Protein 4XC5 (pdb70)

Solvent-accessible surface area: 20275 Å² total; per-residue (Å²): 146,126,28,86,39,88,132,16,3,64,69,30,113,98,90,51,68,2,18,21,9,75,47,26,4,25,72,71,10,50,2,82,22,82,4,22,1,68,41,129,145,45,76,30,158,20,125,19,79,1,39,0,0,27,0,7,17,6,0,5,0,2,3,60,146,29,86,7,82,20,1,58,54,73,14,72,3,11,0,49,0,95,84,34,33,35,116,65,20,135,40,48,36,0,92,21,31,16,142,22,55,1,5,15,13,28,8,0,5,5,46,0,31,50,102,76,101,145,63,46,3,2,0,0,1,0,0,6,90,51,76,121,0,68,0,27,1,64,2,49,12,9,38,80,45,47,24,88,72,0,20,4,21,20,4,10,4,28,0,0,2,97,150,91,34,86,38,87,128,16,3,64,70,30,113,98,89,50,69,3,16,22,10,73,44,27,3,25,71,70,11,49,3,81,21,82,4,22,1,69,42,129,144,43,75,31,156,21,124,18,81,1,44,0,0,36,0,8,32,5,0,5,0,3,3,62,147,27,88,6,81,21,1,58,54,73,15,72,3,11,1,50,0,95,83,34,33,35,115,67,20,136,38,49,37,0,94,19,51,18,141,23,54,2,4,14,13,28,8,0,5,6,47,0,26,57,92,84,105,164,50,44,3,2,0,0,3,0,0,4,90,53,76,121,0,69,0,28,2,64,2,51,12,7,37,81,46,49,23,83,86,1,28,4,19,20,4,11,4,29,0,0,27,132,86,23,87,39,88,129,16,4,66,70,31,112,98,89,53,71,2,17,22,9,88,48,28,12,28,79,70,11,51,2,81,21,83,4,24,1,69,44,129,146,45,72,30,155,20,126,19,79,2,41,0,1,23,0,11,17,6,1,5,0,2,3,59,147,29,88,7,82,21,1,57,56,73,16,72,3,10,0,52,1,97,82,34,34,34,116,67,22,136,39,49,48,0,92,19,30,18,142,24,56,2,4,14,13,28,9,0,5,5,47,0,27,56,94,86,105,163,51,44,3,2,0,0,2,0,0,5,90,50,76,122,0,68,0,27,1,64,2,51,12,7,37,80,46,48,23,83,87,0,27,4,22,18,4,11,4,27,0,0,14,105

InterPro domains:
  IPR002592 Outer capsid protein sigma-1, C-terminal domain [PF01664] (251-469)
  IPR008982 Adenovirus pIV-like, attachment domain [SSF49835] (330-470)

Secondary structure (DSSP, 8-state):
---EE-TTEEEETTTTEEEE-HHHH-EEEEEEEEEEEEETTEEEEEEEEEEEEEETTEEEEEE--EEEE---SSEEEEEETTS-BPTT--GGGG--S---S-SEEEEEEEEEEETTEEEEEEEEEEEEEEETTEEEEEEEEES----SEEEE--EEEEEE--/---EE-TTEEEETTTTEEEE-HHHH-EEEEEEEEEEEEETTEEEEEEEEEEEEEETTEEEEEE--EEEE---SSEEEEEETTS-BPTT--GGGG--S---S-SEEEEEEEEEEETTEEEEEEEEEEEEEEETTEEEEEEEEES----SEEEE--EEEEEE-/---EE-TTEEEETTTTEEEE-HHHH-EEEEEEEEEEEEETTEEEEEEEEEEEEEETTEEEEEE--EEEE---SSEEEEEETTS-BPTT--GGGG--S---S-SEEEEEEEEEEETTEEEEEEEEEEEEEEETTEEEEEEEEES----SEEEE--EEEEEE--

GO terms:
  GO:0019028 viral capsid (C, IDA)

Sequence (485 aa):
SLPTYRYPLELDTANNRVQVADRFGMRTGTWTGQLQYQHPQLSWRANVTLNLMKVDDWLVLSFSQMTTNSIMADGKFVINFVSGLSSGWQTGDTEPSSTIDPLSTTFAAVQFLNNGQRIDAFRIMGVSEWTDGELEIKNYGGTYTGHTQVYWAPWTIMYPCNSLPTYRYPLELDTANNRVQVADRFGMRTGTWTGQLQYQHPQLSWRANVTLNLMKVDDWLVLSFSQMTTNSIMADGKFVINFVSGLSSGWQTGDTEPSSTIDPLSTTFAAVQFLNNGQRIDAFRIMGVSEWTDGELEIKNYGGTYTGHTQVYWAPWTIMYPCSLPTYRYPLELDTANNRVQVADRFGMRTGTWTGQLQYQHPQLSWRANVTLNLMKVDDWLVLSFSQMTTNSIMADGKFVINFVSGLSSGWQTGDTEPSSTIDPLSTTFAAVQFLNNGQRIDAFRIMGVSEWTDGELEIKNYGGTYTGHTQVYWAPWTIMYPCN

Nearest PDB structures (foldseek):
  4gu4-assembly1_A  TM=1.001E+00  e=1.051E-30  Mammalian orthoreovirus 1 Lang
  4odb-assembly1_B  TM=9.982E-01  e=1.500E-29  Mammalian orthoreovirus 1 Lang
  3s6y-assembly1_C  TM=9.062E-01  e=6.027E-16  Mammalian orthoreovirus 3 Dearing
  2oj6-assembly2_E  TM=9.214E-01  e=3.736E-15  Reovirus sp.
  5mhr-assembly1_C  TM=9.196E-01  e=3.366E-15  Reovirus sp.

CATH classification: 2.60.90.20

B-factor: mean 38.49, std 12.22, range [21.52, 105.27]

Organism: Reovirus type 1 (strain Lang) (NCBI:txid10884)

Structure (mmCIF, N/CA/C/O backbone):
data_4XC5
#
_entry.id   4XC5
#
_cell.length_a   112.930
_cell.length_b   112.960
_cell.length_c   113.220
_cell.angle_alpha   90.00
_cell.angle_beta   90.00
_cell.angle_gamma   90.00
#
_symmetry.space_group_name_H-M   'I 21 21 21'
#
loop_
_entity.id
_entity.type
_entity.pdbx_description
1 polymer 'Outer capsid protein sigma-1'
2 non-polymer 'CHLORIDE ION'
3 non-polymer 'MAGNESIUM ION'
4 non-polymer 'ACETATE ION'
5 non-polymer GLYCEROL
6 water water
#
loop_
_atom_site.group_PDB
_atom_site.id
_atom_site.type_symbol
_atom_site.label_atom_id
_atom_site.label_alt_id
_atom_site.label_comp_id
_atom_site.label_asym_id
_atom_site.label_entity_id
_atom_site.label_seq_id
_atom_site.pdbx_PDB_ins_code
_atom_site.Cartn_x
_atom_site.Cartn_y
_atom_site.Cartn_z
_atom_site.occupancy
_atom_site.B_iso_or_equiv
_atom_site.auth_seq_id
_atom_site.auth_comp_id
_atom_site.auth_asym_id
_atom_site.auth_atom_id
_atom_site.pdbx_PDB_model_num
ATOM 1 N N . SER A 1 55 ? 2.805 -3.912 4.253 1.00 62.95 307 SER A N 1
ATOM 2 C CA . SER A 1 55 ? 1.986 -3.480 5.385 1.00 62.50 307 SER A CA 1
ATOM 3 C C . SER A 1 55 ? 2.549 -2.189 5.988 1.00 65.18 307 SER A C 1
ATOM 4 O O . SER A 1 55 ? 3.766 -2.090 6.173 1.00 65.60 307 SER A O 1
ATOM 7 N N . LEU A 1 56 ? 1.661 -1.200 6.285 1.00 59.50 308 LEU A N 1
ATOM 8 C CA . LEU A 1 56 ? 2.017 0.121 6.828 1.00 57.90 308 LEU A CA 1
ATOM 9 C C . LEU A 1 56 ? 2.733 0.068 8.185 1.00 55.25 308 LEU A C 1
ATOM 10 O O . LEU A 1 56 ? 2.237 -0.587 9.112 1.00 55.27 308 LEU A O 1
ATOM 15 N N . PRO A 1 57 ? 3.901 0.749 8.324 1.00 46.36 309 PRO A N 1
ATOM 16 C CA . PRO A 1 57 ? 4.626 0.706 9.609 1.00 43.85 309 PRO A CA 1
ATOM 17 C C . PRO A 1 57 ? 3.992 1.554 10.697 1.00 41.49 309 PRO A C 1
ATOM 18 O O . PRO A 1 57 ? 3.149 2.396 10.396 1.00 40.14 309 PRO A O 1
ATOM 22 N N . THR A 1 58 ? 4.384 1.313 11.956 1.00 33.43 310 THR A N 1
ATOM 23 C CA . THR A 1 58 ? 3.996 2.160 13.076 1.00 32.96 310 THR A CA 1
ATOM 24 C C . THR A 1 58 ? 5.167 3.131 13.300 1.00 35.43 310 THR A C 1
ATOM 25 O O . THR A 1 58 ? 6.151 3.061 12.579 1.00 34.02 310 THR A O 1
ATOM 29 N N . TYR A 1 59 ? 5.050 4.054 14.253 1.00 33.45 311 TYR A N 1
ATOM 30 C CA . TYR A 1 59 ? 6.072 5.078 14.471 1.00 34.26 311 TYR A CA 1
ATOM 31 C C . TYR A 1 59 ? 6.420 5.148 15.933 1.00 39.83 311 TYR A C 1
ATOM 32 O O . TYR A 1 59 ? 5.537 5.055 16.776 1.00 41.93 311 TYR A O 1
ATOM 41 N N . ARG A 1 60 ? 7.707 5.236 16.240 1.00 34.79 312 ARG A N 1
ATOM 42 C CA . ARG A 1 60 ? 8.166 5.312 17.614 1.00 34.23 312 ARG A CA 1
ATOM 43 C C . ARG A 1 60 ? 8.509 6.755 17.951 1.00 35.74 312 ARG A C 1
ATOM 44 O O . ARG A 1 60 ? 9.184 7.429 17.168 1.00 34.77 312 ARG A O 1
ATOM 52 N N . TYR A 1 61 ? 8.069 7.214 19.138 1.00 32.97 313 TYR A N 1
ATOM 53 C CA . TYR A 1 61 ? 8.339 8.539 19.694 1.00 32.35 313 TYR A CA 1
ATOM 54 C C . TYR A 1 61 ? 9.835 8.875 19.534 1.00 36.26 313 TYR A C 1
ATOM 55 O O . TYR A 1 61 ? 10.672 8.001 19.775 1.00 36.22 313 TYR A O 1
ATOM 64 N N . PRO A 1 62 ? 10.241 10.062 19.045 1.00 32.67 314 PRO A N 1
ATOM 65 C CA . PRO A 1 62 ? 9.453 11.291 18.780 1.00 31.90 314 PRO A CA 1
ATOM 66 C C . PRO A 1 62 ? 8.621 11.347 17.506 1.00 34.52 314 PRO A C 1
ATOM 67 O O . PRO A 1 62 ? 7.889 12.303 17.321 1.00 34.72 314 PRO A O 1
ATOM 71 N N . LEU A 1 63 ? 8.751 10.358 16.618 1.00 30.43 315 LEU A N 1
ATOM 72 C CA . LEU A 1 63 ? 7.929 10.315 15.407 1.00 28.74 315 LEU A CA 1
ATOM 73 C C . LEU A 1 63 ? 6.534 9.902 15.800 1.00 31.16 315 LEU A C 1
ATOM 74 O O . LEU A 1 63 ? 6.372 9.070 16.683 1.00 28.09 315 LEU A O 1
ATOM 79 N N . GLU A 1 64 ? 5.538 10.437 15.128 1.00 32.13 316 GLU A N 1
ATOM 80 C CA . GLU A 1 64 ? 4.140 10.081 15.402 1.00 33.60 316 GLU A CA 1
ATOM 81 C C . GLU A 1 64 ? 3.291 10.272 14.178 1.00 37.26 316 GLU A C 1
ATOM 82 O O . GLU A 1 64 ? 3.618 11.107 13.330 1.00 35.71 316 GLU A O 1
ATOM 88 N N . LEU A 1 65 ? 2.193 9.522 14.087 1.00 34.78 317 LEU A N 1
ATOM 89 C CA . LEU A 1 65 ? 1.252 9.685 12.984 1.00 34.68 317 LEU A CA 1
ATOM 90 C C . LEU A 1 65 ? 0.046 10.511 13.481 1.00 37.25 317 LEU A C 1
ATOM 91 O O . LEU A 1 65 ? -0.590 10.139 14.458 1.00 37.40 317 LEU A O 1
ATOM 96 N N . ASP A 1 66 ? -0.228 11.650 12.848 1.00 32.70 318 ASP A N 1
ATOM 97 C CA . ASP A 1 66 ? -1.413 12.459 13.146 1.00 32.22 318 ASP A CA 1
ATOM 98 C C . ASP A 1 66 ? -2.525 11.807 12.268 1.00 35.95 318 ASP A C 1
ATOM 99 O O . ASP A 1 66 ? -2.557 12.016 11.059 1.00 35.19 318 ASP A O 1
ATOM 104 N N . THR A 1 67 ? -3.374 10.961 12.869 1.00 33.36 319 THR A N 1
ATOM 105 C CA . THR A 1 67 ? -4.411 10.218 12.139 1.00 34.67 319 THR A CA 1
ATOM 106 C C . THR A 1 67 ? -5.498 11.107 11.492 1.00 40.93 319 THR A C 1
ATOM 107 O O . THR A 1 67 ? -6.033 10.725 10.457 1.00 42.14 319 THR A O 1
ATOM 111 N N . ALA A 1 68 ? -5.804 12.282 12.075 1.00 38.23 320 ALA A N 1
ATOM 112 C CA . ALA A 1 68 ? -6.814 13.231 11.548 1.00 38.33 320 ALA A CA 1
ATOM 113 C C . ALA A 1 68 ? -6.452 13.722 10.169 1.00 43.59 320 ALA A C 1
ATOM 114 O O . ALA A 1 68 ? -7.320 13.818 9.315 1.00 45.08 320 ALA A O 1
ATOM 116 N N . ASN A 1 69 ? -5.167 14.021 9.940 1.00 40.76 321 ASN A N 1
ATOM 117 C CA . ASN A 1 69 ? -4.679 14.517 8.652 1.00 39.18 321 ASN A CA 1
ATOM 118 C C . ASN A 1 69 ? -3.834 13.489 7.896 1.00 41.85 321 ASN A C 1
ATOM 119 O O . ASN A 1 69 ? -3.321 13.831 6.834 1.00 42.42 321 ASN A O 1
ATOM 124 N N . ASN A 1 70 ? -3.695 12.238 8.425 1.00 37.48 322 ASN A N 1
ATOM 125 C CA . ASN A 1 70 ? -2.847 11.143 7.888 1.00 36.82 322 ASN A CA 1
ATOM 126 C C . ASN A 1 70 ? -1.434 11.717 7.572 1.00 39.12 322 ASN A C 1
ATOM 127 O O . ASN A 1 70 ? -0.991 11.760 6.420 1.00 36.76 322 ASN A O 1
ATOM 132 N N . ARG A 1 71 ? -0.792 12.268 8.593 1.00 35.60 323 ARG A N 1
ATOM 133 C CA . ARG A 1 71 ? 0.497 12.935 8.412 1.00 34.87 323 ARG A CA 1
ATOM 134 C C . ARG A 1 71 ? 1.461 12.514 9.496 1.00 34.97 323 ARG A C 1
ATOM 135 O O . ARG A 1 71 ? 1.121 12.536 10.670 1.00 35.30 323 ARG A O 1
ATOM 143 N N . VAL A 1 72 ? 2.654 12.117 9.086 1.00 29.49 324 VAL A N 1
ATOM 144 C CA . VAL A 1 72 ? 3.745 11.715 9.965 1.00 27.62 324 VAL A CA 1
ATOM 145 C C . VAL A 1 72 ? 4.478 12.995 10.371 1.00 30.64 324 VAL A C 1
ATOM 146 O O . VAL A 1 72 ? 4.772 13.853 9.530 1.00 30.44 324 VAL A O 1
ATOM 150 N N . GLN A 1 73 ? 4.768 13.129 11.640 1.00 27.52 325 GLN A N 1
ATOM 151 C CA . GLN A 1 73 ? 5.452 14.335 12.116 1.00 29.29 325 GLN A CA 1
ATOM 152 C C . GLN A 1 73 ? 6.367 14.026 13.310 1.00 32.13 325 GLN A C 1
ATOM 153 O O . GLN A 1 73 ? 6.295 12.938 13.855 1.00 31.32 325 GLN A O 1
ATOM 159 N N . VAL A 1 74 ? 7.177 14.995 13.739 1.00 30.07 326 VAL A N 1
ATOM 160 C CA . VAL A 1 74 ? 7.980 14.861 14.958 1.00 30.30 326 VAL A CA 1
ATOM 161 C C . VAL A 1 74 ? 7.047 15.435 16.033 1.00 36.73 326 VAL A C 1
ATOM 162 O O . VAL A 1 74 ? 6.441 16.479 15.812 1.00 37.19 326 VAL A O 1
ATOM 166 N N . ALA A 1 75 ? 6.884 14.758 17.165 1.00 36.29 327 ALA A N 1
ATOM 167 C CA . ALA A 1 75 ? 6.004 15.268 18.230 1.00 36.28 327 ALA A CA 1
ATOM 168 C C . ALA A 1 75 ? 6.430 16.692 18.683 1.00 40.78 327 ALA A C 1
ATOM 169 O O . ALA A 1 75 ? 7.617 16.995 18.728 1.00 40.19 327 ALA A O 1
ATOM 171 N N . ASP A 1 76 ? 5.459 17.568 18.959 1.00 40.41 328 ASP A N 1
ATOM 172 C CA . ASP A 1 76 ? 5.724 18.940 19.432 1.00 40.75 328 ASP A CA 1
ATOM 173 C C . ASP A 1 76 ? 6.447 18.935 20.788 1.00 40.10 328 ASP A C 1
ATOM 174 O O . ASP A 1 76 ? 7.292 19.781 21.013 1.00 38.82 328 ASP A O 1
ATOM 176 N N . ARG A 1 77 ? 6.162 17.935 21.655 1.00 36.40 329 ARG A N 1
ATOM 177 C CA . ARG A 1 77 ? 6.810 17.787 22.963 1.00 35.38 329 ARG A CA 1
ATOM 178 C C . ARG A 1 77 ? 8.314 17.557 22.842 1.00 37.97 329 ARG A C 1
ATOM 179 O O . ARG A 1 77 ? 9.033 17.889 23.786 1.00 40.24 329 ARG A O 1
ATOM 181 N N . PHE A 1 78 ? 8.798 16.983 21.700 1.00 30.04 330 PHE A N 1
ATOM 182 C CA . PHE A 1 78 ? 10.220 16.701 21.491 1.00 28.32 330 PHE A CA 1
ATOM 183 C C . PHE A 1 78 ? 11.083 17.954 21.563 1.00 30.88 330 PHE A C 1
ATOM 184 O O . PHE A 1 78 ? 12.151 17.910 22.147 1.00 30.81 330 PHE A O 1
ATOM 192 N N . GLY A 1 79 ? 10.609 19.052 20.985 1.00 27.53 331 GLY A N 1
ATOM 193 C CA . GLY A 1 79 ? 11.323 20.322 20.973 1.00 27.32 331 GLY A CA 1
ATOM 194 C C . GLY A 1 79 ? 11.244 21.054 22.300 1.00 32.85 331 GLY A C 1
ATOM 195 O O . GLY A 1 79 ? 12.064 21.939 22.567 1.00 33.29 331 GLY A O 1
ATOM 196 N N . MET A 1 80 ? 10.254 20.693 23.150 1.00 28.63 332 MET A N 1
ATOM 197 C CA . MET A 1 80 ? 10.062 21.320 24.464 1.00 27.72 332 MET A CA 1
ATOM 198 C C . MET A 1 80 ? 9.134 20.522 25.424 1.00 31.74 332 MET A C 1
ATOM 199 O O . MET A 1 80 ? 7.944 20.370 25.166 1.00 28.97 332 MET A O 1
ATOM 204 N N . ARG A 1 81 ? 9.678 20.069 26.550 1.00 29.59 333 ARG A N 1
ATOM 205 C CA . ARG A 1 81 ? 8.906 19.420 27.590 1.00 29.26 333 ARG A CA 1
ATOM 206 C C . ARG A 1 81 ? 9.357 20.047 28.907 1.00 32.77 333 ARG A C 1
ATOM 207 O O . ARG A 1 81 ? 10.535 19.966 29.274 1.00 33.64 333 ARG A O 1
ATOM 215 N N . THR A 1 82 ? 8.428 20.716 29.602 1.00 26.41 334 THR A N 1
ATOM 216 C CA . THR A 1 82 ? 8.763 21.403 30.848 1.00 26.82 334 THR A CA 1
ATOM 217 C C . THR A 1 82 ? 8.371 20.602 32.088 1.00 31.07 334 THR A C 1
ATOM 218 O O . THR A 1 82 ? 7.520 19.714 32.021 1.00 28.08 334 THR A O 1
ATOM 222 N N . GLY A 1 83 ? 8.988 20.958 33.207 1.00 29.97 335 GLY A N 1
ATOM 223 C CA . GLY A 1 83 ? 8.714 20.389 34.519 1.00 29.15 335 GLY A CA 1
ATOM 224 C C . GLY A 1 83 ? 9.392 21.193 35.605 1.00 30.75 335 GLY A C 1
ATOM 225 O O . GLY A 1 83 ? 10.074 22.183 35.325 1.00 28.55 335 GLY A O 1
ATOM 226 N N . THR A 1 84 ? 9.232 20.757 36.852 1.00 26.62 336 THR A N 1
ATOM 227 C CA . THR A 1 84 ? 9.899 21.393 37.975 1.00 28.20 336 THR A CA 1
ATOM 228 C C . THR A 1 84 ? 10.394 20.311 38.892 1.00 31.77 336 THR A C 1
ATOM 229 O O . THR A 1 84 ? 9.842 19.192 38.889 1.00 30.90 336 THR A O 1
ATOM 233 N N . TRP A 1 85 ? 11.443 20.631 39.668 1.00 27.39 337 TRP A N 1
ATOM 234 C CA . TRP A 1 85 ? 11.964 19.750 40.715 1.00 27.63 337 TRP A CA 1
ATOM 235 C C . TRP A 1 85 ? 12.048 20.584 41.986 1.00 33.74 337 TRP A C 1
ATOM 236 O O . TRP A 1 85 ? 12.592 21.681 41.963 1.00 33.27 337 TRP A O 1
ATOM 247 N N . THR A 1 86 ? 11.479 20.086 43.071 1.00 31.88 338 THR A N 1
ATOM 248 C CA . THR A 1 86 ? 11.509 20.772 44.355 1.00 32.61 338 THR A CA 1
ATOM 249 C C . THR A 1 86 ? 12.208 19.836 45.321 1.00 36.17 338 THR A C 1
ATOM 250 O O . THR A 1 86 ? 11.817 18.670 45.449 1.00 35.00 338 THR A O 1
ATOM 254 N N . GLY A 1 87 ? 13.257 20.327 45.952 1.00 33.06 339 GLY A N 1
ATOM 255 C CA . GLY A 1 87 ? 14.008 19.525 46.902 1.00 33.71 339 GLY A CA 1
ATOM 256 C C . GLY A 1 87 ? 15.113 20.297 47.564 1.00 40.49 339 GLY A C 1
ATOM 257 O O . GLY A 1 87 ? 15.083 21.526 47.602 1.00 41.81 339 GLY A O 1
ATOM 258 N N . GLN A 1 88 ? 16.093 19.580 48.087 1.00 38.60 340 GLN A N 1
ATOM 259 C CA . GLN A 1 88 ? 17.217 20.216 48.754 1.00 39.15 340 GLN A CA 1
ATOM 260 C C . GLN A 1 88 ? 18.474 20.048 47.929 1.00 41.47 340 GLN A C 1
ATOM 261 O O . GLN A 1 88 ? 18.803 18.937 47.524 1.00 42.62 340 GLN A O 1
ATOM 267 N N . LEU A 1 89 ? 19.138 21.156 47.619 1.00 34.43 341 LEU A N 1
ATOM 268 C CA . LEU A 1 89 ? 20.393 21.134 46.893 1.00 31.97 341 LEU A CA 1
ATOM 269 C C . LEU A 1 89 ? 21.430 20.778 47.978 1.00 36.55 341 LEU A C 1
ATOM 270 O O . LEU A 1 89 ? 21.468 21.452 49.009 1.00 38.07 341 LEU A O 1
ATOM 275 N N . GLN A 1 90 ? 22.227 19.732 47.773 1.00 29.92 342 GLN A N 1
ATOM 276 C CA . GLN A 1 90 ? 23.230 19.315 48.759 1.00 30.53 342 GLN A CA 1
ATOM 277 C C . GLN A 1 90 ? 24.615 19.775 48.331 1.00 35.93 342 GLN A C 1
ATOM 278 O O . GLN A 1 90 ? 24.999 19.532 47.193 1.00 37.06 342 GLN A O 1
ATOM 284 N N . TYR A 1 91 ? 25.364 20.415 49.234 1.00 30.41 343 TYR A N 1
ATOM 285 C CA . TYR A 1 91 ? 26.746 20.795 48.984 1.00 29.45 343 TYR A CA 1
ATOM 286 C C . TYR A 1 91 ? 27.571 19.864 49.829 1.00 34.36 343 TYR A C 1
ATOM 287 O O . TYR A 1 91 ? 27.230 19.632 50.992 1.00 33.03 343 TYR A O 1
ATOM 296 N N . GLN A 1 92 ? 28.629 19.291 49.233 1.00 30.70 344 GLN A N 1
ATOM 297 C CA . GLN A 1 92 ? 29.494 18.333 49.887 1.00 31.29 344 GLN A CA 1
ATOM 298 C C . GLN A 1 92 ? 30.962 18.639 49.708 1.00 37.35 344 GLN A C 1
ATOM 299 O O . GLN A 1 92 ? 31.464 18.834 48.584 1.00 36.74 344 GLN A O 1
ATOM 305 N N . HIS A 1 93 ? 31.657 18.630 50.833 1.00 35.96 345 HIS A N 1
ATOM 306 C CA . HIS A 1 93 ? 33.108 18.815 50.943 1.00 37.41 345 HIS A CA 1
ATOM 307 C C . HIS A 1 93 ? 33.522 18.181 52.294 1.00 41.36 345 HIS A C 1
ATOM 308 O O . HIS A 1 93 ? 32.746 18.282 53.244 1.00 40.13 345 HIS A O 1
ATOM 315 N N . PRO A 1 94 ? 34.709 17.551 52.432 1.00 38.82 346 PRO A N 1
ATOM 316 C CA . PRO A 1 94 ? 35.084 16.979 53.751 1.00 38.26 346 PRO A CA 1
ATOM 317 C C . PRO A 1 94 ? 35.015 17.956 54.946 1.00 39.77 346 PRO A C 1
ATOM 318 O O . PRO A 1 94 ? 34.725 17.514 56.053 1.00 39.48 346 PRO A O 1
ATOM 322 N N . GLN A 1 95 ? 35.249 19.269 54.732 1.00 32.78 347 GLN A N 1
ATOM 323 C CA . GLN A 1 95 ? 35.246 20.246 55.832 1.00 31.75 347 GLN A CA 1
ATOM 324 C C . GLN A 1 95 ? 33.921 21.009 56.022 1.00 34.51 347 GLN A C 1
ATOM 325 O O . GLN A 1 95 ? 33.816 21.803 56.953 1.00 33.15 347 GLN A O 1
ATOM 331 N N . LEU A 1 96 ? 32.973 20.866 55.085 1.00 31.64 348 LEU A N 1
ATOM 332 C CA . LEU A 1 96 ? 31.728 21.636 55.063 1.00 31.04 348 LEU A CA 1
ATOM 333 C C . LEU A 1 96 ? 30.705 20.963 54.135 1.00 36.24 348 LEU A C 1
ATOM 334 O O . LEU A 1 96 ? 31.009 20.650 52.978 1.00 36.11 348 LEU A O 1
ATOM 339 N N . SER A 1 97 ? 29.509 20.727 54.677 1.00 30.53 349 SER A N 1
ATOM 340 C CA . SER A 1 97 ? 28.352 20.162 53.991 1.00 31.16 349 SER A CA 1
ATOM 341 C C . SER A 1 97 ? 27.095 20.867 54.465 1.00 34.30 349 SER A C 1
ATOM 342 O O . SER A 1 97 ? 27.009 21.268 55.625 1.00 35.09 349 SER A O 1
ATOM 345 N N . TRP A 1 98 ? 26.163 21.084 53.558 1.00 30.75 350 TRP A N 1
ATOM 346 C CA . TRP A 1 98 ? 24.865 21.706 53.843 1.00 31.71 350 TRP A CA 1
ATOM 347 C C . TRP A 1 98 ? 23.793 21.306 52.829 1.00 36.93 350 TRP A C 1
ATOM 348 O O . TRP A 1 98 ? 24.119 20.712 51.793 1.00 34.69 350 TRP A O 1
ATOM 359 N N . ARG A 1 99 ? 22.517 21.624 53.146 1.00 33.92 351 ARG A N 1
ATOM 360 C CA . ARG A 1 99 ? 21.337 21.364 52.318 1.00 34.60 351 ARG A CA 1
ATOM 361 C C . ARG A 1 99 ? 20.541 22.665 52.230 1.00 40.71 351 ARG A C 1
ATOM 362 O O . ARG A 1 99 ? 20.330 23.323 53.246 1.00 41.87 351 ARG A O 1
ATOM 370 N N . ALA A 1 100 ? 20.165 23.069 51.022 1.00 37.36 352 ALA A N 1
ATOM 371 C CA . ALA A 1 100 ? 19.405 24.290 50.791 1.00 37.39 352 ALA A CA 1
ATOM 372 C C . ALA A 1 100 ? 18.163 23.956 49.992 1.00 43.43 352 ALA A C 1
ATOM 373 O O . ALA A 1 100 ? 18.248 23.221 49.010 1.00 44.59 352 ALA A O 1
ATOM 375 N N . ASN A 1 101 ? 17.005 24.466 50.427 1.00 41.12 353 ASN A N 1
ATOM 376 C CA . ASN A 1 101 ? 15.714 24.246 49.764 1.00 41.11 353 ASN A CA 1
ATOM 377 C C . ASN A 1 101 ? 15.679 25.023 48.463 1.00 43.99 353 ASN A C 1
ATOM 378 O O . ASN A 1 101 ? 15.885 26.235 48.474 1.00 43.50 353 ASN A O 1
ATOM 383 N N . VAL A 1 102 ? 15.492 24.316 47.334 1.00 38.67 354 VAL A N 1
ATOM 384 C CA . VAL A 1 102 ? 15.453 24.938 46.017 1.00 36.75 354 VAL A CA 1
ATOM 385 C C . VAL A 1 102 ? 14.309 24.370 45.152 1.00 39.06 354 VAL A C 1
ATOM 386 O O . VAL A 1 102 ? 13.807 23.285 45.419 1.00 38.30 354 VAL A O 1
ATOM 390 N N . THR A 1 103 ? 13.939 25.109 44.095 1.00 34.66 355 THR A N 1
ATOM 391 C CA . THR A 1 103 ? 13.012 24.726 43.042 1.00 34.69 355 THR A CA 1
ATOM 392 C C . THR A 1 103 ? 13.719 25.058 41.710 1.00 38.78 355 THR A C 1
ATOM 393 O O . THR A 1 103 ? 14.111 26.208 41.499 1.00 37.42 355 THR A O 1
ATOM 397 N N . LEU A 1 104 ? 13.893 24.049 40.842 1.00 34.31 356 LEU A N 1
ATOM 398 C CA . LEU A 1 104 ? 14.496 24.185 39.516 1.00 34.82 356 LEU A CA 1
ATOM 399 C C . LEU A 1 104 ? 13.439 24.054 38.461 1.00 36.87 356 LEU A C 1
ATOM 400 O O . LEU A 1 104 ? 12.515 23.250 38.608 1.00 36.67 356 LEU A O 1
ATOM 405 N N . ASN A 1 105 ? 13.622 24.765 37.347 1.00 30.27 357 ASN A N 1
ATOM 406 C CA . ASN A 1 105 ? 12.771 24.547 36.205 1.00 29.07 357 ASN A CA 1
ATOM 407 C C . ASN A 1 105 ? 13.573 23.599 35.326 1.00 34.56 357 ASN A C 1
ATOM 408 O O . ASN A 1 105 ? 14.810 23.660 35.305 1.00 33.43 357 ASN A O 1
ATOM 413 N N . LEU A 1 106 ? 12.874 22.674 34.677 1.00 31.53 358 LEU A N 1
ATOM 414 C CA . LEU A 1 106 ? 13.495 21.703 33.813 1.00 31.60 358 LEU A CA 1
ATOM 415 C C . LEU A 1 106 ? 12.899 21.829 32.459 1.00 34.56 358 LEU A C 1
ATOM 416 O O . LEU A 1 106 ? 11.702 22.125 32.316 1.00 34.87 358 LEU A O 1
ATOM 421 N N . MET A 1 107 ? 13.718 21.556 31.455 1.00 30.27 359 MET A N 1
ATOM 422 C CA . MET A 1 107 ? 13.271 21.472 30.083 1.00 30.73 359 MET A CA 1
ATOM 423 C C . MET A 1 107 ? 14.017 20.476 29.253 1.00 32.36 359 MET A C 1
ATOM 424 O O . MET A 1 107 ? 15.242 20.529 29.185 1.00 29.68 359 MET A O 1
ATOM 429 N N . LYS A 1 108 ? 13.268 19.526 28.665 1.00 28.70 360 LYS A N 1
ATOM 430 C CA . LYS A 1 108 ? 13.816 18.538 27.734 1.00 27.95 360 LYS A CA 1
ATOM 431 C C . LYS A 1 108 ? 13.699 19.212 26.364 1.00 30.72 360 LYS A C 1
ATOM 432 O O . LYS A 1 108 ? 12.599 19.593 25.940 1.00 30.28 360 LYS A O 1
ATOM 438 N N . VAL A 1 109 ? 14.822 19.457 25.727 1.00 27.42 361 VAL A N 1
ATOM 439 C CA . VAL A 1 109 ? 14.843 20.072 24.387 1.00 26.85 361 VAL A CA 1
ATOM 440 C C . VAL A 1 109 ? 15.568 19.042 23.505 1.00 31.32 361 VAL A C 1
ATOM 441 O O . VAL A 1 109 ? 16.773 18.827 23.689 1.00 31.56 361 VAL A O 1
ATOM 445 N N . ASP A 1 110 ? 14.850 18.409 22.561 1.00 25.56 362 ASP A N 1
ATOM 446 C CA . ASP A 1 110 ? 15.437 17.350 21.707 1.00 24.84 362 ASP A CA 1
ATOM 447 C C . ASP A 1 110 ? 16.117 16.312 22.617 1.00 28.00 362 ASP A C 1
ATOM 448 O O . ASP A 1 110 ? 15.507 15.905 23.605 1.00 28.39 362 ASP A O 1
ATOM 453 N N . ASP A 1 111 ? 17.392 15.965 22.379 1.00 23.86 363 ASP A N 1
ATOM 454 C CA . ASP A 1 111 ? 18.054 14.994 23.250 1.00 24.32 363 ASP A CA 1
ATOM 455 C C . ASP A 1 111 ? 18.913 15.640 24.361 1.00 28.07 363 ASP A C 1
ATOM 456 O O . ASP A 1 111 ? 19.959 15.104 24.719 1.00 27.11 363 ASP A O 1
ATOM 461 N N . TRP A 1 112 ? 18.433 16.768 24.933 1.00 26.18 364 TRP A N 1
ATOM 462 C CA . TRP A 1 112 ? 19.115 17.516 26.005 1.00 27.08 364 TRP A CA 1
ATOM 463 C C . TRP A 1 112 ? 18.178 17.758 27.152 1.00 31.47 364 TRP A C 1
ATOM 464 O O . TRP A 1 112 ? 16.988 17.981 26.936 1.00 32.14 364 TRP A O 1
ATOM 475 N N . LEU A 1 113 ? 18.721 17.836 28.365 1.00 26.19 365 LEU A N 1
ATOM 476 C CA . LEU A 1 113 ? 17.938 18.230 29.527 1.00 25.16 365 LEU A CA 1
ATOM 477 C C . LEU A 1 113 ? 18.569 19.523 30.031 1.00 29.46 365 LEU A C 1
ATOM 478 O O . LEU A 1 113 ? 19.766 19.542 30.260 1.00 28.72 365 LEU A O 1
ATOM 483 N N . VAL A 1 114 ? 17.767 20.566 30.228 1.00 24.96 366 VAL A N 1
ATOM 484 C CA . VAL A 1 114 ? 18.215 21.870 30.716 1.00 24.84 366 VAL A CA 1
ATOM 485 C C . VAL A 1 114 ? 17.689 22.054 32.119 1.00 28.50 366 VAL A C 1
ATOM 486 O O . VAL A 1 114 ? 16.491 21.853 32.363 1.00 26.74 366 VAL A O 1
ATOM 490 N N . LEU A 1 115 ? 18.578 22.437 33.037 1.00 28.08 367 LEU A N 1
ATOM 491 C CA . LEU A 1 115 ? 18.225 22.768 34.427 1.00 29.87 367 LEU A CA 1
ATOM 492 C C . LEU A 1 115 ? 18.356 24.279 34.525 1.00 33.57 367 LEU A C 1
ATOM 493 O O . LEU A 1 115 ? 19.391 24.821 34.130 1.00 34.16 367 LEU A O 1
ATOM 498 N N . SER A 1 116 ? 17.320 24.957 35.030 1.00 28.37 368 SER A N 1
ATOM 499 C CA . SER A 1 116 ? 17.323 26.405 35.139 1.00 28.89 368 SER A CA 1
ATOM 500 C C . SER A 1 116 ? 17.146 26.816 36.596 1.00 32.82 368 SER A C 1
ATOM 501 O O . SER A 1 116 ? 16.118 26.518 37.199 1.00 34.35 368 SER A O 1
ATOM 504 N N . PHE A 1 117 ? 18.169 27.456 37.156 1.00 29.63 369 PHE A N 1
ATOM 505 C CA . PHE A 1 117 ? 18.218 27.935 38.541 1.00 29.86 369 PHE A CA 1
ATOM 506 C C . PHE A 1 117 ? 17.876 29.396 38.590 1.00 34.11 369 PHE A C 1
ATOM 507 O O . PHE A 1 117 ? 18.447 30.188 37.836 1.00 34.37 369 PHE A O 1
ATOM 515 N N . SER A 1 118 ? 16.977 29.770 39.496 1.00 30.11 370 SER A N 1
ATOM 516 C CA . SER A 1 118 ? 16.667 31.178 39.765 1.00 30.55 370 SER A CA 1
ATOM 517 C C . SER A 1 118 ? 17.724 31.673 40.763 1.00 32.30 370 SER A C 1
ATOM 518 O O . SER A 1 118 ? 18.529 30.873 41.249 1.00 31.35 370 SER A O 1
ATOM 521 N N . GLN A 1 119 ? 17.717 32.965 41.098 1.00 29.55 371 GLN A N 1
ATOM 522 C CA . GLN A 1 119 ? 18.663 33.498 42.081 1.00 30.24 371 GLN A CA 1
ATOM 523 C C . GLN A 1 119 ? 18.556 32.736 43.419 1.00 35.66 371 GLN A C 1
ATOM 524 O O . GLN A 1 119 ? 17.491 32.226 43.752 1.00 35.26 371 GLN A O 1
ATOM 530 N N . MET A 1 120 ? 19.663 32.579 44.126 1.00 33.33 372 MET A N 1
ATOM 531 C CA . MET A 1 120 ? 19.638 31.912 45.427 1.00 33.44 372 MET A CA 1
ATOM 532 C C . MET A 1 120 ? 20.735 32.418 46.349 1.00 36.15 372 MET A C 1
ATOM 533 O O . MET A 1 120 ? 21.735 32.971 45.892 1.00 34.15 372 MET A O 1
ATOM 538 N N . THR A 1 121 ? 20.487 32.296 47.648 1.00 32.05 373 THR A N 1
ATOM 539 C CA . THR A 1 121 ? 21.403 32.657 48.714 1.00 30.87 373 THR A CA 1
ATOM 540 C C . THR A 1 121 ? 21.699 31.380 49.446 1.00 31.42 373 THR A C 1
ATOM 541 O O . THR A 1 121 ? 20.784 30.696 49.875 1.00 31.83 373 THR A O 1
ATOM 545 N N . THR A 1 122 ? 22.964 31.017 49.527 1.00 28.02 374 THR A N 1
ATOM 546 C CA . THR A 1 122 ? 23.374 29.807 50.235 1.00 27.75 374 THR A CA 1
ATOM 547 C C . THR A 1 122 ? 24.448 30.169 51.246 1.00 31.87 374 THR A C 1
ATOM 548 O O . THR A 1 122 ? 25.043 31.242 51.172 1.00 31.16 374 THR A O 1
ATOM 552 N N . ASN A 1 123 ? 24.728 29.242 52.146 1.00 28.72 375 ASN A N 1
ATOM 553 C CA . ASN A 1 123 ? 25.821 29.337 53.080 1.00 30.54 375 ASN A CA 1
ATOM 554 C C . ASN A 1 123 ? 27.150 29.342 52.283 1.00 35.84 375 ASN A C 1
ATOM 555 O O . ASN A 1 123 ? 27.173 29.069 51.079 1.00 33.68 375 ASN A O 1
ATOM 560 N N . SER A 1 124 ? 28.256 29.646 52.967 1.00 34.54 376 SER A N 1
ATOM 561 C CA . SER A 1 124 ? 29.593 29.664 52.369 1.00 33.62 376 SER A CA 1
ATOM 562 C C . SER A 1 124 ? 30.005 28.296 51.804 1.00 35.66 376 SER A C 1
ATOM 563 O O . SER A 1 124 ? 29.397 27.284 52.156 1.00 35.26 376 SER A O 1
ATOM 566 N N . ILE A 1 125 ? 30.987 28.276 50.875 1.00 31.41 377 ILE A N 1
ATOM 567 C CA . ILE A 1 125 ? 31.480 27.057 50.217 1.00 30.21 377 ILE A CA 1
ATOM 568 C C . ILE A 1 125 ? 32.988 27.052 50.288 1.00 32.29 377 ILE A C 1
ATOM 569 O O . ILE A 1 125 ? 33.579 28.107 50.492 1.00 30.92 377 ILE A O 1
ATOM 574 N N . MET A 1 126 ? 33.612 25.893 50.050 1.00 30.37 378 MET A N 1
ATOM 575 C CA . MET A 1 126 ? 35.068 25.777 49.987 1.00 32.24 378 MET A CA 1
ATOM 576 C C . MET A 1 126 ? 35.542 26.157 48.558 1.00 39.41 378 MET A C 1
ATOM 577 O O . MET A 1 126 ? 34.700 26.425 47.693 1.00 39.34 378 MET A O 1
ATOM 582 N N . ALA A 1 127 ? 36.869 26.197 48.316 1.00 36.76 379 ALA A N 1
ATOM 583 C CA . ALA A 1 127 ? 37.455 26.554 47.013 1.00 36.96 379 ALA A CA 1
ATOM 584 C C . ALA A 1 127 ? 36.922 25.655 45.885 1.00 41.77 379 ALA A C 1
ATOM 585 O O . ALA A 1 127 ? 36.673 26.144 44.786 1.00 41.81 379 ALA A O 1
ATOM 587 N N . ASP A 1 128 ? 36.695 24.360 46.189 1.00 38.55 380 ASP A N 1
ATOM 588 C CA . ASP A 1 128 ? 36.081 23.361 45.305 1.00 38.88 380 ASP A CA 1
ATOM 589 C C . ASP A 1 128 ? 35.152 22.495 46.148 1.00 41.56 380 ASP A C 1
ATOM 590 O O . ASP A 1 128 ? 35.125 22.636 47.359 1.00 41.81 380 ASP A O 1
ATOM 595 N N . GLY A 1 129 ? 34.373 21.650 45.503 1.00 36.44 381 GLY A N 1
ATOM 596 C CA . GLY A 1 129 ? 33.407 20.788 46.165 1.00 35.36 381 GLY A CA 1
ATOM 597 C C . GLY A 1 129 ? 32.382 20.266 45.183 1.00 38.00 381 GLY A C 1
ATOM 598 O O . GLY A 1 129 ? 32.537 20.421 43.973 1.00 35.55 381 GLY A O 1
ATOM 599 N N . LYS A 1 130 ? 31.329 19.638 45.679 1.00 35.57 382 LYS A N 1
ATOM 600 C CA . LYS A 1 130 ? 30.330 19.110 44.767 1.00 34.60 382 LYS A CA 1
ATOM 601 C C . LYS A 1 130 ? 28.916 19.365 45.227 1.00 36.14 382 LYS A C 1
ATOM 602 O O . LYS A 1 130 ? 28.655 19.495 46.417 1.00 35.66 382 LYS A O 1
ATOM 608 N N . PHE A 1 131 ? 28.016 19.492 44.264 1.00 31.86 383 PHE A N 1
ATOM 609 C CA . PHE A 1 131 ? 26.601 19.693 44.487 1.00 31.61 383 PHE A CA 1
ATOM 610 C C . PHE A 1 131 ? 25.890 18.470 43.986 1.00 37.20 383 PHE A C 1
ATOM 611 O O . PHE A 1 131 ? 26.255 17.920 42.935 1.00 38.61 383 PHE A O 1
ATOM 619 N N . VAL A 1 132 ? 24.893 18.025 44.751 1.00 32.24 384 VAL A N 1
ATOM 620 C CA . VAL A 1 132 ? 24.092 16.848 44.456 1.00 30.25 384 VAL A CA 1
ATOM 621 C C . VAL A 1 132 ? 22.621 17.256 44.455 1.00 33.67 384 VAL A C 1
ATOM 622 O O . VAL A 1 132 ? 22.169 17.930 45.388 1.00 33.39 384 VAL A O 1
ATOM 626 N N . ILE A 1 133 ? 21.894 16.867 43.390 1.00 28.78 385 ILE A N 1
ATOM 627 C CA . ILE A 1 133 ? 20.448 17.055 43.203 1.00 29.26 385 ILE A CA 1
ATOM 628 C C . ILE A 1 133 ? 19.868 15.637 43.202 1.00 35.72 385 ILE A C 1
ATOM 629 O O . ILE A 1 133 ? 20.220 14.808 42.342 1.00 35.40 385 ILE A O 1
ATOM 634 N N . ASN A 1 134 ? 19.000 15.357 44.163 1.00 33.72 386 ASN A N 1
ATOM 635 C CA . ASN A 1 134 ? 18.395 14.047 44.291 1.00 33.82 386 ASN A CA 1
ATOM 636 C C . ASN A 1 134 ? 17.034 14.057 43.629 1.00 34.94 386 ASN A C 1
ATOM 637 O O . ASN A 1 134 ? 16.073 14.587 44.181 1.00 34.37 386 ASN A O 1
ATOM 642 N N . PHE A 1 135 ? 16.959 13.485 42.424 1.00 30.85 387 PHE A N 1
ATOM 643 C CA . PHE A 1 135 ? 15.728 13.422 41.632 1.00 30.29 387 PHE A CA 1
ATOM 644 C C . PHE A 1 135 ? 14.817 12.249 42.025 1.00 34.60 387 PHE A C 1
ATOM 645 O O . PHE A 1 135 ? 13.786 12.044 41.376 1.00 33.07 387 PHE A O 1
ATOM 653 N N . VAL A 1 136 ? 15.189 11.481 43.083 1.00 30.91 388 VAL A N 1
ATOM 654 C CA . VAL A 1 136 ? 14.386 10.359 43.598 1.00 31.19 388 VAL A CA 1
ATOM 655 C C . VAL A 1 136 ? 13.002 10.840 44.010 1.00 37.40 388 VAL A C 1
ATOM 656 O O . VAL A 1 136 ? 12.019 10.135 43.778 1.00 36.42 388 VAL A O 1
ATOM 660 N N . SER A 1 137 ? 12.916 12.082 44.550 1.00 34.95 389 SER A N 1
ATOM 661 C CA . SER A 1 137 ? 11.633 12.709 44.859 1.00 34.22 389 SER A CA 1
ATOM 662 C C . SER A 1 137 ? 11.660 14.184 44.405 1.00 35.18 389 SER A C 1
ATOM 663 O O . SER A 1 137 ? 12.744 14.730 44.162 1.00 35.85 389 SER A O 1
ATOM 666 N N . GLY A 1 138 ? 10.480 14.793 44.282 1.00 26.25 390 GLY A N 1
ATOM 667 C CA . GLY A 1 138 ? 10.369 16.208 43.993 1.00 25.63 390 GLY A CA 1
ATOM 668 C C . GLY A 1 138 ? 10.023 16.575 42.582 1.00 32.16 390 GLY A C 1
ATOM 669 O O . GLY A 1 138 ? 9.728 17.739 42.323 1.00 31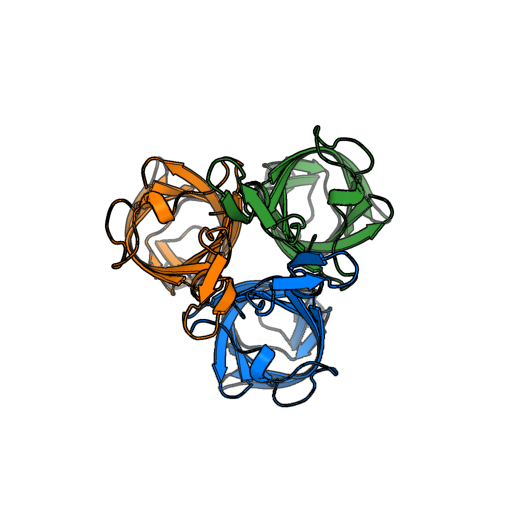.96 390 GLY A O 1
ATOM 670 N N . LEU A 1 139 ? 10.040 15.602 41.659 1.00 30.91 391 LEU A N 1
ATOM 671 C CA . LEU A 1 139 ? 9.728 15.890 40.266 1.00 30.23 391 LEU A CA 1
ATOM 672 C C . LEU A 1 139 ? 8.270 16.167 40.095 1.00 34.38 391 LEU A C 1
ATOM 673 O O . LEU A 1 139 ? 7.460 15.553 40.773 1.00 34.57 391 LEU A O 1
ATOM 678 N N . SER A 1 140 ? 7.929 17.120 39.222 1.00 29.95 392 SER A N 1
ATOM 679 C CA . SER A 1 140 ? 6.541 17.452 38.933 1.00 29.85 392 SER A CA 1
ATOM 680 C C . SER A 1 140 ? 5.869 16.285 38.151 1.00 35.81 392 SER A C 1
ATOM 681 O O . SER A 1 140 ? 6.555 15.361 37.682 1.00 34.75 392 SER A O 1
ATOM 684 N N . SER A 1 141 ? 4.538 16.305 38.046 1.00 35.91 393 SER A N 1
ATOM 685 C CA . SER A 1 141 ? 3.772 15.221 37.416 1.00 37.98 393 SER A CA 1
ATOM 686 C C . SER A 1 141 ? 4.110 15.015 35.960 1.00 44.75 393 SER A C 1
ATOM 687 O O . SER A 1 141 ? 4.287 15.981 35.212 1.00 46.20 393 SER A O 1
ATOM 690 N N . GLY A 1 142 ? 4.195 13.756 35.567 1.00 41.31 394 GLY A N 1
ATOM 691 C CA . GLY A 1 142 ? 4.543 13.399 34.197 1.00 40.89 394 GLY A CA 1
ATOM 692 C C . GLY A 1 142 ? 6.006 13.037 34.064 1.00 44.05 394 GLY A C 1
ATOM 693 O O . GLY A 1 142 ? 6.402 12.412 33.079 1.00 45.50 394 GLY A O 1
ATOM 694 N N . TRP A 1 143 ? 6.813 13.410 35.065 1.00 37.02 395 TRP A N 1
ATOM 695 C CA . TRP A 1 143 ? 8.245 13.160 35.078 1.00 34.36 395 TRP A CA 1
ATOM 696 C C . TRP A 1 143 ? 8.584 12.022 35.984 1.00 39.59 395 TRP A C 1
ATOM 697 O O . TRP A 1 143 ? 8.089 11.941 37.108 1.00 40.60 395 TRP A O 1
ATOM 708 N N . GLN A 1 144 ? 9.470 11.164 35.516 1.00 35.97 396 GLN A N 1
ATOM 709 C CA . GLN A 1 144 ? 9.974 10.065 36.311 1.00 35.45 396 GLN A CA 1
ATOM 710 C C . GLN A 1 144 ? 11.441 10.349 36.559 1.00 37.22 396 GLN A C 1
ATOM 711 O O . GLN A 1 144 ? 12.074 11.069 35.789 1.00 35.86 396 GLN A O 1
ATOM 717 N N . THR A 1 145 ? 11.990 9.772 37.621 1.00 33.69 397 THR A N 1
ATOM 718 C CA . THR A 1 145 ? 13.389 9.935 38.006 1.00 33.49 397 THR A CA 1
ATOM 719 C C . THR A 1 145 ? 14.330 9.568 36.862 1.00 37.50 397 THR A C 1
ATOM 720 O O . THR A 1 145 ? 15.331 10.271 36.652 1.00 37.06 397 THR A O 1
ATOM 724 N N . GLY A 1 146 ? 13.983 8.492 36.136 1.00 32.13 398 GLY A N 1
ATOM 725 C CA . GLY A 1 146 ? 14.745 7.975 35.008 1.00 31.50 398 GLY A CA 1
ATOM 726 C C . GLY A 1 146 ? 14.874 8.952 33.857 1.00 36.81 398 GLY A C 1
ATOM 727 O O . GLY A 1 146 ? 15.824 8.854 33.087 1.00 37.73 398 GLY A O 1
ATOM 728 N N . ASP A 1 147 ? 13.947 9.934 33.753 1.00 33.76 399 ASP A N 1
ATOM 729 C CA . ASP A 1 147 ? 13.954 10.964 32.709 1.00 33.64 399 ASP A CA 1
ATOM 730 C C . ASP A 1 147 ? 15.122 11.946 32.837 1.00 38.15 399 ASP A C 1
ATOM 731 O O . ASP A 1 147 ? 15.312 12.743 31.922 1.00 37.47 399 ASP A O 1
ATOM 736 N N . THR A 1 148 ? 15.850 11.951 33.985 1.00 33.09 400 THR A N 1
ATOM 737 C CA . THR A 1 148 ? 16.991 12.854 34.220 1.00 31.88 400 THR A CA 1
ATOM 738 C C . THR A 1 148 ? 18.343 12.134 33.993 1.00 37.47 400 THR A C 1
ATOM 739 O O . THR A 1 148 ? 19.400 12.742 34.165 1.00 37.47 400 THR A O 1
ATOM 743 N N . GLU A 1 149 ? 18.307 10.835 33.628 1.00 33.90 401 GLU A N 1
ATOM 744 C CA . GLU A 1 149 ? 19.529 10.062 33.416 1.00 32.53 401 GLU A CA 1
ATOM 745 C C . GLU A 1 149 ? 20.291 10.501 32.153 1.00 32.41 401 GLU A C 1
ATOM 746 O O . GLU A 1 149 ? 19.695 10.510 31.080 1.00 29.81 401 GLU A O 1
ATOM 752 N N . PRO A 1 150 ? 21.602 10.835 32.266 1.00 29.96 402 PRO A N 1
ATOM 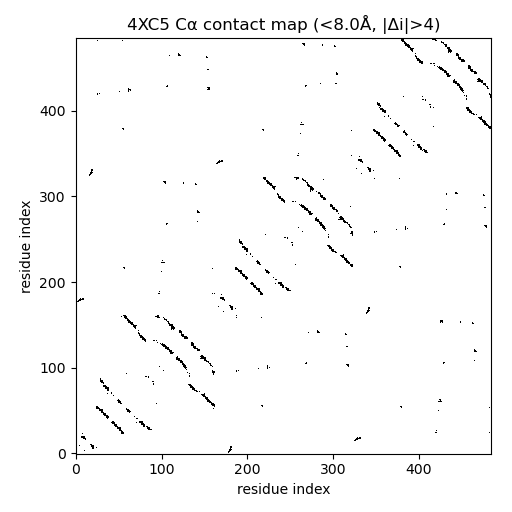753 C CA . PRO A 1 150 ? 22.379 11.241 31.080 1.00 29.74 402 PRO A CA 1
ATOM 754 C C . PRO A 1 150 ? 22.524 10.087 30.093 1.00 32.72 402 PRO A C 1
ATOM 755 O O . PRO A 1 150 ? 22.435 8.922 30.494 1.00 30.98 402 PRO A O 1
ATOM 759 N N . SER A 1 151 ? 22.775 10.401 28.817 1.00 28.40 403 SER A N 1
ATOM 760 C CA . SER A 1 151 ? 22.876 9.363 27.790 1.00 28.25 403 SER A CA 1
ATOM 761 C C . SER A 1 151 ? 24.297 8.889 27.554 1.00 31.98 403 SER A C 1
ATOM 762 O O . SER A 1 151 ? 24.536 8.078 26.663 1.00 32.54 403 SER A O 1
ATOM 765 N N . SER A 1 152 ? 25.238 9.363 28.375 1.00 28.04 404 SER A N 1
ATOM 766 C CA . SER A 1 152 ? 26.660 8.996 28.295 1.00 28.49 404 SER A CA 1
ATOM 767 C C . SER A 1 152 ? 27.247 9.064 29.674 1.00 31.68 404 SER A C 1
ATOM 768 O O . SER A 1 152 ? 26.732 9.813 30.512 1.00 31.24 404 SER A O 1
ATOM 771 N N . THR A 1 153 ? 28.372 8.377 29.878 1.00 30.43 405 THR A N 1
ATOM 772 C CA . THR A 1 153 ? 29.137 8.383 31.138 1.00 31.10 405 THR A CA 1
ATOM 773 C C . THR A 1 153 ? 30.406 9.237 30.992 1.00 34.19 405 THR A C 1
ATOM 774 O O . THR A 1 153 ? 31.221 9.261 31.906 1.00 34.21 405 THR A O 1
ATOM 778 N N . ILE A 1 154 ? 30.560 9.971 29.870 1.00 29.73 406 ILE A N 1
ATOM 779 C CA . ILE A 1 154 ? 31.724 10.865 29.708 1.00 29.29 406 ILE A CA 1
ATOM 780 C C . ILE A 1 154 ? 31.703 11.928 30.838 1.00 32.90 406 ILE A C 1
ATOM 781 O O . ILE A 1 154 ? 30.634 12.382 31.212 1.00 32.56 406 ILE A O 1
ATOM 786 N N . ASP A 1 155 ? 32.867 12.287 31.391 1.00 31.33 407 ASP A N 1
ATOM 787 C CA . ASP A 1 155 ? 32.980 13.247 32.492 1.00 31.36 407 ASP A CA 1
ATOM 788 C C . ASP A 1 155 ? 34.070 14.309 32.150 1.00 37.33 407 ASP A C 1
ATOM 789 O O . ASP A 1 155 ? 35.227 13.947 31.967 1.00 37.54 407 ASP A O 1
ATOM 794 N N . PRO A 1 156 ? 33.738 15.613 32.052 1.00 34.04 408 PRO A N 1
ATOM 795 C CA . PRO A 1 156 ? 32.409 16.220 32.219 1.00 33.30 408 PRO A CA 1
ATOM 796 C C . PRO A 1 156 ? 31.538 16.069 30.966 1.00 35.69 408 PRO A C 1
ATOM 797 O O . PRO A 1 156 ? 32.045 16.015 29.851 1.00 33.89 408 PRO A O 1
ATOM 801 N N . LEU A 1 157 ? 30.216 15.959 31.174 1.00 33.10 409 LEU A N 1
ATOM 802 C CA . LEU A 1 157 ? 29.234 15.896 30.102 1.00 32.70 409 LEU A CA 1
ATOM 803 C C . LEU A 1 157 ? 29.020 17.290 29.591 1.00 34.71 409 LEU A C 1
ATOM 804 O O . LEU A 1 157 ? 28.738 17.481 28.407 1.00 35.95 409 LEU A O 1
ATOM 809 N N . SER A 1 158 ? 29.106 18.265 30.504 1.00 28.48 410 SER A N 1
ATOM 810 C CA . SER A 1 158 ? 28.864 19.660 30.212 1.00 28.29 410 SER A CA 1
ATOM 811 C C . SER A 1 158 ? 29.435 20.532 31.307 1.00 33.13 410 SER A C 1
ATOM 812 O O . SER A 1 158 ? 29.435 20.139 32.465 1.00 32.96 410 SER A O 1
ATOM 815 N N . THR A 1 159 ? 29.915 21.717 30.947 1.00 30.47 411 THR A N 1
ATOM 816 C CA . THR A 1 159 ? 30.384 22.680 31.931 1.00 30.15 411 THR A CA 1
ATOM 817 C C . THR A 1 159 ? 29.738 24.008 31.652 1.00 34.83 411 THR A C 1
ATOM 818 O O . THR A 1 159 ? 29.424 24.330 30.501 1.00 35.27 411 THR A O 1
ATOM 822 N N . THR A 1 160 ? 29.538 24.772 32.712 1.00 29.60 412 THR A N 1
ATOM 823 C CA . THR A 1 160 ? 29.025 26.127 32.661 1.00 29.88 412 THR A CA 1
ATOM 824 C C . THR A 1 160 ? 29.587 26.934 33.812 1.00 33.32 412 THR A C 1
ATOM 825 O O . THR A 1 160 ? 30.270 26.400 34.684 1.00 32.90 412 THR A O 1
ATOM 829 N N . PHE A 1 161 ? 29.363 28.230 33.764 1.00 30.19 413 PHE A N 1
ATOM 830 C CA . PHE A 1 161 ? 29.831 29.154 34.766 1.00 29.55 413 PHE A CA 1
ATOM 831 C C . PHE A 1 161 ? 28.616 29.725 35.467 1.00 33.71 413 PHE A C 1
ATOM 832 O O . PHE A 1 161 ? 27.579 29.960 34.849 1.00 34.00 413 PHE A O 1
ATOM 840 N N . ALA A 1 162 ? 28.738 29.926 36.752 1.00 29.41 414 ALA A N 1
ATOM 841 C CA . ALA A 1 162 ? 27.699 30.541 37.572 1.00 29.75 414 ALA A CA 1
ATOM 842 C C . ALA A 1 162 ? 28.347 31.803 38.109 1.00 31.47 414 ALA A C 1
ATOM 843 O O . ALA A 1 162 ? 29.519 31.764 38.493 1.00 29.37 414 ALA A O 1
ATOM 845 N N . ALA A 1 163 ? 27.630 32.923 38.055 1.00 28.42 415 ALA A N 1
ATOM 846 C CA . ALA A 1 163 ? 28.103 34.203 38.580 1.00 28.33 415 ALA A CA 1
ATOM 847 C C . ALA A 1 163 ? 27.636 34.296 40.010 1.00 30.81 415 ALA A C 1
ATOM 848 O O . ALA A 1 163 ? 26.451 34.066 40.294 1.00 29.77 415 ALA A O 1
ATOM 850 N N . VAL A 1 164 ? 28.554 34.648 40.913 1.00 27.70 416 VAL A N 1
ATOM 851 C CA . VAL A 1 164 ? 28.238 34.763 42.342 1.00 28.27 416 VAL A CA 1
ATOM 852 C C . VAL A 1 164 ? 28.761 36.060 42.926 1.00 32.00 416 VAL A C 1
ATOM 853 O O . VAL A 1 164 ? 29.616 36.741 42.340 1.00 30.84 416 VAL A O 1
ATOM 857 N N . GLN A 1 165 ? 28.289 36.353 44.117 1.00 28.88 417 GLN A N 1
ATOM 858 C CA . GLN A 1 165 ? 28.834 37.410 44.966 1.00 28.40 417 GLN A CA 1
ATOM 859 C C . GLN A 1 165 ? 29.154 36.724 46.281 1.00 32.97 417 GLN A C 1
ATOM 860 O O . GLN A 1 165 ? 28.295 36.047 46.843 1.00 31.61 417 GLN A O 1
ATOM 866 N N . PHE A 1 166 ? 30.413 36.787 46.701 1.00 32.65 418 PHE A N 1
ATOM 867 C CA . PHE A 1 166 ? 30.825 36.268 47.997 1.00 34.33 418 PHE A CA 1
ATOM 868 C C . PHE A 1 166 ? 30.635 37.428 49.001 1.00 44.01 418 PHE A C 1
ATOM 869 O O . PHE A 1 166 ? 31.128 38.532 48.755 1.00 42.99 418 PHE A O 1
ATOM 877 N N . LEU A 1 167 ? 29.860 37.200 50.070 1.00 45.26 419 LEU A N 1
ATOM 878 C CA . LEU A 1 167 ? 29.619 38.225 51.090 1.00 47.29 419 LEU A CA 1
ATOM 879 C C . LEU A 1 167 ? 30.620 38.023 52.226 1.00 52.97 419 LEU A C 1
ATOM 880 O O . LEU A 1 167 ? 30.706 36.928 52.787 1.00 51.45 419 LEU A O 1
ATOM 885 N N . ASN A 1 168 ? 31.465 39.037 52.460 1.00 53.18 420 ASN A N 1
ATOM 886 C CA . ASN A 1 168 ? 32.502 39.033 53.500 1.00 56.03 420 ASN A CA 1
ATOM 887 C C . ASN A 1 168 ? 32.472 40.350 54.278 1.00 66.98 420 ASN A C 1
ATOM 888 O O . ASN A 1 168 ? 32.667 41.413 53.684 1.00 67.01 420 ASN A O 1
ATOM 893 N N . ASN A 1 169 ? 32.224 40.278 55.604 1.00 67.08 421 ASN A N 1
ATOM 894 C CA . ASN A 1 169 ? 32.024 41.446 56.488 1.00 67.60 421 ASN A CA 1
ATOM 895 C C . ASN A 1 169 ? 30.676 41.999 56.025 1.00 70.37 421 ASN A C 1
ATOM 896 O O . ASN A 1 169 ? 29.667 41.312 56.208 1.00 71.73 421 ASN A O 1
ATOM 898 N N . GLY A 1 170 ? 30.688 43.117 55.302 1.00 63.68 422 GLY A N 1
ATOM 899 C CA . GLY A 1 170 ? 29.490 43.693 54.699 1.00 62.13 422 GLY A CA 1
ATOM 900 C C . GLY A 1 170 ? 29.659 43.903 53.208 1.00 62.02 422 GLY A C 1
ATOM 901 O O . GLY A 1 170 ? 28.744 44.388 52.534 1.00 62.83 422 GLY A O 1
ATOM 902 N N . GLN A 1 171 ? 30.843 43.536 52.686 1.00 54.09 423 GLN A N 1
ATOM 903 C CA . GLN A 1 171 ? 31.213 43.718 51.283 1.00 52.01 423 GLN A CA 1
ATOM 904 C C . GLN A 1 171 ? 30.832 42.536 50.370 1.00 49.47 423 GLN A C 1
ATOM 905 O O . GLN A 1 171 ? 30.935 41.374 50.783 1.00 46.34 423 GLN A O 1
ATOM 911 N N . ARG A 1 172 ? 30.368 42.854 49.145 1.00 42.88 424 ARG A N 1
ATOM 912 C CA . ARG A 1 172 ? 29.977 41.873 48.130 1.00 42.30 424 ARG A CA 1
ATOM 913 C C . ARG A 1 172 ? 31.116 41.740 47.096 1.00 43.92 424 ARG A C 1
ATOM 914 O O . ARG A 1 172 ? 31.526 42.739 46.494 1.00 44.54 424 ARG A O 1
ATOM 922 N N . ILE A 1 173 ? 31.691 40.546 46.960 1.00 37.51 425 ILE A N 1
ATOM 923 C CA . ILE A 1 173 ? 32.796 40.319 46.016 1.00 35.87 425 ILE A CA 1
ATOM 924 C C . ILE A 1 173 ? 32.314 39.467 44.841 1.00 36.24 425 ILE A C 1
ATOM 925 O O . ILE A 1 173 ? 32.031 38.278 45.037 1.00 32.03 425 ILE A O 1
ATOM 930 N N . ASP A 1 174 ? 32.213 40.088 43.631 1.00 31.46 426 ASP A N 1
ATOM 931 C CA . ASP A 1 174 ? 31.802 39.399 42.400 1.00 31.42 426 ASP A CA 1
ATOM 932 C C . ASP A 1 174 ? 32.844 38.346 42.021 1.00 34.51 426 ASP A C 1
ATOM 933 O O . ASP A 1 174 ? 34.036 38.603 42.110 1.00 35.86 426 ASP A O 1
ATOM 938 N N . ALA A 1 175 ? 32.395 37.164 41.644 1.00 28.44 427 ALA A N 1
ATOM 939 C CA . ALA A 1 175 ? 33.275 36.061 41.281 1.00 28.33 427 ALA A CA 1
ATOM 940 C C . ALA A 1 175 ? 32.502 35.063 40.405 1.00 31.66 427 ALA A C 1
ATOM 941 O O . ALA A 1 175 ? 31.335 35.285 40.082 1.00 30.26 427 ALA A O 1
ATOM 943 N N . PHE A 1 176 ? 33.166 33.995 39.996 1.00 29.06 428 PHE A N 1
ATOM 944 C CA . PHE A 1 176 ? 32.526 32.958 39.203 1.00 29.29 428 PHE A CA 1
ATOM 945 C C . PHE A 1 176 ? 32.878 31.614 39.786 1.00 33.61 428 PHE A C 1
ATOM 946 O O . PHE A 1 176 ? 33.875 31.480 40.511 1.00 29.88 428 PHE A O 1
ATOM 954 N N . ARG A 1 177 ? 32.067 30.621 39.409 1.00 30.60 429 ARG A N 1
ATOM 955 C CA . ARG A 1 177 ? 32.177 29.226 39.776 1.00 30.17 429 ARG A CA 1
ATOM 956 C C . ARG A 1 177 ? 31.998 28.435 38.488 1.00 32.20 429 ARG A C 1
ATOM 957 O O . ARG A 1 177 ? 31.048 28.684 37.733 1.00 29.53 429 ARG A O 1
ATOM 965 N N . ILE A 1 178 ? 32.921 27.511 38.217 1.00 26.64 430 ILE A N 1
ATOM 966 C CA . ILE A 1 178 ? 32.797 26.601 37.079 1.00 24.67 430 ILE A CA 1
ATOM 967 C C . ILE A 1 178 ? 32.094 25.348 37.620 1.00 29.30 430 ILE A C 1
ATOM 968 O O . ILE A 1 178 ? 32.491 24.819 38.662 1.00 29.83 430 ILE A O 1
ATOM 973 N N . MET A 1 179 ? 31.010 24.929 36.965 1.00 27.65 431 MET A N 1
ATOM 974 C CA . MET A 1 179 ? 30.186 23.766 37.365 1.00 27.75 431 MET A CA 1
ATOM 975 C C . MET A 1 179 ? 30.214 22.733 36.212 1.00 33.46 431 MET A C 1
ATOM 976 O O . MET A 1 179 ? 30.009 23.086 35.045 1.00 31.35 431 MET A O 1
ATOM 981 N N . GLY A 1 180 ? 30.472 21.486 36.546 1.00 30.70 432 GLY A N 1
ATOM 982 C CA . GLY A 1 180 ? 30.489 20.420 35.553 1.00 31.07 432 GLY A CA 1
ATOM 983 C C . GLY A 1 180 ? 29.533 19.297 35.896 1.00 33.66 432 GLY A C 1
ATOM 984 O O . GLY A 1 180 ? 29.523 18.839 37.031 1.00 34.19 432 GLY A O 1
ATOM 985 N N . VAL A 1 181 ? 28.705 18.856 34.940 1.00 30.94 433 VAL A N 1
ATOM 986 C CA . VAL A 1 181 ? 27.805 17.707 35.137 1.00 30.93 433 VAL A CA 1
ATOM 987 C C . VAL A 1 181 ? 28.768 16.526 35.053 1.00 35.01 433 VAL A C 1
ATOM 988 O O . VAL A 1 181 ? 29.456 16.352 34.057 1.00 33.88 433 VAL A O 1
ATOM 992 N N . SER A 1 182 ? 28.884 15.784 36.134 1.00 33.56 434 SER A N 1
ATOM 993 C CA . SER A 1 182 ? 29.897 14.785 36.290 1.00 34.24 434 SER A CA 1
ATOM 994 C C . SER A 1 182 ? 29.421 13.355 36.430 1.00 39.22 434 SER A C 1
ATOM 995 O O . SER A 1 182 ? 30.160 12.454 36.017 1.00 38.49 434 SER A O 1
ATOM 998 N N . GLU A 1 183 ? 28.258 13.128 37.079 1.00 34.67 435 GLU A N 1
ATOM 999 C CA . GLU A 1 183 ? 27.768 11.782 37.368 1.00 34.48 435 GLU A CA 1
ATOM 1000 C C . GLU A 1 183 ? 26.283 11.727 37.727 1.00 36.04 435 GLU A C 1
ATOM 1001 O O . GLU A 1 183 ? 25.735 12.662 38.319 1.00 34.71 435 GLU A O 1
ATOM 1007 N N . TRP A 1 184 ? 25.666 10.587 37.446 1.00 30.34 436 TRP A N 1
ATOM 1008 C CA . TRP A 1 184 ? 24.285 10.318 37.831 1.00 30.99 436 TRP A CA 1
ATOM 1009 C C . TRP A 1 184 ? 24.276 8.912 38.399 1.00 35.48 436 TRP A C 1
ATOM 1010 O O . TRP A 1 184 ? 24.741 7.990 37.748 1.00 34.58 436 TRP A O 1
ATOM 1021 N N . THR A 1 185 ? 23.777 8.749 39.608 1.00 34.76 437 THR A N 1
ATOM 1022 C CA . THR A 1 185 ? 23.747 7.436 40.253 1.00 35.58 437 THR A CA 1
ATOM 1023 C C . THR A 1 185 ? 22.417 7.269 40.939 1.00 39.92 437 THR A C 1
ATOM 1024 O O . THR A 1 185 ? 22.110 8.025 41.861 1.00 38.71 437 THR A O 1
ATOM 1028 N N . ASP A 1 186 ? 21.609 6.306 40.458 1.00 39.05 438 ASP A N 1
ATOM 1029 C CA . ASP A 1 186 ? 20.281 5.973 41.009 1.00 39.26 438 ASP A CA 1
ATOM 1030 C C . ASP A 1 186 ? 19.434 7.208 41.337 1.00 41.86 438 ASP A C 1
ATOM 1031 O O . ASP A 1 186 ? 18.978 7.363 42.468 1.00 42.90 438 ASP A O 1
ATOM 1036 N N . GLY A 1 187 ? 19.290 8.107 40.364 1.00 36.78 439 GLY A N 1
ATOM 1037 C CA . GLY A 1 187 ? 18.505 9.327 40.552 1.00 35.97 439 GLY A CA 1
ATOM 1038 C C . GLY A 1 187 ? 19.211 10.544 41.119 1.00 38.49 439 GLY A C 1
ATOM 1039 O O . GLY A 1 187 ? 18.621 11.621 41.135 1.00 38.68 439 GLY A O 1
ATOM 1040 N N . GLU A 1 188 ? 20.462 10.406 41.574 1.00 34.01 440 GLU A N 1
ATOM 1041 C CA . GLU A 1 188 ? 21.241 11.502 42.164 1.00 33.28 440 GLU A CA 1
ATOM 1042 C C . GLU A 1 188 ? 22.230 12.094 41.156 1.00 35.99 440 GLU A C 1
ATOM 1043 O O . GLU A 1 188 ? 23.208 11.434 40.779 1.00 34.99 440 GLU A O 1
ATOM 1049 N N . LEU A 1 189 ? 21.996 13.343 40.755 1.00 30.97 441 LEU A N 1
ATOM 1050 C CA . LEU A 1 189 ? 22.875 14.030 39.815 1.00 30.11 441 LEU A CA 1
ATOM 1051 C C . LEU A 1 189 ? 23.987 14.785 40.574 1.00 33.50 441 LEU A C 1
ATOM 1052 O O . LEU A 1 189 ? 23.706 15.550 41.504 1.00 33.07 441 LEU A O 1
ATOM 1057 N N . GLU A 1 190 ? 25.238 14.549 40.176 1.00 27.90 442 GLU A N 1
ATOM 1058 C CA . GLU A 1 190 ? 26.414 15.200 40.752 1.00 28.04 442 GLU A CA 1
ATOM 1059 C C . GLU A 1 190 ? 26.960 16.284 39.826 1.00 31.56 442 GLU A C 1
ATOM 1060 O O . GLU A 1 190 ? 27.336 16.018 38.681 1.00 31.28 442 GLU A O 1
ATOM 1066 N N . ILE A 1 191 ? 27.016 17.497 40.339 1.00 29.16 443 ILE A N 1
ATOM 1067 C CA . ILE A 1 191 ? 27.565 18.651 39.648 1.00 29.70 443 ILE A CA 1
ATOM 1068 C C . ILE A 1 191 ? 28.788 19.056 40.445 1.00 36.29 443 ILE A C 1
ATOM 1069 O O . ILE A 1 191 ? 28.670 19.475 41.597 1.00 37.40 443 ILE A O 1
ATOM 1074 N N . LYS A 1 192 ? 29.963 18.865 39.858 1.00 32.32 444 LYS A N 1
ATOM 1075 C CA . LYS A 1 192 ? 31.187 19.206 40.528 1.00 32.30 444 LYS A CA 1
ATOM 1076 C C . LYS A 1 192 ? 31.494 20.681 40.340 1.00 37.80 444 LYS A C 1
ATOM 1077 O O . LYS A 1 192 ? 31.348 21.205 39.232 1.00 38.37 444 LYS A O 1
ATOM 1083 N N . ASN A 1 193 ? 31.965 21.340 41.394 1.00 33.20 445 ASN A N 1
ATOM 1084 C CA . ASN A 1 193 ? 32.408 22.723 41.263 1.00 31.84 445 ASN A CA 1
ATOM 1085 C C . ASN A 1 193 ? 33.919 22.662 41.342 1.00 35.31 445 ASN A C 1
ATOM 1086 O O . ASN A 1 193 ? 34.451 22.489 42.429 1.00 35.80 445 ASN A O 1
ATOM 1091 N N . TYR A 1 194 ? 34.606 22.731 40.184 1.00 32.13 446 TYR A N 1
ATOM 1092 C CA . TYR A 1 194 ? 36.088 22.598 40.101 1.00 32.05 446 TYR A CA 1
ATOM 1093 C C . TYR A 1 194 ? 36.838 23.737 40.739 1.00 38.85 446 TYR A C 1
ATOM 1094 O O . TYR A 1 194 ? 37.983 23.563 41.138 1.00 40.93 446 TYR A O 1
ATOM 1103 N N . GLY A 1 195 ? 36.203 24.893 40.794 1.00 35.34 447 GLY A N 1
ATOM 1104 C CA . GLY A 1 195 ? 36.794 26.109 41.330 1.00 33.62 447 GLY A CA 1
ATOM 1105 C C . GLY A 1 195 ? 36.211 27.353 40.694 1.00 34.71 447 GLY A C 1
ATOM 1106 O O . GLY A 1 195 ? 35.013 27.416 40.419 1.00 28.84 447 GLY A O 1
ATOM 1107 N N . GLY A 1 196 ? 37.100 28.307 40.430 1.00 32.67 448 GLY A N 1
ATOM 1108 C CA . GLY A 1 196 ? 36.831 29.625 39.891 1.00 31.61 448 GLY A CA 1
ATOM 1109 C C . GLY A 1 196 ? 37.502 30.641 40.799 1.00 34.68 448 GLY A C 1
ATOM 1110 O O . GLY A 1 196 ? 38.385 30.288 41.582 1.00 34.22 448 GLY A O 1
ATOM 1111 N N . THR A 1 197 ? 37.089 31.894 40.730 1.00 30.38 449 THR A N 1
ATOM 1112 C CA . THR A 1 197 ? 37.651 32.930 41.595 1.00 30.67 449 THR A CA 1
ATOM 1113 C C . THR A 1 197 ? 37.105 32.755 42.984 1.00 35.22 449 THR A C 1
ATOM 1114 O O . THR A 1 197 ? 35.995 32.222 43.168 1.00 36.01 449 THR A O 1
ATOM 1118 N N . TYR A 1 198 ? 37.924 33.091 43.975 1.00 32.04 450 TYR A N 1
ATOM 1119 C CA . TYR A 1 198 ? 37.582 32.822 45.368 1.00 32.07 450 TYR A CA 1
ATOM 1120 C C . TYR A 1 198 ? 38.170 33.822 46.326 1.00 37.63 450 TYR A C 1
ATOM 1121 O O . TYR A 1 198 ? 39.237 34.370 46.090 1.00 37.42 450 TYR A O 1
ATOM 1130 N N . THR A 1 199 ? 37.457 34.045 47.418 1.00 36.09 451 THR A N 1
ATOM 1131 C CA . THR A 1 199 ? 37.833 34.883 48.550 1.00 35.96 451 THR A CA 1
ATOM 1132 C C . THR A 1 199 ? 37.118 34.315 49.784 1.00 39.34 451 THR A C 1
ATOM 1133 O O . THR A 1 199 ? 36.082 33.656 49.634 1.00 37.89 451 THR A O 1
ATOM 1137 N N . GLY A 1 200 ? 37.679 34.563 50.973 1.00 35.71 452 GLY A N 1
ATOM 1138 C CA . GLY A 1 200 ? 37.073 34.166 52.244 1.00 34.32 452 GLY A CA 1
ATOM 1139 C C . GLY A 1 200 ? 35.731 34.856 52.365 1.00 35.80 452 GLY A C 1
ATOM 1140 O O . GLY A 1 200 ? 35.607 36.018 51.985 1.00 34.79 452 GLY A O 1
ATOM 1141 N N . HIS A 1 201 ? 34.695 34.124 52.784 1.00 31.54 453 HIS A N 1
ATOM 1142 C CA . HIS A 1 201 ? 33.327 34.652 52.827 1.00 30.39 453 HIS A CA 1
ATOM 1143 C C . HIS A 1 201 ? 32.471 33.904 53.820 1.00 32.27 453 HIS A C 1
ATOM 1144 O O . HIS A 1 201 ? 32.804 32.801 54.217 1.00 32.18 453 HIS A O 1
ATOM 1151 N N . THR A 1 202 ? 31.320 34.476 54.130 1.00 28.41 454 THR A N 1
ATOM 1152 C CA . THR A 1 202 ? 30.363 33.953 55.081 1.00 29.33 454 THR A CA 1
ATOM 1153 C C . THR A 1 202 ? 29.068 33.458 54.373 1.00 35.30 454 THR A C 1
ATOM 1154 O O . THR A 1 202 ? 28.319 32.638 54.913 1.00 33.07 454 THR A O 1
ATOM 1158 N N . GLN A 1 203 ? 28.784 34.002 53.197 1.00 33.76 455 GLN A N 1
ATOM 1159 C CA . GLN A 1 203 ? 27.549 33.681 52.478 1.00 34.40 455 GLN A CA 1
ATOM 1160 C C . GLN A 1 203 ? 27.748 33.867 50.966 1.00 36.93 455 GLN A C 1
ATOM 1161 O O . GLN A 1 203 ? 28.636 34.616 50.544 1.00 34.51 455 GLN A O 1
ATOM 1167 N N . VAL A 1 204 ? 26.915 33.192 50.158 1.00 32.78 456 VAL A N 1
ATOM 1168 C CA . VAL A 1 204 ? 27.010 33.263 48.692 1.00 30.74 456 VAL A CA 1
ATOM 1169 C C . VAL A 1 204 ? 25.675 33.702 48.099 1.00 31.88 456 VAL A C 1
ATOM 1170 O O . VAL A 1 204 ? 24.646 33.111 48.418 1.00 29.77 456 VAL A O 1
ATOM 1174 N N . TYR A 1 205 ? 25.697 34.724 47.228 1.00 25.96 457 TYR A N 1
ATOM 1175 C CA . TYR A 1 205 ? 24.514 35.160 46.456 1.00 24.52 457 TYR A CA 1
ATOM 1176 C C . TYR A 1 205 ? 24.789 34.653 45.031 1.00 27.49 457 TYR A C 1
ATOM 1177 O O . TYR A 1 205 ? 25.830 34.980 44.459 1.00 26.56 457 TYR A O 1
ATOM 1179 N N . TRP A 1 206 ? 23.927 33.782 44.506 1.00 25.25 458 TRP A N 1
ATOM 1180 C CA . TRP A 1 206 ? 24.123 33.170 43.178 1.00 26.07 458 TRP A CA 1
ATOM 1181 C C . TRP A 1 206 ? 23.165 33.855 42.236 1.00 29.08 458 TRP A C 1
ATOM 1182 O O . TRP A 1 206 ? 21.975 33.901 42.552 1.00 29.78 458 TRP A O 1
ATOM 1193 N N . ALA A 1 207 ? 23.657 34.381 41.088 1.00 23.26 459 ALA A N 1
ATOM 1194 C CA . ALA A 1 207 ? 22.766 34.953 40.088 1.00 24.98 459 ALA A CA 1
ATOM 1195 C C . ALA A 1 207 ? 22.058 33.730 39.379 1.00 28.57 459 ALA A C 1
ATOM 1196 O O . ALA A 1 207 ? 22.511 32.588 39.566 1.00 28.89 459 ALA A O 1
ATOM 1198 N N . PRO A 1 208 ? 20.982 33.909 38.587 1.00 26.12 460 PRO A N 1
ATOM 1199 C CA . PRO A 1 208 ? 20.397 32.748 37.888 1.00 25.82 460 PRO A CA 1
ATOM 1200 C C . PRO A 1 208 ? 21.379 32.135 36.887 1.00 30.96 460 PRO A C 1
ATOM 1201 O O . PRO A 1 208 ? 22.262 32.818 36.371 1.00 29.54 460 PRO A O 1
ATOM 1205 N N . TRP A 1 209 ? 21.239 30.841 36.629 1.00 28.64 461 TRP A N 1
ATOM 1206 C CA . TRP A 1 209 ? 22.092 30.128 35.678 1.00 27.15 461 TRP A CA 1
ATOM 1207 C C . TRP A 1 209 ? 21.396 28.908 35.158 1.00 28.99 461 TRP A C 1
ATOM 1208 O O . TRP A 1 209 ? 20.489 28.401 35.784 1.00 29.80 461 TRP A O 1
ATOM 1219 N N . THR A 1 210 ? 21.804 28.459 33.992 1.00 26.69 462 THR A N 1
ATOM 1220 C CA . THR A 1 210 ? 21.309 27.233 33.383 1.00 26.65 462 THR A CA 1
ATOM 1221 C C . THR A 1 210 ? 22.490 26.304 33.138 1.00 30.37 462 THR A C 1
ATOM 1222 O O . THR A 1 210 ? 23.619 26.748 32.977 1.00 28.36 462 THR A O 1
ATOM 1226 N N . ILE A 1 211 ? 22.224 25.010 33.137 1.00 27.79 463 ILE A N 1
ATOM 1227 C CA . ILE A 1 211 ? 23.208 24.002 32.792 1.00 26.58 463 ILE A CA 1
ATOM 1228 C C . ILE A 1 211 ? 22.394 22.953 32.048 1.00 29.85 463 ILE A C 1
ATOM 1229 O O . ILE A 1 211 ? 21.203 22.778 32.329 1.00 29.82 463 ILE A O 1
ATOM 1234 N N . MET A 1 212 ? 22.995 22.314 31.059 1.00 27.71 464 MET A N 1
ATOM 1235 C CA . MET A 1 212 ? 22.325 21.253 30.311 1.00 27.51 464 MET A CA 1
ATOM 1236 C C . MET A 1 212 ? 23.243 20.105 30.041 1.00 28.09 464 MET A C 1
ATOM 1237 O O . MET A 1 212 ? 24.457 20.279 30.080 1.00 26.71 464 MET A O 1
ATOM 1242 N N . TYR A 1 213 ? 22.684 18.929 29.749 1.00 22.47 465 TYR A N 1
ATOM 1243 C CA . TYR A 1 213 ? 23.496 17.758 29.428 1.00 23.15 465 TYR A CA 1
ATOM 1244 C C . TYR A 1 213 ? 22.711 16.821 28.499 1.00 27.75 465 TYR A C 1
ATOM 1245 O O . TYR A 1 213 ? 21.457 16.861 28.486 1.00 25.74 465 TYR A O 1
ATOM 1254 N N . PRO A 1 214 ? 23.429 16.001 27.704 1.00 22.31 466 PRO A N 1
ATOM 1255 C CA . PRO A 1 214 ? 22.737 15.064 26.805 1.00 21.52 466 PRO A CA 1
ATOM 1256 C C . PRO A 1 214 ? 21.938 14.093 27.648 1.00 31.29 466 PRO A C 1
ATOM 1257 O O . PRO A 1 214 ? 22.440 13.505 28.615 1.00 31.13 466 PRO A O 1
ATOM 1261 N N . CYS A 1 215 ? 20.665 14.011 27.316 1.00 32.16 467 CYS A N 1
ATOM 1262 C CA . CYS A 1 215 ? 19.694 13.185 28.015 1.00 36.33 467 CYS A CA 1
ATOM 1263 C C . CYS A 1 215 ? 18.684 12.747 26.924 1.00 41.80 467 CYS A C 1
ATOM 1264 O O . CYS A 1 215 ? 17.961 13.587 26.390 1.00 42.00 467 CYS A O 1
ATOM 1267 N N . ASN A 1 216 ? 18.707 11.475 26.516 1.00 40.15 468 ASN A N 1
ATOM 1268 C CA . ASN A 1 216 ? 17.804 10.970 25.446 1.00 61.14 468 ASN A CA 1
ATOM 1269 C C . ASN A 1 216 ? 16.759 9.941 25.912 1.00 87.13 468 ASN A C 1
ATOM 1270 O O . ASN A 1 216 ? 16.025 10.184 26.867 1.00 54.13 468 ASN A O 1
ATOM 1275 N N . SER B 1 55 ? 4.067 2.911 -3.810 1.00 65.61 307 SER B N 1
ATOM 1276 C CA . SER B 1 55 ? 5.175 2.053 -3.386 1.00 65.30 307 SER B CA 1
ATOM 1277 C C . SER B 1 55 ? 5.828 2.607 -2.116 1.00 67.35 307 SER B C 1
ATOM 1278 O O . SER B 1 55 ? 6.070 3.814 -2.038 1.00 67.08 307 SER B O 1
ATOM 1281 N N . LEU B 1 56 ? 6.103 1.720 -1.125 1.00 61.83 308 LEU B N 1
ATOM 1282 C CA . LEU B 1 56 ? 6.680 2.053 0.186 1.00 59.81 308 LEU B CA 1
ATOM 1283 C C . LEU B 1 56 ? 8.049 2.747 0.117 1.00 57.91 308 LEU B C 1
ATOM 1284 O O . LEU B 1 56 ? 8.961 2.248 -0.551 1.00 57.37 308 LEU B O 1
ATOM 1286 N N . PRO B 1 57 ? 8.202 3.911 0.803 1.00 49.95 309 PRO B N 1
ATOM 1287 C CA . PRO B 1 57 ? 9.490 4.627 0.759 1.00 47.09 309 PRO B CA 1
ATOM 1288 C C . PRO B 1 57 ? 10.580 3.982 1.594 1.00 43.51 309 PRO B C 1
ATOM 1289 O O . PRO B 1 57 ? 10.287 3.129 2.432 1.00 42.48 309 PRO B O 1
ATOM 1293 N N . THR B 1 58 ? 11.835 4.375 1.347 1.00 34.93 310 THR B N 1
ATOM 1294 C CA . THR B 1 58 ? 12.969 3.991 2.175 1.00 34.03 310 THR B CA 1
ATOM 1295 C C . THR B 1 58 ? 13.198 5.172 3.146 1.00 36.42 310 THR B C 1
ATOM 1296 O O . THR B 1 58 ? 12.467 6.155 3.087 1.00 34.80 310 THR B O 1
ATOM 1300 N N . TYR B 1 59 ? 14.164 5.060 4.061 1.00 33.79 311 TYR B N 1
ATOM 1301 C CA . TYR B 1 59 ? 1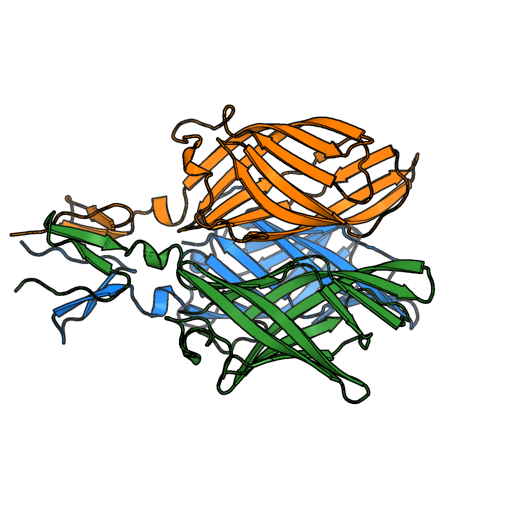4.390 6.075 5.097 1.00 32.96 311 TYR B CA 1
ATOM 1302 C C . TYR B 1 59 ? 15.849 6.415 5.162 1.00 38.81 311 TYR B C 1
ATOM 1303 O O . TYR B 1 59 ? 16.678 5.523 5.090 1.00 41.93 311 TYR B O 1
ATOM 1312 N N . ARG B 1 60 ? 16.169 7.693 5.259 1.00 33.18 312 ARG B N 1
ATOM 1313 C CA . ARG B 1 60 ? 17.559 8.136 5.331 1.00 32.75 312 ARG B CA 1
ATOM 1314 C C . ARG B 1 60 ? 17.882 8.506 6.783 1.00 35.44 312 ARG B C 1
ATOM 1315 O O . ARG B 1 60 ? 17.090 9.193 7.446 1.00 32.75 312 ARG B O 1
ATOM 1323 N N . TYR B 1 61 ? 19.073 8.077 7.251 1.00 32.36 313 TYR B N 1
ATOM 1324 C CA . TYR B 1 61 ? 19.629 8.341 8.570 1.00 32.67 313 TYR B CA 1
ATOM 1325 C C . TYR B 1 61 ? 19.456 9.834 8.915 1.00 36.37 313 TYR B C 1
ATOM 1326 O O . TYR B 1 61 ? 19.687 10.658 8.036 1.00 37.35 313 TYR B O 1
ATOM 1335 N N . PRO B 1 62 ? 18.992 10.249 10.119 1.00 33.43 314 PRO B N 1
ATOM 1336 C CA . PRO B 1 62 ? 18.708 9.461 11.349 1.00 33.37 314 PRO B CA 1
ATOM 1337 C C . PRO B 1 62 ? 17.414 8.634 11.384 1.00 36.91 314 PRO B C 1
ATOM 1338 O O . PRO B 1 62 ? 17.223 7.854 12.311 1.00 37.39 314 PRO B O 1
ATOM 1342 N N . LEU B 1 63 ? 16.552 8.760 10.376 1.00 32.29 315 LEU B N 1
ATOM 1343 C CA . LEU B 1 63 ? 15.331 7.928 10.328 1.00 31.87 315 LEU B CA 1
ATOM 1344 C C . LEU B 1 63 ? 15.731 6.526 9.916 1.00 35.08 315 LEU B C 1
ATOM 1345 O O . LEU B 1 63 ? 16.616 6.359 9.094 1.00 32.37 315 LEU B O 1
ATOM 1350 N N . GLU B 1 64 ? 15.066 5.532 10.460 1.00 33.66 316 GLU B N 1
ATOM 1351 C CA . GLU B 1 64 ? 15.345 4.149 10.123 1.00 34.53 316 GLU B CA 1
ATOM 1352 C C . GLU B 1 64 ? 14.118 3.298 10.322 1.00 37.38 316 GLU B C 1
ATOM 1353 O O . GLU B 1 64 ? 13.271 3.628 11.158 1.00 35.86 316 GLU B O 1
ATOM 1359 N N . LEU B 1 65 ? 14.020 2.203 9.549 1.00 32.54 317 LEU B N 1
ATOM 1360 C CA . LEU B 1 65 ? 12.915 1.279 9.721 1.00 32.50 317 LEU B CA 1
ATOM 1361 C C . LEU B 1 65 ? 13.412 0.075 10.556 1.00 35.84 317 LEU B C 1
ATOM 1362 O O . LEU B 1 65 ? 14.380 -0.563 10.174 1.00 36.90 317 LEU B O 1
ATOM 1367 N N . ASP B 1 66 ? 12.793 -0.195 11.708 1.00 32.41 318 ASP B N 1
ATOM 1368 C CA . ASP B 1 66 ? 13.106 -1.385 12.519 1.00 31.30 318 ASP B CA 1
ATOM 1369 C C . ASP B 1 66 ? 12.234 -2.491 11.870 1.00 35.12 318 ASP B C 1
ATOM 1370 O O . ASP B 1 66 ? 11.017 -2.517 12.073 1.00 34.93 318 ASP B O 1
ATOM 1375 N N . THR B 1 67 ? 12.843 -3.346 11.035 1.00 31.43 319 THR B N 1
ATOM 1376 C CA . THR B 1 67 ? 12.123 -4.380 10.281 1.00 33.84 319 THR B CA 1
ATOM 1377 C C . THR B 1 67 ? 11.459 -5.459 11.151 1.00 43.37 319 THR B C 1
ATOM 1378 O O . THR B 1 67 ? 10.410 -5.966 10.756 1.00 46.08 319 THR B O 1
ATOM 1382 N N . ALA B 1 68 ? 12.034 -5.776 12.334 1.00 39.47 320 ALA B N 1
ATOM 1383 C CA . ALA B 1 68 ? 11.503 -6.786 13.266 1.00 39.41 320 ALA B CA 1
ATOM 1384 C C . ALA B 1 68 ? 10.123 -6.429 13.761 1.00 45.10 320 ALA B C 1
ATOM 1385 O O . ALA B 1 68 ? 9.264 -7.298 13.827 1.00 46.18 320 ALA B O 1
ATOM 1387 N N . ASN B 1 69 ? 9.896 -5.145 14.072 1.00 41.25 321 ASN B N 1
ATOM 1388 C CA . ASN B 1 69 ? 8.608 -4.660 14.561 1.00 39.32 321 ASN B CA 1
ATOM 1389 C C . ASN B 1 69 ? 7.862 -3.803 13.535 1.00 41.69 321 ASN B C 1
ATOM 1390 O O . ASN B 1 69 ? 6.809 -3.281 13.876 1.00 41.21 321 ASN B O 1
ATOM 1395 N N . ASN B 1 70 ? 8.392 -3.661 12.277 1.00 38.37 322 ASN B N 1
ATOM 1396 C CA . ASN B 1 70 ? 7.846 -2.811 11.187 1.00 36.92 322 ASN B CA 1
ATOM 1397 C C . ASN B 1 70 ? 7.529 -1.409 11.764 1.00 40.24 322 ASN B C 1
ATOM 1398 O O . ASN B 1 70 ? 6.380 -0.970 11.814 1.00 39.87 322 ASN B O 1
ATOM 1403 N N . ARG B 1 71 ? 8.548 -0.768 12.317 1.00 36.47 323 ARG B N 1
ATOM 1404 C CA . ARG B 1 71 ? 8.360 0.515 12.993 1.00 35.61 323 ARG B CA 1
ATOM 1405 C C . ARG B 1 71 ? 9.432 1.487 12.571 1.00 36.70 323 ARG B C 1
ATOM 1406 O O . ARG B 1 71 ? 10.617 1.148 12.580 1.00 37.33 323 ARG B O 1
ATOM 1414 N N . VAL B 1 72 ? 9.004 2.680 12.178 1.00 29.26 324 VAL B N 1
ATOM 1415 C CA . VAL B 1 72 ? 9.883 3.760 11.766 1.00 28.29 324 VAL B CA 1
ATOM 1416 C C . VAL B 1 72 ? 10.287 4.500 13.039 1.00 32.89 324 VAL B C 1
ATOM 1417 O O . VAL B 1 72 ? 9.443 4.801 13.893 1.00 32.34 324 VAL B O 1
ATOM 1421 N N . GLN B 1 73 ? 11.568 4.799 13.170 1.00 29.67 325 GLN B N 1
ATOM 1422 C CA . GLN B 1 73 ? 12.031 5.495 14.369 1.00 29.39 325 GLN B CA 1
ATOM 1423 C C . GLN B 1 73 ? 13.228 6.399 14.044 1.00 29.86 325 GLN B C 1
ATOM 1424 O O . GLN B 1 73 ? 13.769 6.296 12.965 1.00 27.40 325 GLN B O 1
ATOM 1430 N N . VAL B 1 74 ? 13.657 7.235 14.992 1.00 27.35 326 VAL B N 1
ATOM 1431 C CA . VAL B 1 74 ? 14.883 8.031 14.860 1.00 27.40 326 VAL B CA 1
ATOM 1432 C C . VAL B 1 74 ? 15.958 7.096 15.451 1.00 35.17 326 VAL B C 1
ATOM 1433 O O . VAL B 1 74 ? 15.733 6.503 16.500 1.00 35.46 326 VAL B O 1
ATOM 1437 N N . ALA B 1 75 ? 17.092 6.919 14.785 1.00 36.07 327 ALA B N 1
ATOM 1438 C CA . ALA B 1 75 ? 18.147 6.038 15.313 1.00 36.82 327 ALA B CA 1
ATOM 1439 C C . ALA B 1 75 ? 18.592 6.463 16.740 1.00 42.79 327 ALA B C 1
ATOM 1440 O O . ALA B 1 75 ? 18.634 7.654 17.046 1.00 42.07 327 ALA B O 1
ATOM 1442 N N . ASP B 1 76 ? 18.862 5.485 17.622 1.00 41.72 328 ASP B N 1
ATOM 1443 C CA . ASP B 1 76 ? 19.333 5.741 18.988 1.00 42.22 328 ASP B CA 1
ATOM 1444 C C . ASP B 1 76 ? 20.695 6.464 18.990 1.00 43.71 328 ASP B C 1
ATOM 1445 O O . ASP B 1 76 ? 20.932 7.296 19.850 1.00 44.20 328 ASP B O 1
ATOM 1447 N N . ARG B 1 77 ? 21.552 6.194 18.002 1.00 39.53 329 ARG B N 1
ATOM 1448 C CA . ARG B 1 77 ? 22.866 6.827 17.851 1.00 39.20 329 ARG B CA 1
ATOM 1449 C C . ARG B 1 77 ? 22.748 8.325 17.612 1.00 42.00 329 ARG B C 1
ATOM 1450 O O . ARG B 1 77 ? 23.693 9.046 17.938 1.00 44.22 329 ARG B O 1
ATOM 1452 N N . PHE B 1 78 ? 21.603 8.806 17.040 1.00 33.71 330 PHE B N 1
ATOM 1453 C CA . PHE B 1 78 ? 21.395 10.233 16.758 1.00 30.44 330 PHE B CA 1
ATOM 1454 C C . PHE B 1 78 ? 21.454 11.095 18.034 1.00 30.75 330 PHE B C 1
ATOM 1455 O O . PHE B 1 78 ? 22.039 12.159 18.005 1.00 28.59 330 PHE B O 1
ATOM 1463 N N . GLY B 1 79 ? 20.885 10.609 19.127 1.00 27.55 331 GLY B N 1
ATOM 1464 C CA . GLY B 1 79 ? 20.896 11.327 20.395 1.00 28.35 331 GLY B CA 1
ATOM 1465 C C . GLY B 1 79 ? 22.235 11.257 21.117 1.00 33.21 331 GLY B C 1
ATOM 1466 O O . GLY B 1 79 ? 22.497 12.074 22.009 1.00 32.97 331 GLY B O 1
ATOM 1467 N N . MET B 1 80 ? 23.089 10.268 20.747 1.00 27.89 332 MET B N 1
ATOM 1468 C CA . MET B 1 80 ? 24.387 10.056 21.380 1.00 28.07 332 MET B CA 1
ATOM 1469 C C . MET B 1 80 ? 25.326 9.111 20.607 1.00 33.65 332 MET B C 1
ATOM 1470 O O . MET B 1 80 ? 25.039 7.930 20.470 1.00 33.07 332 MET B O 1
ATOM 1475 N N . ARG B 1 81 ? 26.473 9.632 20.157 1.00 31.07 333 ARG B N 1
ATOM 1476 C CA . ARG B 1 81 ? 27.510 8.851 19.521 1.00 30.42 333 ARG B CA 1
ATOM 1477 C C . ARG B 1 81 ? 28.813 9.346 20.124 1.00 35.22 333 ARG B C 1
ATOM 1478 O O . ARG B 1 81 ? 29.147 10.542 20.048 1.00 35.20 333 ARG B O 1
ATOM 1486 N N . THR B 1 82 ? 29.529 8.433 20.774 1.00 29.90 334 THR B N 1
ATOM 1487 C CA . THR B 1 82 ? 30.774 8.786 21.454 1.00 29.68 334 THR B CA 1
ATOM 1488 C C . THR B 1 82 ? 31.998 8.382 20.649 1.00 32.71 334 THR B C 1
ATOM 1489 O O . THR B 1 82 ? 31.912 7.528 19.760 1.00 31.45 334 THR B O 1
ATOM 1493 N N . GLY B 1 83 ? 33.127 8.987 20.998 1.00 28.65 335 GLY B N 1
ATOM 1494 C CA . GLY B 1 83 ? 34.440 8.688 20.442 1.00 28.58 335 GLY B CA 1
ATOM 1495 C C . GLY B 1 83 ? 35.522 9.387 21.229 1.00 33.66 335 GLY B C 1
ATOM 1496 O O . GLY B 1 83 ? 35.234 10.083 22.206 1.00 32.41 335 GLY B O 1
ATOM 1497 N N . THR B 1 84 ? 36.771 9.220 20.804 1.00 30.80 336 THR B N 1
ATOM 1498 C CA . THR B 1 84 ? 37.898 9.906 21.441 1.00 31.64 336 THR B CA 1
ATOM 1499 C C . THR B 1 84 ? 38.817 10.407 20.358 1.00 32.20 336 THR B C 1
ATOM 1500 O O . THR B 1 84 ? 38.832 9.854 19.247 1.00 29.60 336 THR B O 1
ATOM 1504 N N . TRP B 1 85 ? 39.583 11.458 20.674 1.00 27.59 337 TRP B N 1
ATOM 1505 C CA . TRP B 1 85 ? 40.626 11.988 19.800 1.00 27.51 337 TRP B CA 1
ATOM 1506 C C . TRP B 1 85 ? 41.885 12.083 20.640 1.00 35.53 337 TRP B C 1
ATOM 1507 O O . TRP B 1 85 ? 41.855 12.647 21.734 1.00 36.57 337 TRP B O 1
ATOM 1518 N N . THR B 1 86 ? 42.974 11.505 20.154 1.00 32.01 338 THR B N 1
ATOM 1519 C CA . THR B 1 86 ? 44.255 11.546 20.839 1.00 30.52 338 THR B CA 1
ATOM 1520 C C . THR B 1 86 ? 45.215 12.250 19.909 1.00 33.76 338 THR B C 1
ATOM 1521 O O . THR B 1 86 ? 45.359 11.851 18.758 1.00 34.51 338 THR B O 1
ATOM 1525 N N . GLY B 1 87 ? 45.830 13.315 20.387 1.00 30.52 339 GLY B N 1
ATOM 1526 C CA . GLY B 1 87 ? 46.777 14.057 19.571 1.00 30.66 339 GLY B CA 1
ATOM 1527 C C . GLY B 1 87 ? 47.446 15.160 20.339 1.00 37.09 339 GLY B C 1
ATOM 1528 O O . GLY B 1 87 ? 47.482 15.140 21.568 1.00 37.29 339 GLY B O 1
ATOM 1529 N N . GLN B 1 88 ? 47.965 16.134 19.617 1.00 35.31 340 GLN B N 1
ATOM 1530 C CA . GLN B 1 88 ? 48.642 17.244 20.255 1.00 35.82 340 GLN B CA 1
ATOM 1531 C C . GLN B 1 88 ? 47.824 18.503 20.086 1.00 38.91 340 GLN B C 1
ATOM 1532 O O . GLN B 1 88 ? 47.425 18.833 18.976 1.00 39.66 340 GLN B O 1
ATOM 1538 N N . LEU B 1 89 ? 47.516 19.168 21.192 1.00 33.42 341 LEU B N 1
ATOM 1539 C CA . LEU B 1 89 ? 46.780 20.419 21.165 1.00 32.91 341 LEU B CA 1
ATOM 1540 C C . LEU B 1 89 ? 47.868 21.450 20.819 1.00 38.62 341 LEU B C 1
ATOM 1541 O O . LEU B 1 89 ? 48.894 21.469 21.500 1.00 40.03 341 LEU B O 1
ATOM 1546 N N . GLN B 1 90 ? 47.671 22.260 19.763 1.00 31.89 342 GLN B N 1
ATOM 1547 C CA . GLN B 1 90 ? 48.656 23.260 19.351 1.00 30.87 342 GLN B CA 1
ATOM 1548 C C . GLN B 1 90 ? 48.234 24.630 19.805 1.00 34.95 342 GLN B C 1
ATOM 1549 O O . GLN B 1 90 ? 47.101 25.012 19.553 1.00 37.32 342 GLN B O 1
ATOM 1555 N N . TYR B 1 91 ? 49.125 25.376 20.464 1.00 29.91 343 TYR B N 1
ATOM 1556 C CA . TYR B 1 91 ? 48.881 26.764 20.842 1.00 28.63 343 TYR B CA 1
ATOM 1557 C C . TYR B 1 91 ? 49.724 27.590 19.908 1.00 34.09 343 TYR B C 1
ATOM 1558 O O . TYR B 1 91 ? 50.889 27.236 19.659 1.00 34.32 343 TYR B O 1
ATOM 1567 N N . GLN B 1 92 ? 49.132 28.655 19.346 1.00 28.38 344 GLN B N 1
ATOM 1568 C CA . GLN B 1 92 ? 49.782 29.515 18.382 1.00 28.97 344 GLN B CA 1
ATOM 1569 C C . GLN B 1 92 ? 49.608 30.983 18.690 1.00 35.02 344 GLN B C 1
ATOM 1570 O O . GLN B 1 92 ? 48.488 31.483 18.877 1.00 32.74 344 GLN B O 1
ATOM 1576 N N . HIS B 1 93 ? 50.736 31.686 18.675 1.00 33.18 345 HIS B N 1
ATOM 1577 C CA . HIS B 1 93 ? 50.841 33.130 18.869 1.00 33.10 345 HIS B CA 1
ATOM 1578 C C . HIS B 1 93 ? 52.189 33.546 18.254 1.00 38.02 345 HIS B C 1
ATOM 1579 O O . HIS B 1 93 ? 53.138 32.777 18.364 1.00 35.74 345 HIS B O 1
ATOM 1586 N N . PRO B 1 94 ? 52.326 34.726 17.606 1.00 37.94 346 PRO B N 1
ATOM 1587 C CA . PRO B 1 94 ? 53.643 35.104 17.044 1.00 38.11 346 PRO B CA 1
ATOM 1588 C C . PRO B 1 94 ? 54.847 35.032 18.012 1.00 42.33 346 PRO B C 1
ATOM 1589 O O . PRO B 1 94 ? 55.952 34.735 17.563 1.00 43.85 346 PRO B O 1
ATOM 1593 N N . GLN B 1 95 ? 54.644 35.270 19.326 1.00 35.46 347 GLN B N 1
ATOM 1594 C CA . GLN B 1 95 ? 55.739 35.268 20.304 1.00 33.15 347 GLN B CA 1
ATOM 1595 C C . GLN B 1 95 ? 55.924 33.950 21.075 1.00 33.14 347 GLN B C 1
ATOM 1596 O O . GLN B 1 95 ? 56.855 33.860 21.876 1.00 30.15 347 GLN B O 1
ATOM 1602 N N . LEU B 1 96 ? 54.979 33.005 20.947 1.00 28.73 348 LEU B N 1
ATOM 1603 C CA . LEU B 1 96 ? 54.957 31.756 21.699 1.00 28.22 348 LEU B CA 1
ATOM 1604 C C . LEU B 1 96 ? 54.029 30.736 21.028 1.00 32.65 348 LEU B C 1
ATOM 1605 O O . LEU B 1 96 ? 52.881 31.041 20.715 1.00 32.30 348 LEU B O 1
ATOM 1610 N N . SER B 1 97 ? 54.560 29.543 20.787 1.00 29.04 349 SER B N 1
ATOM 1611 C CA . SER B 1 97 ? 53.880 28.381 20.216 1.00 28.01 349 SER B CA 1
ATOM 1612 C C . SER B 1 97 ? 54.361 27.125 20.924 1.00 33.03 349 SER B C 1
ATOM 1613 O O . SER B 1 97 ? 55.526 27.042 21.322 1.00 35.54 349 SER B O 1
ATOM 1616 N N . TRP B 1 98 ? 53.462 26.200 21.156 1.00 28.46 350 TRP B N 1
ATOM 1617 C CA . TRP B 1 98 ? 53.757 24.900 21.768 1.00 29.78 350 TRP B CA 1
ATOM 1618 C C . TRP B 1 98 ? 52.736 23.823 21.349 1.00 34.83 350 TRP B C 1
ATOM 1619 O O . TRP B 1 98 ? 51.694 24.159 20.756 1.00 32.54 350 TRP B O 1
ATOM 1630 N N . ARG B 1 99 ? 53.045 22.546 21.669 1.00 31.53 351 ARG B N 1
ATOM 1631 C CA . ARG B 1 99 ? 52.206 21.373 21.397 1.00 32.46 351 ARG B CA 1
ATOM 1632 C C . ARG B 1 99 ? 52.124 20.572 22.686 1.00 39.27 351 ARG B C 1
ATOM 1633 O O . ARG B 1 99 ? 53.149 20.340 23.318 1.00 40.35 351 ARG B O 1
ATOM 1641 N N . ALA B 1 100 ? 50.918 20.175 23.089 1.00 36.19 352 ALA B N 1
ATOM 1642 C CA . ALA B 1 100 ? 50.692 19.417 24.319 1.00 36.39 352 ALA B CA 1
ATOM 1643 C C . ALA B 1 100 ? 49.886 18.182 23.989 1.00 42.28 352 ALA B C 1
ATOM 1644 O O . ALA B 1 100 ? 48.901 18.266 23.268 1.00 42.61 352 ALA B O 1
ATOM 1646 N N . ASN B 1 101 ? 50.320 17.030 24.496 1.00 41.29 353 ASN B N 1
ATOM 1647 C CA . ASN B 1 101 ? 49.654 15.745 24.290 1.00 41.10 353 ASN B CA 1
ATOM 1648 C C . ASN B 1 101 ? 48.353 15.709 25.064 1.00 43.26 353 ASN B C 1
ATOM 1649 O O . ASN B 1 101 ? 48.365 15.897 26.273 1.00 43.18 353 ASN B O 1
ATOM 1654 N N . VAL B 1 102 ? 47.226 15.540 24.363 1.00 38.18 354 VAL B N 1
ATOM 1655 C CA . VAL B 1 102 ? 45.908 15.500 24.996 1.00 37.32 354 VAL B CA 1
ATOM 1656 C C . VAL B 1 102 ? 45.040 14.358 24.421 1.00 40.32 354 VAL B C 1
ATOM 1657 O O . VAL B 1 102 ? 45.302 13.860 23.334 1.00 39.34 354 VAL B O 1
ATOM 1661 N N . THR B 1 103 ? 43.997 13.975 25.165 1.00 36.90 355 THR B N 1
ATOM 1662 C CA . THR B 1 103 ? 42.933 13.046 24.788 1.00 35.65 355 THR B CA 1
ATOM 1663 C C . THR B 1 103 ? 41.616 13.765 25.119 1.00 38.05 355 THR B C 1
ATOM 1664 O O . THR B 1 103 ? 41.427 14.204 26.269 1.00 37.21 355 THR B O 1
ATOM 1668 N N . LEU B 1 104 ? 40.731 13.904 24.122 1.00 32.88 356 LEU B N 1
ATOM 1669 C CA . LEU B 1 104 ? 39.404 14.516 24.285 1.00 33.26 356 LEU B CA 1
ATOM 1670 C C . LEU B 1 104 ? 38.366 13.454 24.141 1.00 36.41 356 LEU B C 1
ATOM 1671 O O . LEU B 1 104 ? 38.541 12.527 23.355 1.00 37.60 356 LEU B O 1
ATOM 1676 N N . ASN B 1 105 ? 37.241 13.632 24.802 1.00 31.13 357 ASN B N 1
ATOM 1677 C CA . ASN B 1 105 ? 36.093 12.775 24.579 1.00 31.04 357 ASN B CA 1
ATOM 1678 C C . ASN B 1 105 ? 35.214 13.566 23.643 1.00 36.32 357 ASN B C 1
ATOM 1679 O O . ASN B 1 105 ? 35.179 14.805 23.713 1.00 36.63 357 ASN B O 1
ATOM 1684 N N . LEU B 1 106 ? 34.594 12.868 22.696 1.00 32.68 358 LEU B N 1
ATOM 1685 C CA . LEU B 1 106 ? 33.730 13.498 21.726 1.00 32.65 358 LEU B CA 1
ATOM 1686 C C . LEU B 1 106 ? 32.371 12.900 21.846 1.00 34.74 358 LEU B C 1
ATOM 1687 O O . LEU B 1 106 ? 32.233 11.715 22.169 1.00 33.07 358 LEU B O 1
ATOM 1692 N N . MET B 1 107 ? 31.363 13.722 21.596 1.00 31.45 359 MET B N 1
ATOM 1693 C CA . MET B 1 107 ? 29.983 13.271 21.521 1.00 32.03 359 MET B CA 1
ATOM 1694 C C . MET B 1 107 ? 29.164 14.027 20.526 1.00 34.11 359 MET B C 1
ATOM 1695 O O . MET B 1 107 ? 29.128 15.261 20.552 1.00 31.30 359 MET B O 1
ATOM 1700 N N . LYS B 1 108 ? 28.602 13.275 19.574 1.00 30.13 360 LYS B N 1
ATOM 1701 C CA . LYS B 1 108 ? 27.680 13.800 18.586 1.00 30.18 360 LYS B CA 1
ATOM 1702 C C . LYS B 1 108 ? 26.307 13.687 19.252 1.00 33.60 360 LYS B C 1
ATOM 1703 O O . LYS B 1 108 ? 25.854 12.578 19.573 1.00 33.68 360 LYS B O 1
ATOM 1709 N N . VAL B 1 109 ? 25.671 14.822 19.506 1.00 29.16 361 VAL B N 1
ATOM 1710 C CA . VAL B 1 109 ? 24.340 14.845 20.117 1.00 28.26 361 VAL B CA 1
ATOM 1711 C C . VAL B 1 109 ? 23.464 15.565 19.097 1.00 33.68 361 VAL B C 1
ATOM 1712 O O . VAL B 1 109 ? 23.663 16.770 18.881 1.00 32.71 361 VAL B O 1
ATOM 1716 N N . ASP B 1 110 ? 22.507 14.847 18.458 1.00 29.05 362 ASP B N 1
ATOM 1717 C CA . ASP B 1 110 ? 21.647 15.439 17.419 1.00 29.07 362 ASP B CA 1
ATOM 1718 C C . ASP B 1 110 ? 22.546 16.121 16.379 1.00 31.01 362 ASP B C 1
ATOM 1719 O O . ASP B 1 110 ? 23.527 15.517 15.970 1.00 30.95 362 ASP B O 1
ATOM 1724 N N . ASP B 1 111 ? 22.305 17.384 16.036 1.00 27.17 363 ASP B N 1
ATOM 1725 C CA . ASP B 1 111 ? 23.154 18.063 15.056 1.00 27.70 363 ASP B CA 1
ATOM 1726 C C . ASP B 1 111 ? 24.299 18.916 15.678 1.00 29.90 363 ASP B C 1
ATOM 1727 O O . ASP B 1 111 ? 24.689 19.950 15.119 1.00 27.21 363 ASP B O 1
ATOM 1732 N N . TRP B 1 112 ? 24.853 18.443 16.818 1.00 25.52 364 TRP B N 1
ATOM 1733 C CA . TRP B 1 112 ? 25.929 19.122 17.556 1.00 26.47 364 TRP B CA 1
ATOM 1734 C C . TRP B 1 112 ? 27.073 18.178 17.801 1.00 29.58 364 TRP B C 1
ATOM 1735 O O . TRP B 1 112 ? 26.851 16.981 18.001 1.00 30.17 364 TRP B O 1
ATOM 1746 N N . LEU B 1 113 ? 28.273 18.703 17.876 1.00 26.20 365 LEU B N 1
ATOM 1747 C CA . LEU B 1 113 ? 29.432 17.916 18.279 1.00 27.29 365 LEU B CA 1
ATOM 1748 C C . LEU B 1 113 ? 29.994 18.568 19.547 1.00 32.14 365 LEU B C 1
ATOM 1749 O O . LEU B 1 113 ? 30.282 19.762 19.529 1.00 30.73 365 LEU B O 1
ATOM 1754 N N . VAL B 1 114 ? 30.087 17.786 20.646 1.00 28.47 366 VAL B N 1
ATOM 1755 C CA . VAL B 1 114 ? 30.600 18.226 21.942 1.00 28.31 366 VAL B CA 1
ATOM 1756 C C . VAL B 1 114 ? 32.025 17.692 22.110 1.00 31.84 366 VAL B C 1
ATOM 1757 O O . VAL B 1 114 ? 32.263 16.502 21.913 1.00 29.48 366 VAL B O 1
ATOM 1761 N N . LEU B 1 115 ? 32.954 18.580 22.490 1.00 29.49 367 LEU B N 1
ATOM 1762 C CA . LEU B 1 115 ? 34.337 18.223 22.807 1.00 30.28 367 LEU B CA 1
ATOM 1763 C C . LEU B 1 115 ? 34.436 18.356 24.321 1.00 33.26 367 LEU B C 1
ATOM 1764 O O . LEU B 1 115 ? 34.038 19.382 24.872 1.00 34.85 367 LEU B O 1
ATOM 1769 N N . SER B 1 116 ? 34.934 17.329 24.997 1.00 27.36 368 SER B N 1
ATOM 1770 C CA . SER B 1 116 ? 35.029 17.329 26.456 1.00 26.61 368 SER B CA 1
ATOM 1771 C C . SER B 1 116 ? 36.487 17.138 26.857 1.00 29.87 368 SER B C 1
ATOM 1772 O O . SER B 1 116 ? 37.078 16.104 26.540 1.00 28.22 368 SER B O 1
ATOM 1775 N N . PHE B 1 117 ? 37.065 18.159 27.497 1.00 27.39 369 PHE B N 1
ATOM 1776 C CA . PHE B 1 117 ? 38.443 18.192 27.973 1.00 27.62 369 PHE B CA 1
ATOM 1777 C C . PHE B 1 117 ? 38.474 17.843 29.447 1.00 33.54 369 PHE B C 1
ATOM 1778 O O . PHE B 1 117 ? 37.719 18.412 30.235 1.00 33.89 369 PHE B O 1
ATOM 1786 N N . SER B 1 118 ? 39.387 16.955 29.832 1.00 29.69 370 SER B N 1
ATOM 1787 C CA . SER B 1 118 ? 39.652 16.655 31.234 1.00 30.18 370 SER B CA 1
ATOM 1788 C C . SER B 1 118 ? 40.668 17.712 31.721 1.00 34.11 370 SER B C 1
ATOM 1789 O O . SER B 1 118 ? 41.146 18.516 30.917 1.00 32.20 370 SER B O 1
ATOM 1792 N N . GLN B 1 119 ? 41.006 17.708 33.014 1.00 32.16 371 GLN B N 1
ATOM 1793 C CA . GLN B 1 119 ? 41.975 18.658 33.546 1.00 33.63 371 GLN B CA 1
ATOM 1794 C C . GLN B 1 119 ? 43.317 18.551 32.806 1.00 38.42 371 GLN B C 1
ATOM 1795 O O . GLN B 1 119 ? 43.670 17.482 32.317 1.00 37.66 371 GLN B O 1
ATOM 1801 N N . MET B 1 120 ? 44.019 19.666 32.651 1.00 35.71 372 MET B N 1
ATOM 1802 C CA . MET B 1 120 ? 45.316 19.641 31.979 1.00 34.76 372 MET B CA 1
ATOM 1803 C C . MET B 1 120 ? 46.231 20.736 32.473 1.00 35.15 372 MET B C 1
ATOM 1804 O O . MET B 1 120 ? 45.771 21.746 33.015 1.00 32.55 372 MET B O 1
ATOM 1809 N N . THR B 1 121 ? 47.538 20.484 32.342 1.00 31.19 373 THR B N 1
ATOM 1810 C CA . THR B 1 121 ? 48.600 21.406 32.710 1.00 30.59 373 THR B CA 1
ATOM 1811 C C . THR B 1 121 ? 49.344 21.699 31.436 1.00 33.65 373 THR B C 1
ATOM 1812 O O . THR B 1 121 ? 49.751 20.774 30.730 1.00 33.82 373 THR B O 1
ATOM 1816 N N . THR B 1 122 ? 49.405 22.962 31.068 1.00 29.66 374 THR B N 1
ATOM 1817 C CA . THR B 1 122 ? 50.105 23.368 29.853 1.00 28.47 374 THR B CA 1
ATOM 1818 C C . THR B 1 122 ? 51.126 24.436 30.209 1.00 32.54 374 THR B C 1
ATOM 1819 O O . THR B 1 122 ? 51.067 25.021 31.287 1.00 31.38 374 THR B O 1
ATOM 1823 N N . ASN B 1 123 ? 52.016 24.728 29.266 1.00 30.23 375 ASN B N 1
ATOM 1824 C CA . ASN B 1 123 ? 52.960 25.819 29.370 1.00 30.78 375 ASN B CA 1
ATOM 1825 C C . ASN B 1 123 ? 52.159 27.138 29.372 1.00 33.32 375 ASN B C 1
ATOM 1826 O O . ASN B 1 123 ? 50.950 27.148 29.124 1.00 29.90 375 ASN B O 1
ATOM 1831 N N . SER B 1 124 ? 52.839 28.242 29.635 1.00 30.68 376 SER B N 1
ATOM 1832 C CA . SER B 1 124 ? 52.230 29.566 29.664 1.00 31.34 376 SER B CA 1
ATOM 1833 C C . SER B 1 124 ? 51.642 29.973 28.303 1.00 33.64 376 SER B C 1
ATOM 1834 O O . SER B 1 124 ? 51.933 29.341 27.279 1.00 31.75 376 SER B O 1
ATOM 1837 N N . ILE B 1 125 ? 50.758 30.998 28.309 1.00 29.92 377 ILE B N 1
ATOM 1838 C CA . ILE B 1 125 ? 50.094 31.497 27.105 1.00 28.90 377 ILE B CA 1
ATOM 1839 C C . ILE B 1 125 ? 50.164 33.003 27.091 1.00 31.35 377 ILE B C 1
ATOM 1840 O O . ILE B 1 125 ? 50.368 33.600 28.135 1.00 30.95 377 ILE B O 1
ATOM 1845 N N . MET B 1 126 ? 49.952 33.629 25.925 1.00 28.79 378 MET B N 1
ATOM 1846 C CA . MET B 1 126 ? 49.887 35.081 25.816 1.00 30.92 378 MET B CA 1
ATOM 1847 C C . MET B 1 126 ? 48.462 35.568 26.188 1.00 36.39 378 MET B C 1
ATOM 1848 O O . MET B 1 126 ? 47.591 34.732 26.453 1.00 36.41 378 MET B O 1
ATOM 1853 N N . ALA B 1 127 ? 48.224 36.904 26.216 1.00 34.54 379 ALA B N 1
ATOM 1854 C CA . ALA B 1 127 ? 46.916 37.484 26.580 1.00 35.25 379 ALA B CA 1
ATOM 1855 C C . ALA B 1 127 ? 45.787 36.942 25.687 1.00 40.45 379 ALA B C 1
ATOM 1856 O O . ALA B 1 127 ? 44.700 36.661 26.177 1.00 41.90 379 ALA B O 1
ATOM 1858 N N . ASP B 1 128 ? 46.090 36.723 24.387 1.00 36.49 380 ASP B N 1
ATOM 1859 C CA . ASP B 1 128 ? 45.210 36.109 23.390 1.00 34.35 380 ASP B CA 1
ATOM 1860 C C . ASP B 1 128 ? 46.046 35.179 22.537 1.00 36.19 380 ASP B C 1
ATOM 1861 O O . ASP B 1 128 ? 47.255 35.148 22.682 1.00 36.28 380 ASP B O 1
ATOM 1866 N N . GLY B 1 129 ? 45.404 34.392 21.700 1.00 32.47 381 GLY B N 1
ATOM 1867 C CA . GLY B 1 129 ? 46.078 33.423 20.849 1.00 32.62 381 GLY B CA 1
ATOM 1868 C C . GLY B 1 129 ? 45.092 32.417 20.302 1.00 37.83 381 GLY B C 1
ATOM 1869 O O . GLY B 1 129 ? 43.879 32.589 20.438 1.00 36.60 381 GLY B O 1
ATOM 1870 N N . LYS B 1 130 ? 45.588 31.367 19.667 1.00 35.61 382 LYS B N 1
ATOM 1871 C CA . LYS B 1 130 ? 44.676 30.370 19.131 1.00 35.08 382 LYS B CA 1
ATOM 1872 C C . LYS B 1 130 ? 45.131 28.949 19.392 1.00 36.63 382 LYS B C 1
ATOM 1873 O O . LYS B 1 130 ? 46.320 28.690 19.531 1.00 34.48 382 LYS B O 1
ATOM 1879 N N . PHE B 1 131 ? 44.171 28.052 19.510 1.00 31.78 383 PHE B N 1
ATOM 1880 C CA . PHE B 1 131 ? 44.406 26.644 19.707 1.00 31.76 383 PHE B CA 1
ATOM 1881 C C . PHE B 1 131 ? 43.907 25.928 18.478 1.00 36.00 383 PHE B C 1
ATOM 1882 O O . PHE B 1 131 ? 42.855 26.295 17.924 1.00 36.01 383 PHE B O 1
ATOM 1890 N N . VAL B 1 132 ? 44.661 24.915 18.047 1.00 30.77 384 VAL B N 1
ATOM 1891 C CA . VAL B 1 132 ? 44.366 24.112 16.866 1.00 29.15 384 VAL B CA 1
ATOM 1892 C C . VAL B 1 132 ? 44.363 22.639 17.271 1.00 33.74 384 VAL B C 1
ATOM 1893 O O . VAL B 1 132 ? 45.294 22.174 17.928 1.00 32.33 384 VAL B O 1
ATOM 1897 N N . ILE B 1 133 ? 43.287 21.924 16.902 1.00 31.75 385 ILE B N 1
ATOM 1898 C CA . ILE B 1 133 ? 43.102 20.482 17.089 1.00 31.62 385 ILE B CA 1
ATOM 1899 C C . ILE B 1 133 ? 43.100 19.899 15.661 1.00 37.15 385 ILE B C 1
ATOM 1900 O O . ILE B 1 133 ? 42.245 20.262 14.833 1.00 36.95 385 ILE B O 1
ATOM 1905 N N . ASN B 1 134 ? 44.058 19.037 15.377 1.00 33.84 386 ASN B N 1
ATOM 1906 C CA . ASN B 1 134 ? 44.185 18.434 14.062 1.00 34.21 386 ASN B CA 1
ATOM 1907 C C . ASN B 1 134 ? 43.535 17.073 14.082 1.00 35.99 386 ASN B C 1
ATOM 1908 O O . ASN B 1 134 ? 44.094 16.117 14.625 1.00 35.96 386 ASN B O 1
ATOM 1913 N N . PHE B 1 135 ? 42.329 16.998 13.518 1.00 31.12 387 PHE B N 1
ATOM 1914 C CA . PHE B 1 135 ? 41.539 15.766 13.457 1.00 30.34 387 PHE B CA 1
ATOM 1915 C C . PHE B 1 135 ? 41.937 14.851 12.287 1.00 34.49 387 PHE B C 1
ATOM 1916 O O . PHE B 1 135 ? 41.283 13.832 12.082 1.00 33.56 387 PHE B O 1
ATOM 1924 N N . VAL B 1 136 ? 42.990 15.214 11.526 1.00 32.95 388 VAL B N 1
ATOM 1925 C CA . VAL B 1 136 ? 43.506 14.409 10.401 1.00 34.02 388 VAL B CA 1
ATOM 1926 C C . VAL B 1 136 ? 43.926 13.023 10.895 1.00 40.99 388 VAL B C 1
ATOM 1927 O O . VAL B 1 136 ? 43.687 12.034 10.203 1.00 42.60 388 VAL B O 1
ATOM 1931 N N . SER B 1 137 ? 44.450 12.941 12.127 1.00 38.11 389 SER B N 1
ATOM 1932 C CA . SER B 1 137 ? 44.762 11.655 12.761 1.00 37.55 389 SER B CA 1
ATOM 1933 C C . SER B 1 137 ? 44.312 11.696 14.239 1.00 38.17 389 SER B C 1
ATOM 1934 O O . SER B 1 137 ? 44.057 12.778 14.777 1.00 37.93 389 SER B O 1
ATOM 1937 N N . GLY B 1 138 ? 44.237 10.528 14.870 1.00 31.38 390 GLY B N 1
ATOM 1938 C CA . GLY B 1 138 ? 43.923 10.413 16.282 1.00 30.97 390 GLY B CA 1
ATOM 1939 C C . GLY B 1 138 ? 42.500 10.048 16.625 1.00 35.63 390 GLY B C 1
ATOM 1940 O O . GLY B 1 138 ? 42.223 9.749 17.785 1.00 34.60 390 GLY B O 1
ATOM 1941 N N . LEU B 1 139 ? 41.583 10.061 15.639 1.00 32.65 391 LEU B N 1
ATOM 1942 C CA . LEU B 1 139 ? 40.175 9.739 15.910 1.00 30.92 391 LEU B CA 1
ATOM 1943 C C . LEU B 1 139 ? 39.999 8.292 16.179 1.00 34.43 391 LEU B C 1
ATOM 1944 O O . LEU B 1 139 ? 40.679 7.478 15.562 1.00 35.69 391 LEU B O 1
ATOM 1949 N N . SER B 1 140 ? 39.139 7.958 17.136 1.00 30.42 392 SER B N 1
ATOM 1950 C CA . SER B 1 140 ? 38.860 6.565 17.483 1.00 31.45 392 SER B CA 1
ATOM 1951 C C . SER B 1 140 ? 38.073 5.882 16.317 1.00 38.08 392 SER B C 1
ATOM 1952 O O . SER B 1 140 ? 37.599 6.570 15.399 1.00 38.22 392 SER B O 1
ATOM 1955 N N . SER B 1 141 ? 37.978 4.548 16.332 1.00 36.87 393 SER B N 1
ATOM 1956 C CA . SER B 1 141 ? 37.326 3.760 15.270 1.00 37.46 393 SER B CA 1
ATOM 1957 C C . SER B 1 141 ? 35.866 4.125 15.071 1.00 42.53 393 SER B C 1
ATOM 1958 O O . SER B 1 141 ? 35.132 4.325 16.043 1.00 44.28 393 SER B O 1
ATOM 1961 N N . GLY B 1 142 ? 35.455 4.198 13.815 1.00 38.56 394 GLY B N 1
ATOM 1962 C CA . GLY B 1 142 ? 34.091 4.561 13.457 1.00 38.17 394 GLY B CA 1
ATOM 1963 C C . GLY B 1 142 ? 33.965 6.024 13.098 1.00 41.84 394 GLY B C 1
ATOM 1964 O O . GLY B 1 142 ? 32.958 6.437 12.519 1.00 42.76 394 GLY B O 1
ATOM 1965 N N . TRP B 1 143 ? 34.994 6.821 13.437 1.00 35.94 395 TRP B N 1
ATOM 1966 C CA . TRP B 1 143 ? 34.991 8.251 13.197 1.00 33.85 395 TRP B CA 1
ATOM 1967 C C . TRP B 1 143 ? 35.896 8.582 12.062 1.00 37.71 395 TRP B C 1
ATOM 1968 O O . TRP B 1 143 ? 37.009 8.062 11.977 1.00 36.28 395 TRP B O 1
ATOM 1979 N N . GLN B 1 144 ? 35.439 9.490 11.208 1.00 33.94 396 GLN B N 1
ATOM 1980 C CA . GLN B 1 144 ? 36.243 9.980 10.112 1.00 32.94 396 GLN B CA 1
ATOM 1981 C C . GLN B 1 144 ? 36.485 11.444 10.385 1.00 36.52 396 GLN B C 1
ATOM 1982 O O . GLN B 1 144 ? 35.695 12.086 11.081 1.00 33.53 396 GLN B O 1
ATOM 1988 N N . THR B 1 145 ? 37.572 11.987 9.822 1.00 34.59 397 THR B N 1
ATOM 1989 C CA . THR B 1 145 ? 37.943 13.392 9.970 1.00 33.91 397 THR B CA 1
ATOM 1990 C C . THR B 1 145 ? 36.794 14.335 9.594 1.00 35.37 397 THR B C 1
ATOM 1991 O O . THR B 1 145 ? 36.571 15.330 10.301 1.00 33.18 397 THR B O 1
ATOM 1995 N N . GLY B 1 146 ? 36.075 13.981 8.523 1.00 30.63 398 GLY B N 1
ATOM 1996 C CA . GLY B 1 146 ? 34.943 14.727 7.988 1.00 30.51 398 GLY B CA 1
ATOM 1997 C C . GLY B 1 146 ? 33.795 14.875 8.962 1.00 36.03 398 GLY B C 1
ATOM 1998 O O . GLY B 1 146 ? 33.037 15.842 8.864 1.00 35.80 398 GLY B O 1
ATOM 1999 N N . ASP B 1 147 ? 33.684 13.945 9.939 1.00 32.12 399 ASP B N 1
ATOM 2000 C CA . ASP B 1 147 ? 32.640 13.960 10.968 1.00 31.87 399 ASP B CA 1
ATOM 2001 C C . ASP B 1 147 ? 32.764 15.126 11.946 1.00 36.02 399 ASP B C 1
ATOM 2002 O O . ASP B 1 147 ? 31.841 15.314 12.726 1.00 36.86 399 ASP B O 1
ATOM 2007 N N . THR B 1 148 ? 33.917 15.850 11.967 1.00 30.54 400 THR B N 1
ATOM 2008 C CA . THR B 1 148 ? 34.141 16.987 12.881 1.00 29.65 400 THR B CA 1
ATOM 2009 C C . THR B 1 148 ? 33.919 18.346 12.159 1.00 35.21 400 THR B C 1
ATOM 2010 O O . THR B 1 148 ? 34.092 19.401 12.777 1.00 34.28 400 THR B O 1
ATOM 2014 N N . GLU B 1 149 ? 33.568 18.311 10.855 1.00 31.82 401 GLU B N 1
ATOM 2015 C CA . GLU B 1 149 ? 33.349 19.536 10.082 1.00 31.34 401 GLU B CA 1
ATOM 2016 C C . GLU B 1 149 ? 32.077 20.295 10.532 1.00 32.64 401 GLU B C 1
ATOM 2017 O O . GLU B 1 149 ? 31.006 19.698 10.539 1.00 28.81 401 GLU B O 1
ATOM 2023 N N . PRO B 1 150 ? 32.193 21.602 10.874 1.00 29.81 402 PRO B N 1
ATOM 2024 C CA . PRO B 1 150 ? 31.009 22.386 11.273 1.00 30.30 402 PRO B CA 1
ATOM 2025 C C . PRO B 1 150 ? 30.012 22.521 10.131 1.00 35.47 402 PRO B C 1
ATOM 2026 O O . PRO B 1 150 ? 30.396 22.401 8.972 1.00 36.02 402 PRO B O 1
ATOM 2030 N N . SER B 1 151 ? 28.751 22.819 10.451 1.00 31.51 403 SER B N 1
ATOM 2031 C CA . SER B 1 151 ? 27.715 22.917 9.426 1.00 30.79 403 SER B CA 1
ATOM 2032 C C . SER B 1 151 ? 27.480 24.323 8.938 1.00 34.86 403 SER B C 1
ATOM 2033 O O . SER B 1 151 ? 26.588 24.546 8.123 1.00 34.85 403 SER B O 1
ATOM 2036 N N . SER B 1 152 ? 28.315 25.265 9.390 1.00 31.74 404 SER B N 1
ATOM 2037 C CA . SER B 1 152 ? 28.235 26.685 9.022 1.00 31.13 404 SER B CA 1
ATOM 2038 C C . SER B 1 152 ? 29.617 27.275 9.092 1.00 32.23 404 SER B C 1
ATOM 2039 O O . SER B 1 152 ? 30.443 26.756 9.832 1.00 30.51 404 SER B O 1
ATOM 2042 N N . THR B 1 153 ? 29.838 28.395 8.385 1.00 28.28 405 THR B N 1
ATOM 2043 C CA . THR B 1 153 ? 31.097 29.157 8.397 1.00 30.08 405 THR B CA 1
ATOM 2044 C C . THR B 1 153 ? 30.956 30.426 9.275 1.00 35.11 405 THR B C 1
ATOM 2045 O O . THR B 1 153 ? 31.860 31.258 9.286 1.00 36.97 405 THR B O 1
ATOM 2049 N N . ILE B 1 154 ? 29.824 30.587 9.996 1.00 29.42 406 ILE B N 1
ATOM 2050 C CA . ILE B 1 154 ? 29.649 31.744 10.894 1.00 29.29 406 ILE B CA 1
ATOM 2051 C C . ILE B 1 154 ? 30.765 31.719 11.967 1.00 35.22 406 ILE B C 1
ATOM 2052 O O . ILE B 1 154 ? 31.133 30.650 12.425 1.00 34.20 406 ILE B O 1
ATOM 2057 N N . ASP B 1 155 ? 31.324 32.883 12.317 1.00 33.97 407 ASP B N 1
ATOM 2058 C CA . ASP B 1 155 ? 32.404 33.011 13.283 1.00 32.86 407 ASP B CA 1
ATOM 2059 C C . ASP B 1 155 ? 32.045 34.097 14.354 1.00 35.54 407 ASP B C 1
ATOM 2060 O O . ASP B 1 155 ? 31.868 35.262 14.008 1.00 36.00 407 ASP B O 1
ATOM 2065 N N . PRO B 1 156 ? 31.954 33.758 15.651 1.00 30.51 408 PRO B N 1
ATOM 2066 C CA . PRO B 1 156 ? 32.130 32.424 16.256 1.00 30.54 408 PRO B CA 1
ATOM 2067 C C . PRO B 1 156 ? 30.880 31.553 16.107 1.00 34.27 408 PRO B C 1
ATOM 2068 O O . PRO B 1 156 ? 29.760 32.058 16.056 1.00 30.90 408 PRO B O 1
ATOM 2072 N N . LEU B 1 157 ? 31.092 30.243 15.996 1.00 32.64 409 LEU B N 1
ATOM 2073 C CA . LEU B 1 157 ? 30.017 29.260 15.922 1.00 33.43 409 LEU B CA 1
ATOM 2074 C C . LEU B 1 157 ? 29.510 29.038 17.315 1.00 35.38 409 LEU B C 1
ATOM 2075 O O . LEU B 1 157 ? 28.322 28.759 17.501 1.00 36.31 409 LEU B O 1
ATOM 2080 N N . SER B 1 158 ? 30.423 29.118 18.292 1.00 29.39 410 SER B N 1
ATOM 2081 C CA . SER B 1 158 ? 30.125 28.880 19.696 1.00 29.53 410 SER B CA 1
ATOM 2082 C C . SER B 1 158 ? 31.216 29.449 20.568 1.00 34.34 410 SER B C 1
ATOM 2083 O O . SER B 1 158 ? 32.381 29.441 20.174 1.00 35.83 410 SER B O 1
ATOM 2086 N N . THR B 1 159 ? 30.849 29.953 21.750 1.00 31.15 411 THR B N 1
ATOM 2087 C CA . THR B 1 159 ? 31.845 30.408 22.716 1.00 31.75 411 THR B CA 1
ATOM 2088 C C . THR B 1 159 ? 31.578 29.746 24.046 1.00 36.49 411 THR B C 1
ATOM 2089 O O . THR B 1 159 ? 30.432 29.432 24.362 1.00 35.24 411 THR B O 1
ATOM 2093 N N . THR B 1 160 ? 32.644 29.496 24.791 1.00 32.12 412 THR B N 1
ATOM 2094 C CA . THR B 1 160 ? 32.584 29.000 26.153 1.00 32.62 412 THR B CA 1
ATOM 2095 C C . THR B 1 160 ? 33.724 29.583 26.977 1.00 34.17 412 THR B C 1
ATOM 2096 O O . THR B 1 160 ? 34.602 30.253 26.446 1.00 34.25 412 THR B O 1
ATOM 2100 N N . PHE B 1 161 ? 33.674 29.354 28.271 1.00 30.91 413 PHE B N 1
ATOM 2101 C CA . PHE B 1 161 ? 34.671 29.811 29.209 1.00 30.16 413 PHE B CA 1
ATOM 2102 C C . PHE B 1 161 ? 35.369 28.603 29.778 1.00 33.32 413 PHE B C 1
ATOM 2103 O O . PHE B 1 161 ? 34.749 27.568 30.006 1.00 33.54 413 PHE B O 1
ATOM 2111 N N . ALA B 1 162 ? 36.661 28.727 29.976 1.00 28.26 414 ALA B N 1
ATOM 2112 C CA . ALA B 1 162 ? 37.469 27.689 30.597 1.00 27.72 414 ALA B CA 1
ATOM 2113 C C . ALA B 1 162 ? 37.999 28.356 31.873 1.00 31.78 414 ALA B C 1
ATOM 2114 O O . ALA B 1 162 ? 38.402 29.528 31.825 1.00 30.56 414 ALA B O 1
ATOM 2116 N N . ALA B 1 163 ? 37.926 27.646 33.018 1.00 27.51 415 ALA B N 1
ATOM 2117 C CA . ALA B 1 163 ? 38.474 28.114 34.285 1.00 26.75 415 ALA B CA 1
ATOM 2118 C C . ALA B 1 163 ? 39.919 27.647 34.357 1.00 31.38 415 ALA B C 1
ATOM 2119 O O . ALA B 1 163 ? 40.211 26.471 34.095 1.00 33.34 415 ALA B O 1
ATOM 2121 N N . VAL B 1 164 ? 40.825 28.563 34.694 1.00 26.45 416 VAL B N 1
ATOM 2122 C CA . VAL B 1 164 ? 42.253 28.255 34.809 1.00 26.14 416 VAL B CA 1
ATOM 2123 C C . VAL B 1 164 ? 42.844 28.781 36.105 1.00 30.53 416 VAL B C 1
ATOM 2124 O O . VAL B 1 164 ? 42.280 29.644 36.778 1.00 28.82 416 VAL B O 1
ATOM 2128 N N . GLN B 1 165 ? 44.033 28.297 36.404 1.00 29.75 417 GLN B N 1
ATOM 2129 C CA . GLN B 1 165 ? 44.876 28.851 37.454 1.00 29.33 417 GLN B CA 1
ATOM 2130 C C . GLN B 1 165 ? 46.185 29.158 36.772 1.00 32.99 417 GLN B C 1
ATOM 2131 O O . GLN B 1 165 ? 46.740 28.287 36.092 1.00 31.23 417 GLN B O 1
ATOM 2137 N N . PHE B 1 166 ? 46.612 30.409 36.844 1.00 30.95 418 PHE B N 1
ATOM 2138 C CA . PHE B 1 166 ? 47.915 30.821 36.323 1.00 31.45 418 PHE B CA 1
ATOM 2139 C C . PHE B 1 166 ? 48.933 30.641 37.490 1.00 39.85 418 PHE B C 1
ATOM 2140 O O . PHE B 1 166 ? 48.701 31.158 38.579 1.00 40.90 418 PHE B O 1
ATOM 2148 N N . LEU B 1 167 ? 49.994 29.860 37.288 1.00 38.20 419 LEU B N 1
ATOM 2149 C CA . LEU B 1 167 ? 51.043 29.601 38.278 1.00 39.64 419 LEU B CA 1
ATOM 2150 C C . LEU B 1 167 ? 52.146 30.634 38.093 1.00 46.55 419 LEU B C 1
ATOM 2151 O O . LEU B 1 167 ? 52.666 30.798 36.988 1.00 44.65 419 LEU B O 1
ATOM 2153 N N . ASN B 1 168 ? 52.423 31.397 39.138 1.00 48.01 420 ASN B N 1
ATOM 2154 C CA . ASN B 1 168 ? 53.471 32.408 39.073 1.00 51.22 420 ASN B CA 1
ATOM 2155 C C . ASN B 1 168 ? 54.510 32.177 40.186 1.00 60.28 420 ASN B C 1
ATOM 2156 O O . ASN B 1 168 ? 54.607 32.962 41.144 1.00 60.23 420 ASN B O 1
ATOM 2161 N N . ASN B 1 169 ? 55.270 31.053 40.035 1.00 58.55 421 ASN B N 1
ATOM 2162 C CA . ASN B 1 169 ? 56.291 30.559 40.956 1.00 59.39 421 ASN B CA 1
ATOM 2163 C C . ASN B 1 169 ? 55.704 30.437 42.372 1.00 63.40 421 ASN B C 1
ATOM 2164 O O . ASN B 1 169 ? 55.763 31.380 43.175 1.00 62.82 421 ASN B O 1
ATOM 2166 N N . GLY B 1 170 ? 55.064 29.297 42.616 1.00 58.85 422 GLY B N 1
ATOM 2167 C CA . GLY B 1 170 ? 54.430 28.999 43.894 1.00 58.00 422 GLY B CA 1
ATOM 2168 C C . GLY B 1 170 ? 52.977 29.413 44.008 1.00 59.22 422 GLY B C 1
ATOM 2169 O O . GLY B 1 170 ? 52.156 28.613 44.474 1.00 59.64 422 GLY B O 1
ATOM 2170 N N . GLN B 1 171 ? 52.638 30.656 43.595 1.00 52.48 423 GLN B N 1
ATOM 2171 C CA . GLN B 1 171 ? 51.247 31.141 43.705 1.00 51.20 423 GLN B CA 1
ATOM 2172 C C . GLN B 1 171 ? 50.313 30.736 42.554 1.00 49.83 423 GLN B C 1
ATOM 2173 O O . GLN B 1 171 ? 50.712 30.795 41.395 1.00 48.35 423 GLN B O 1
ATOM 2179 N N . ARG B 1 172 ? 49.074 30.327 42.889 1.00 44.04 424 ARG B N 1
ATOM 2180 C CA . ARG B 1 172 ? 48.050 29.932 41.917 1.00 43.23 424 ARG B CA 1
ATOM 2181 C C . ARG B 1 172 ? 47.032 31.083 41.796 1.00 45.08 424 ARG B C 1
ATOM 2182 O O . ARG B 1 172 ? 46.450 31.490 42.797 1.00 45.84 424 ARG B O 1
ATOM 2190 N N . ILE B 1 173 ? 46.876 31.660 40.602 1.00 39.09 425 ILE B N 1
ATOM 2191 C CA . ILE B 1 173 ? 45.953 32.784 40.385 1.00 37.07 425 ILE B CA 1
ATOM 2192 C C . ILE B 1 173 ? 44.768 32.314 39.533 1.00 39.09 425 ILE B C 1
ATOM 2193 O O . ILE B 1 173 ? 44.943 32.038 38.340 1.00 37.84 425 ILE B O 1
ATOM 2198 N N . ASP B 1 174 ? 43.563 32.221 40.154 1.00 33.44 426 ASP B N 1
ATOM 2199 C CA . ASP B 1 174 ? 42.321 31.816 39.472 1.00 32.42 426 ASP B CA 1
ATOM 2200 C C . ASP B 1 174 ? 41.933 32.862 38.426 1.00 32.99 426 ASP B C 1
ATOM 2201 O O . ASP B 1 174 ? 42.034 34.063 38.685 1.00 31.66 426 ASP B O 1
ATOM 2206 N N . ALA B 1 175 ? 41.563 32.404 37.232 1.00 26.91 427 ALA B N 1
ATOM 2207 C CA . ALA B 1 175 ? 41.191 33.283 36.133 1.00 27.07 427 ALA B CA 1
ATOM 2208 C C . ALA B 1 175 ? 40.322 32.507 35.136 1.00 30.38 427 ALA B C 1
ATOM 2209 O O . ALA B 1 175 ? 39.999 31.338 35.375 1.00 28.18 427 ALA B O 1
ATOM 2211 N N . PHE B 1 176 ? 39.910 33.170 34.045 1.00 26.32 428 PHE B N 1
ATOM 2212 C CA . PHE B 1 176 ? 39.116 32.524 33.014 1.00 25.03 428 PHE B CA 1
ATOM 2213 C C . PHE B 1 176 ? 39.688 32.872 31.666 1.00 30.60 428 PHE B C 1
ATOM 2214 O O . PHE B 1 176 ? 40.404 33.875 31.523 1.00 28.74 428 PHE B O 1
ATOM 2222 N N . ARG B 1 177 ? 39.318 32.059 30.678 1.00 27.54 429 ARG B N 1
ATOM 2223 C CA . ARG B 1 177 ? 39.678 32.167 29.276 1.00 27.12 429 ARG B CA 1
ATOM 2224 C C . ARG B 1 177 ? 38.396 31.994 28.486 1.00 30.30 429 ARG B C 1
ATOM 2225 O O . ARG B 1 177 ? 37.644 31.037 28.729 1.00 26.87 429 ARG B O 1
ATOM 2233 N N . ILE B 1 178 ? 38.123 32.937 27.566 1.00 24.83 430 ILE B N 1
ATOM 2234 C CA . ILE B 1 178 ? 36.992 32.797 26.668 1.00 24.66 430 ILE B CA 1
ATOM 2235 C C . ILE B 1 178 ? 37.546 32.080 25.392 1.00 31.26 430 ILE B C 1
ATOM 2236 O O . ILE B 1 178 ? 38.585 32.472 24.854 1.00 31.24 430 ILE B O 1
ATOM 2241 N N . MET B 1 179 ? 36.883 31.017 24.967 1.00 29.02 431 MET B N 1
ATOM 2242 C CA . MET B 1 179 ? 37.279 30.198 23.803 1.00 29.08 431 MET B CA 1
ATOM 2243 C C . MET B 1 179 ? 36.128 30.227 22.777 1.00 33.91 431 MET B C 1
ATOM 2244 O O . MET B 1 179 ? 34.968 29.999 23.134 1.00 31.79 431 MET B O 1
ATOM 2249 N N . GLY B 1 180 ? 36.455 30.506 21.525 1.00 31.20 432 GLY B N 1
ATOM 2250 C CA . GLY B 1 180 ? 35.464 30.518 20.454 1.00 30.81 432 GLY B CA 1
ATOM 2251 C C . GLY B 1 180 ? 35.812 29.552 19.339 1.00 33.06 432 GLY B C 1
ATOM 2252 O O . GLY B 1 180 ? 36.953 29.547 18.890 1.00 32.69 432 GLY B O 1
ATOM 2253 N N . VAL B 1 181 ? 34.858 28.719 18.897 1.00 30.24 433 VAL B N 1
ATOM 2254 C CA . VAL B 1 181 ? 35.060 27.810 17.752 1.00 29.86 433 VAL B CA 1
ATOM 2255 C C . VAL B 1 181 ? 34.981 28.770 16.563 1.00 34.35 433 VAL B C 1
ATOM 2256 O O . VAL B 1 181 ? 33.983 29.469 16.373 1.00 32.77 433 VAL B O 1
ATOM 2260 N N . SER B 1 182 ? 36.078 28.876 15.836 1.00 32.73 434 SER B N 1
ATOM 2261 C CA . SER B 1 182 ? 36.213 29.893 14.819 1.00 33.59 434 SER B CA 1
ATOM 2262 C C . SER B 1 182 ? 36.320 29.421 13.385 1.00 37.96 434 SER B C 1
ATOM 2263 O O . SER B 1 182 ? 35.889 30.158 12.499 1.00 38.58 434 SER B O 1
ATOM 2266 N N . GLU B 1 183 ? 36.956 28.261 13.137 1.00 34.33 435 GLU B N 1
ATOM 2267 C CA . GLU B 1 183 ? 37.216 27.787 11.782 1.00 34.74 435 GLU B CA 1
ATOM 2268 C C . GLU B 1 183 ? 37.557 26.311 11.741 1.00 37.02 435 GLU B C 1
ATOM 2269 O O . GLU B 1 183 ? 38.034 25.761 12.724 1.00 37.74 435 GLU B O 1
ATOM 2275 N N . TRP B 1 184 ? 37.387 25.689 10.569 1.00 31.21 436 TRP B N 1
ATOM 2276 C CA . TRP B 1 184 ? 37.761 24.301 10.318 1.00 30.81 436 TRP B CA 1
ATOM 2277 C C . TRP B 1 184 ? 38.322 24.282 8.913 1.00 36.57 436 TRP B C 1
ATOM 2278 O O . TRP B 1 184 ? 37.677 24.772 7.994 1.00 36.19 436 TRP B O 1
ATOM 2289 N N . THR B 1 185 ? 39.541 23.782 8.754 1.00 34.09 437 THR B N 1
ATOM 2290 C CA . THR B 1 185 ? 40.179 23.746 7.445 1.00 35.49 437 THR B CA 1
ATOM 2291 C C . THR B 1 185 ? 40.864 22.418 7.275 1.00 38.62 437 THR B C 1
ATOM 2292 O O . THR B 1 185 ? 41.793 22.116 8.016 1.00 36.95 437 THR B O 1
ATOM 2296 N N . ASP B 1 186 ? 40.380 21.609 6.325 1.00 38.15 438 ASP B N 1
ATOM 2297 C CA . ASP B 1 186 ? 40.927 20.284 5.993 1.00 38.72 438 ASP B CA 1
ATOM 2298 C C . ASP B 1 186 ? 41.262 19.439 7.232 1.00 41.17 438 ASP B C 1
ATOM 2299 O O . ASP B 1 186 ? 42.398 18.985 7.393 1.00 41.03 438 ASP B O 1
ATOM 2304 N N . GLY B 1 187 ? 40.288 19.297 8.127 1.00 36.22 439 GLY B N 1
ATOM 2305 C CA . GLY B 1 187 ? 40.476 18.524 9.353 1.00 35.99 439 GLY B CA 1
ATOM 2306 C C . GLY B 1 187 ? 41.029 19.240 10.571 1.00 36.99 439 GLY B C 1
ATOM 2307 O O . GLY B 1 187 ? 41.044 18.657 11.652 1.00 35.36 439 GLY B O 1
ATOM 2308 N N . GLU B 1 188 ? 41.492 20.491 10.420 1.00 32.60 440 GLU B N 1
ATOM 2309 C CA . GLU B 1 188 ? 42.075 21.273 11.513 1.00 33.13 440 GLU B CA 1
ATOM 2310 C C . GLU B 1 188 ? 41.069 22.261 12.107 1.00 36.93 440 GLU B C 1
ATOM 2311 O O . GLU B 1 188 ? 40.693 23.238 11.450 1.00 35.48 440 GLU B O 1
ATOM 2317 N N . LEU B 1 189 ? 40.672 22.031 13.360 1.00 33.79 441 LEU B N 1
ATOM 2318 C CA . LEU B 1 189 ? 39.730 22.910 14.050 1.00 33.31 441 LEU B CA 1
ATOM 2319 C C . LEU B 1 189 ? 40.489 24.014 14.802 1.00 35.11 441 LEU B C 1
ATOM 2320 O O . LEU B 1 189 ? 41.414 23.727 15.563 1.00 35.79 441 LEU B O 1
ATOM 2325 N N . GLU B 1 190 ? 40.067 25.252 14.621 1.00 28.65 442 GLU B N 1
ATOM 2326 C CA . GLU B 1 190 ? 40.640 26.422 15.264 1.00 28.43 442 GLU B CA 1
ATOM 2327 C C . GLU B 1 190 ? 39.720 26.995 16.335 1.00 33.03 442 GLU B C 1
ATOM 2328 O O . GLU B 1 190 ? 38.580 27.414 16.074 1.00 33.41 442 GLU B O 1
ATOM 2334 N N . ILE B 1 191 ? 40.246 27.042 17.540 1.00 30.49 443 ILE B N 1
ATOM 2335 C CA . ILE B 1 191 ? 39.572 27.599 18.693 1.00 30.62 443 ILE B CA 1
ATOM 2336 C C . ILE B 1 191 ? 40.360 28.825 19.087 1.00 34.75 443 ILE B C 1
ATOM 2337 O O . ILE B 1 191 ? 41.520 28.719 19.474 1.00 35.26 443 ILE B O 1
ATOM 2342 N N . LYS B 1 192 ? 39.760 29.983 18.921 1.00 30.43 444 LYS B N 1
ATOM 2343 C CA . LYS B 1 192 ? 40.424 31.217 19.241 1.00 31.11 444 LYS B CA 1
ATOM 2344 C C . LYS B 1 192 ? 40.246 31.530 20.713 1.00 35.72 444 LYS B C 1
ATOM 2345 O O . LYS B 1 192 ? 39.145 31.387 21.244 1.00 36.27 444 LYS B O 1
ATOM 2351 N N . ASN B 1 193 ? 41.301 32.009 21.360 1.00 31.12 445 ASN B N 1
ATOM 2352 C CA . ASN B 1 193 ? 41.172 32.439 22.747 1.00 30.83 445 ASN B CA 1
ATOM 2353 C C . ASN B 1 193 ? 41.249 33.950 22.693 1.00 34.71 445 ASN B C 1
ATOM 2354 O O . ASN B 1 193 ? 42.336 34.483 22.523 1.00 35.40 445 ASN B O 1
ATOM 2359 N N . TYR B 1 194 ? 40.094 34.634 22.759 1.00 30.28 446 TYR B N 1
ATOM 2360 C CA . TYR B 1 194 ? 40.011 36.111 22.615 1.00 30.10 446 TYR B CA 1
ATOM 2361 C C . TYR B 1 194 ? 40.646 36.860 23.769 1.00 34.87 446 TYR B C 1
ATOM 2362 O O . TYR B 1 194 ? 41.036 38.009 23.598 1.00 34.68 446 TYR B O 1
ATOM 2371 N N . GLY B 1 195 ? 40.672 36.231 24.938 1.00 30.42 447 GLY B N 1
ATOM 2372 C CA . GLY B 1 195 ? 41.209 36.824 26.155 1.00 28.90 447 GLY B CA 1
ATOM 2373 C C . GLY B 1 195 ? 40.595 36.219 27.397 1.00 32.00 447 GLY B C 1
ATOM 2374 O O . GLY B 1 195 ? 40.324 35.016 27.456 1.00 30.10 447 GLY B O 1
ATOM 2375 N N . GLY B 1 196 ? 40.341 37.092 28.355 1.00 28.99 448 GLY B N 1
ATOM 2376 C CA . GLY B 1 196 ? 39.824 36.807 29.678 1.00 28.46 448 GLY B CA 1
ATOM 2377 C C . GLY B 1 196 ? 40.697 37.496 30.695 1.00 32.80 448 GLY B C 1
ATOM 2378 O O . GLY B 1 196 ? 41.451 38.400 30.347 1.00 33.38 448 GLY B O 1
ATOM 2379 N N . THR B 1 197 ? 40.642 37.067 31.950 1.00 30.61 449 THR B N 1
ATOM 2380 C CA . THR B 1 197 ? 41.492 37.650 32.987 1.00 30.44 449 THR B CA 1
ATOM 2381 C C . THR B 1 197 ? 42.886 37.098 32.811 1.00 34.64 449 THR B C 1
ATOM 2382 O O . THR B 1 197 ? 43.065 36.001 32.264 1.00 34.43 449 THR B O 1
ATOM 2386 N N . TYR B 1 198 ? 43.880 37.916 33.141 1.00 32.85 450 TYR B N 1
ATOM 2387 C CA . TYR B 1 198 ? 45.267 37.585 32.865 1.00 32.64 450 TYR B CA 1
ATOM 2388 C C . TYR B 1 198 ? 46.233 38.160 33.877 1.00 37.90 450 TYR B C 1
ATOM 2389 O O . TYR B 1 198 ? 45.982 39.196 34.473 1.00 35.93 450 TYR B O 1
ATOM 2398 N N . THR B 1 199 ? 47.339 37.445 34.076 1.00 35.93 451 THR B N 1
ATOM 2399 C CA . THR B 1 199 ? 48.460 37.813 34.928 1.00 35.25 451 THR B CA 1
ATOM 2400 C C . THR B 1 199 ? 49.676 37.097 34.365 1.00 38.16 451 THR B C 1
ATOM 2401 O O . THR B 1 199 ? 49.519 36.053 33.709 1.00 37.96 451 THR B O 1
ATOM 2405 N N . GLY B 1 200 ? 50.864 37.664 34.597 1.00 32.11 452 GLY B N 1
ATOM 2406 C CA . GLY B 1 200 ? 52.125 37.043 34.210 1.00 30.03 452 GLY B CA 1
ATOM 2407 C C . GLY B 1 200 ? 52.235 35.692 34.882 1.00 33.01 452 GLY B C 1
ATOM 2408 O O . GLY B 1 200 ? 51.909 35.548 36.070 1.00 30.75 452 GLY B O 1
ATOM 2409 N N . HIS B 1 201 ? 52.639 34.670 34.126 1.00 30.48 453 HIS B N 1
ATOM 2410 C CA . HIS B 1 201 ? 52.667 33.321 34.697 1.00 30.26 453 HIS B CA 1
ATOM 2411 C C . HIS B 1 201 ? 53.675 32.437 33.972 1.00 34.34 453 HIS B C 1
ATOM 2412 O O . HIS B 1 201 ? 54.067 32.738 32.858 1.00 35.05 453 HIS B O 1
ATOM 2419 N N . THR B 1 202 ? 54.005 31.307 34.572 1.00 30.31 454 THR B N 1
ATOM 2420 C CA . THR B 1 202 ? 54.972 30.366 34.041 1.00 30.91 454 THR B CA 1
ATOM 2421 C C . THR B 1 202 ? 54.314 29.051 33.555 1.00 36.52 454 THR B C 1
ATOM 2422 O O . THR B 1 202 ? 54.948 28.277 32.834 1.00 36.37 454 THR B O 1
ATOM 2426 N N . GLN B 1 203 ? 53.070 28.786 33.989 1.00 31.87 455 GLN B N 1
ATOM 2427 C CA . GLN B 1 203 ? 52.359 27.535 33.704 1.00 31.36 455 GLN B CA 1
ATOM 2428 C C . GLN B 1 203 ? 50.846 27.727 33.907 1.00 31.52 455 GLN B C 1
ATOM 2429 O O . GLN B 1 203 ? 50.421 28.614 34.664 1.00 27.91 455 GLN B O 1
ATOM 2435 N N . VAL B 1 204 ? 50.038 26.884 33.229 1.00 25.54 456 VAL B N 1
ATOM 2436 C CA . VAL B 1 204 ? 48.573 26.997 33.313 1.00 25.70 456 VAL B CA 1
ATOM 2437 C C . VAL B 1 204 ? 47.977 25.667 33.751 1.00 32.51 456 VAL B C 1
ATOM 2438 O O . VAL B 1 204 ? 48.298 24.635 33.163 1.00 32.68 456 VAL B O 1
ATOM 2442 N N . TYR B 1 205 ? 47.105 25.692 34.757 1.00 28.70 457 TYR B N 1
ATOM 2443 C CA . TYR B 1 205 ? 46.341 24.518 35.203 1.00 28.27 457 TYR B CA 1
ATOM 2444 C C . TYR B 1 205 ? 44.912 24.795 34.706 1.00 30.86 457 TYR B C 1
ATOM 2445 O O . TYR B 1 205 ? 44.348 25.843 35.017 1.00 29.32 457 TYR B O 1
ATOM 2447 N N . TRP B 1 206 ? 44.390 23.932 33.829 1.00 28.13 458 TRP B N 1
ATOM 2448 C CA . TRP B 1 206 ? 43.062 24.127 33.222 1.00 27.14 458 TRP B CA 1
ATOM 2449 C C . TRP B 1 206 ? 42.121 23.169 33.904 1.00 29.11 458 TRP B C 1
ATOM 2450 O O . TRP B 1 206 ? 42.444 21.981 33.974 1.00 29.04 458 TRP B O 1
ATOM 2461 N N . ALA B 1 207 ? 40.964 23.654 34.395 1.00 23.81 459 ALA B N 1
ATOM 2462 C CA . ALA B 1 207 ? 39.962 22.756 34.977 1.00 22.06 459 ALA B CA 1
ATOM 2463 C C . ALA B 1 207 ? 39.262 22.035 33.775 1.00 23.25 459 ALA B C 1
ATOM 2464 O O . ALA B 1 207 ? 39.409 22.504 32.642 1.00 21.85 459 ALA B O 1
ATOM 2466 N N . PRO B 1 208 ? 38.477 20.950 33.951 1.00 22.57 460 PRO B N 1
ATOM 2467 C CA . PRO B 1 208 ? 37.773 20.365 32.790 1.00 22.74 460 PRO B CA 1
ATOM 2468 C C . PRO B 1 208 ? 36.768 21.349 32.167 1.00 28.66 460 PRO B C 1
ATOM 2469 O O . PRO B 1 208 ? 36.264 22.246 32.841 1.00 27.57 460 PRO B O 1
ATOM 2473 N N . TRP B 1 209 ? 36.526 21.219 30.871 1.00 25.61 461 TRP B N 1
ATOM 2474 C CA . TRP B 1 209 ? 35.592 22.092 30.152 1.00 25.83 461 TRP B CA 1
ATOM 2475 C C . TRP B 1 209 ? 35.073 21.395 28.925 1.00 28.64 461 TRP B C 1
ATOM 2476 O O . TRP B 1 209 ? 35.696 20.465 28.419 1.00 25.08 461 TRP B O 1
ATOM 2487 N N . THR B 1 210 ? 33.893 21.802 28.494 1.00 26.37 462 THR B N 1
ATOM 2488 C CA . THR B 1 210 ? 33.296 21.302 27.275 1.00 26.00 462 THR B CA 1
ATOM 2489 C C . THR B 1 210 ? 33.071 22.486 26.347 1.00 29.86 462 THR B C 1
ATOM 2490 O O . THR B 1 210 ? 32.924 23.609 26.804 1.00 29.56 462 THR B O 1
ATOM 2494 N N . ILE B 1 211 ? 33.056 22.232 25.061 1.00 26.96 463 ILE B N 1
ATOM 2495 C CA . ILE B 1 211 ? 32.708 23.218 24.050 1.00 27.99 463 ILE B CA 1
ATOM 2496 C C . ILE B 1 211 ? 31.972 22.398 22.993 1.00 31.99 463 ILE B C 1
ATOM 2497 O O . ILE B 1 211 ? 32.284 21.220 22.806 1.00 29.56 463 ILE B O 1
ATOM 2502 N N . MET B 1 212 ? 30.965 22.994 22.362 1.00 28.53 464 MET B N 1
ATOM 2503 C CA . MET B 1 212 ? 30.224 22.331 21.305 1.00 27.60 464 MET B CA 1
ATOM 2504 C C . MET B 1 212 ? 29.950 23.258 20.151 1.00 30.65 464 MET B C 1
ATOM 2505 O O . MET B 1 212 ? 29.979 24.464 20.334 1.00 29.03 464 MET B O 1
ATOM 2510 N N . TYR B 1 213 ? 29.680 22.699 18.966 1.00 26.07 465 TYR B N 1
ATOM 2511 C CA . TYR B 1 213 ? 29.367 23.512 17.790 1.00 26.03 465 TYR B CA 1
ATOM 2512 C C . TYR B 1 213 ? 28.444 22.721 16.847 1.00 29.92 465 TYR B C 1
ATOM 2513 O O . TYR B 1 213 ? 28.421 21.470 16.898 1.00 25.88 465 TYR B O 1
ATOM 2522 N N . PRO B 1 214 ? 27.660 23.440 16.011 1.00 26.23 466 PRO B N 1
ATOM 2523 C CA . PRO B 1 214 ? 26.755 22.750 15.088 1.00 25.22 466 PRO B CA 1
ATOM 2524 C C . PRO B 1 214 ? 27.611 21.955 14.120 1.00 27.74 466 PRO B C 1
ATOM 2525 O O . PRO B 1 214 ? 28.573 22.464 13.560 1.00 27.36 466 PRO B O 1
ATOM 2529 N N . CYS B 1 215 ? 27.296 20.696 13.963 1.00 25.04 467 CYS B N 1
ATOM 2530 C CA . CYS B 1 215 ? 28.100 19.839 13.127 1.00 37.18 467 CYS B CA 1
ATOM 2531 C C . CYS B 1 215 ? 27.202 18.925 12.299 1.00 53.68 467 CYS B C 1
ATOM 2532 O O . CYS B 1 215 ? 26.286 18.316 12.852 1.00 40.77 467 CYS B O 1
ATOM 2535 N N . SER C 1 55 ? -3.985 4.266 2.954 1.00 64.53 307 SER C N 1
ATOM 2536 C CA . SER C 1 55 ? -3.535 5.373 2.113 1.00 64.01 307 SER C CA 1
ATOM 2537 C C . SER C 1 55 ? -2.212 5.950 2.643 1.00 65.56 307 SER C C 1
ATOM 2538 O O . SER C 1 55 ? -2.083 6.147 3.853 1.00 65.33 307 SER C O 1
ATOM 2541 N N . LEU C 1 56 ? -1.241 6.228 1.733 1.00 59.75 308 LEU C N 1
ATOM 2542 C CA . LEU C 1 56 ? 0.102 6.746 2.060 1.00 57.97 308 LEU C CA 1
ATOM 2543 C C . LEU C 1 56 ? 0.080 8.125 2.743 1.00 56.29 308 LEU C C 1
ATOM 2544 O O . LEU C 1 56 ? -0.575 9.049 2.244 1.00 55.77 308 LEU C O 1
ATOM 2546 N N . PRO C 1 57 ? 0.776 8.273 3.894 1.00 47.89 309 PRO C N 1
ATOM 2547 C CA . PRO C 1 57 ? 0.746 9.563 4.603 1.00 45.95 309 PRO C CA 1
ATOM 2548 C C . PRO C 1 57 ? 1.588 10.647 3.955 1.00 45.51 309 PRO C C 1
ATOM 2549 O O . PRO C 1 57 ? 2.426 10.356 3.106 1.00 43.75 309 PRO C O 1
ATOM 2553 N N . THR C 1 58 ? 1.341 11.902 4.355 1.00 40.48 310 THR C N 1
ATOM 2554 C CA . THR C 1 58 ? 2.174 13.036 3.978 1.00 39.38 310 THR C CA 1
ATOM 2555 C C . THR C 1 58 ? 3.133 13.257 5.162 1.00 39.30 310 THR C C 1
ATOM 2556 O O . THR C 1 58 ? 3.066 12.522 6.155 1.00 38.24 310 THR C O 1
ATOM 2560 N N . TYR C 1 59 ? 4.048 14.223 5.053 1.00 33.20 311 TYR C N 1
ATOM 2561 C CA . TYR C 1 59 ? 5.069 14.436 6.076 1.00 31.43 311 TYR C CA 1
ATOM 2562 C C . TYR C 1 59 ? 5.124 15.887 6.451 1.00 36.07 311 TYR C C 1
ATOM 2563 O O . TYR C 1 59 ? 5.034 16.743 5.576 1.00 37.66 311 TYR C O 1
ATOM 2572 N N . ARG C 1 60 ? 5.216 16.176 7.741 1.00 31.56 312 ARG C N 1
ATOM 2573 C CA . ARG C 1 60 ? 5.296 17.559 8.206 1.00 31.95 312 ARG C CA 1
ATOM 2574 C C . ARG C 1 60 ? 6.744 17.903 8.546 1.00 35.12 312 ARG C C 1
ATOM 2575 O O . ARG C 1 60 ? 7.427 17.125 9.218 1.00 32.39 312 ARG C O 1
ATOM 2583 N N . TYR C 1 61 ? 7.203 19.085 8.090 1.00 34.07 313 TYR C N 1
ATOM 2584 C CA . TYR C 1 61 ? 8.527 19.652 8.366 1.00 34.28 313 TYR C CA 1
ATOM 2585 C C . TYR C 1 61 ? 8.875 19.474 9.871 1.00 37.35 313 TYR C C 1
ATOM 2586 O O . TYR C 1 61 ? 7.990 19.677 10.698 1.00 37.65 313 TYR C O 1
ATOM 2595 N N . PRO C 1 62 ? 10.085 19.030 10.293 1.00 33.10 314 PRO C N 1
ATOM 2596 C CA . PRO C 1 62 ? 11.309 18.729 9.511 1.00 32.64 314 PRO C CA 1
ATOM 2597 C C . PRO C 1 62 ? 11.358 17.426 8.695 1.00 34.68 314 PRO C C 1
ATOM 2598 O O . PRO C 1 62 ? 12.311 17.219 7.962 1.00 35.03 314 PRO C O 1
ATOM 2602 N N . LEU C 1 63 ? 10.328 16.581 8.763 1.00 28.84 315 LEU C N 1
ATOM 2603 C CA . LEU C 1 63 ? 10.302 15.379 7.931 1.00 27.61 315 LEU C CA 1
ATOM 2604 C C . LEU C 1 63 ? 9.882 15.780 6.520 1.00 32.63 315 LEU C C 1
ATOM 2605 O O . LEU C 1 63 ? 9.055 16.671 6.345 1.00 29.81 315 LEU C O 1
ATOM 2610 N N . GLU C 1 64 ? 10.405 15.085 5.523 1.00 31.59 316 GLU C N 1
ATOM 2611 C CA . GLU C 1 64 ? 10.059 15.370 4.136 1.00 32.66 316 GLU C CA 1
ATOM 2612 C C . GLU C 1 64 ? 10.271 14.143 3.291 1.00 37.27 316 GLU C C 1
ATOM 2613 O O . GLU C 1 64 ? 11.108 13.301 3.621 1.00 37.71 316 GLU C O 1
ATOM 2619 N N . LEU C 1 65 ? 9.529 14.045 2.194 1.00 34.02 317 LEU C N 1
ATOM 2620 C CA . LEU C 1 65 ? 9.693 12.937 1.262 1.00 32.94 317 LEU C CA 1
ATOM 2621 C C . LEU C 1 65 ? 10.518 13.442 0.058 1.00 37.74 317 LEU C C 1
ATOM 2622 O O . LEU C 1 65 ? 10.143 14.420 -0.581 1.00 37.48 317 LEU C O 1
ATOM 2627 N N . ASP C 1 66 ? 11.672 12.814 -0.212 1.00 32.98 318 ASP C N 1
ATOM 2628 C CA . ASP C 1 66 ? 12.471 13.113 -1.390 1.00 32.38 318 ASP C CA 1
ATOM 2629 C C . ASP C 1 66 ? 11.815 12.224 -2.488 1.00 35.13 318 ASP C C 1
ATOM 2630 O O . ASP C 1 66 ? 12.022 11.010 -2.506 1.00 31.35 318 ASP C O 1
ATOM 2635 N N . THR C 1 67 ? 10.987 12.836 -3.359 1.00 33.65 319 THR C N 1
ATOM 2636 C CA . THR C 1 67 ? 10.241 12.120 -4.398 1.00 35.82 319 THR C CA 1
ATOM 2637 C C . THR C 1 67 ? 11.114 11.453 -5.467 1.00 41.74 319 THR C C 1
ATOM 2638 O O . THR C 1 67 ? 10.724 10.411 -5.968 1.00 43.47 319 THR C O 1
ATOM 2642 N N . ALA C 1 68 ? 12.291 12.024 -5.782 1.00 39.21 320 ALA C N 1
ATOM 2643 C CA . ALA C 1 68 ? 13.238 11.498 -6.779 1.00 39.14 320 ALA C CA 1
ATOM 2644 C C . ALA C 1 68 ? 13.730 10.125 -6.428 1.00 43.23 320 ALA C C 1
ATOM 2645 O O . ALA C 1 68 ? 13.828 9.280 -7.314 1.00 43.42 320 ALA C O 1
ATOM 2647 N N . ASN C 1 69 ? 14.034 9.891 -5.151 1.00 40.15 321 ASN C N 1
ATOM 2648 C CA . ASN C 1 69 ? 14.528 8.604 -4.663 1.00 40.14 321 ASN C CA 1
ATOM 2649 C C . ASN C 1 69 ? 13.500 7.856 -3.806 1.00 45.01 321 ASN C C 1
ATOM 2650 O O . ASN C 1 69 ? 13.845 6.802 -3.278 1.00 44.83 321 ASN C O 1
ATOM 2655 N N . ASN C 1 70 ? 12.249 8.394 -3.657 1.00 41.88 322 ASN C N 1
ATOM 2656 C 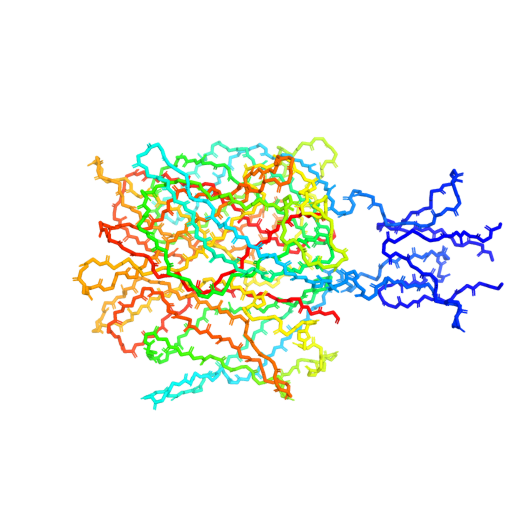CA . ASN C 1 70 ? 11.167 7.843 -2.804 1.00 40.85 322 ASN C CA 1
ATOM 2657 C C . ASN C 1 70 ? 11.748 7.525 -1.399 1.00 41.99 322 ASN C C 1
ATOM 2658 O O . ASN C 1 70 ? 11.803 6.375 -0.955 1.00 40.39 322 ASN C O 1
ATOM 2663 N N . ARG C 1 71 ? 12.284 8.553 -0.758 1.00 36.48 323 ARG C N 1
ATOM 2664 C CA . ARG C 1 71 ? 12.955 8.378 0.519 1.00 35.08 323 ARG C CA 1
ATOM 2665 C C . ARG C 1 71 ? 12.520 9.457 1.491 1.00 33.94 323 ARG C C 1
ATOM 2666 O O . ARG C 1 71 ? 12.516 10.635 1.147 1.00 32.83 323 ARG C O 1
ATOM 2674 N N . VAL C 1 72 ? 12.150 9.036 2.684 1.00 27.06 324 VAL C N 1
ATOM 2675 C CA . VAL C 1 72 ? 11.731 9.917 3.767 1.00 27.69 324 VAL C CA 1
ATOM 2676 C C . VAL C 1 72 ? 13.006 10.335 4.511 1.00 30.66 324 VAL C C 1
ATOM 2677 O O . VAL C 1 72 ? 13.876 9.505 4.809 1.00 29.81 324 VAL C O 1
ATOM 2681 N N . GLN C 1 73 ? 13.126 11.607 4.795 1.00 26.81 325 GLN C N 1
ATOM 2682 C CA . GLN C 1 73 ? 14.329 12.086 5.476 1.00 27.78 325 GLN C CA 1
ATOM 2683 C C . GLN C 1 73 ? 14.010 13.280 6.381 1.00 31.66 325 GLN C C 1
ATOM 2684 O O . GLN C 1 73 ? 12.914 13.827 6.304 1.00 30.87 325 GLN C O 1
ATOM 2690 N N . VAL C 1 74 ? 14.964 13.697 7.204 1.00 29.65 326 VAL C N 1
ATOM 2691 C CA . VAL C 1 74 ? 14.825 14.918 8.015 1.00 29.66 326 VAL C CA 1
ATOM 2692 C C . VAL C 1 74 ? 15.411 15.995 7.082 1.00 38.16 326 VAL C C 1
ATOM 2693 O O . VAL C 1 74 ? 16.460 15.764 6.480 1.00 39.56 326 VAL C O 1
ATOM 2697 N N . ALA C 1 75 ? 14.735 17.134 6.908 1.00 36.33 327 ALA C N 1
ATOM 2698 C CA . ALA C 1 75 ? 15.248 18.188 6.022 1.00 35.81 327 ALA C CA 1
ATOM 2699 C C . ALA C 1 75 ? 16.664 18.633 6.458 1.00 41.49 327 ALA C C 1
ATOM 2700 O O . ALA C 1 75 ? 16.951 18.689 7.659 1.00 41.11 327 ALA C O 1
ATOM 2702 N N . ASP C 1 76 ? 17.561 18.892 5.484 1.00 39.91 328 ASP C N 1
ATOM 2703 C CA . ASP C 1 76 ? 18.928 19.365 5.759 1.00 40.09 328 ASP C CA 1
ATOM 2704 C C . ASP C 1 76 ? 18.914 20.725 6.479 1.00 41.33 328 ASP C C 1
ATOM 2705 O O . ASP C 1 76 ? 19.773 20.960 7.307 1.00 41.30 328 ASP C O 1
ATOM 2707 N N . ARG C 1 77 ? 17.908 21.582 6.215 1.00 36.59 329 ARG C N 1
ATOM 2708 C CA . ARG C 1 77 ? 17.763 22.895 6.851 1.00 36.12 329 ARG C CA 1
ATOM 2709 C C . ARG C 1 77 ? 17.541 22.778 8.360 1.00 38.50 329 ARG C C 1
ATOM 2710 O O . ARG C 1 77 ? 17.883 23.711 9.085 1.00 40.29 329 ARG C O 1
ATOM 2712 N N . PHE C 1 78 ? 16.961 21.648 8.839 1.00 32.64 330 PHE C N 1
ATOM 2713 C CA . PHE C 1 78 ? 16.699 21.411 10.266 1.00 29.68 330 PHE C CA 1
ATOM 2714 C C . PHE C 1 78 ? 17.961 21.466 11.116 1.00 31.93 330 PHE C C 1
ATOM 2715 O O . PHE C 1 78 ? 17.934 22.058 12.184 1.00 30.94 330 PHE C O 1
ATOM 2723 N N . GLY C 1 79 ? 19.055 20.889 10.626 1.00 28.14 331 GLY C N 1
ATOM 2724 C CA . GLY C 1 79 ? 20.328 20.891 11.347 1.00 27.41 331 GLY C CA 1
ATOM 2725 C C . GLY C 1 79 ? 21.056 22.221 11.272 1.00 31.27 331 GLY C C 1
ATOM 2726 O O . GLY C 1 79 ? 21.950 22.470 12.086 1.00 31.13 331 GLY C O 1
ATOM 2727 N N . MET C 1 80 ? 20.698 23.078 10.272 1.00 26.27 332 MET C N 1
ATOM 2728 C CA . MET C 1 80 ? 21.328 24.382 10.075 1.00 25.56 332 MET C CA 1
ATOM 2729 C C . MET C 1 80 ? 20.549 25.330 9.147 1.00 31.20 332 MET C C 1
ATOM 2730 O O . MET C 1 80 ? 20.378 25.058 7.961 1.00 29.65 332 MET C O 1
ATOM 2735 N N . ARG C 1 81 ? 20.127 26.471 9.676 1.00 29.16 333 ARG C N 1
ATOM 2736 C CA . ARG C 1 81 ? 19.475 27.472 8.856 1.00 29.32 333 ARG C CA 1
ATOM 2737 C C . ARG C 1 81 ? 20.034 28.799 9.359 1.00 36.11 333 ARG C C 1
ATOM 2738 O O . ARG C 1 81 ? 19.912 29.106 10.546 1.00 37.20 333 ARG C O 1
ATOM 2746 N N . THR C 1 82 ? 20.724 29.533 8.471 1.00 32.42 334 THR C N 1
ATOM 2747 C CA . THR C 1 82 ? 21.402 30.777 8.812 1.00 32.06 334 THR C CA 1
ATOM 2748 C C . THR C 1 82 ? 20.612 32.009 8.408 1.00 33.86 334 THR C C 1
ATOM 2749 O O . THR C 1 82 ? 19.739 31.932 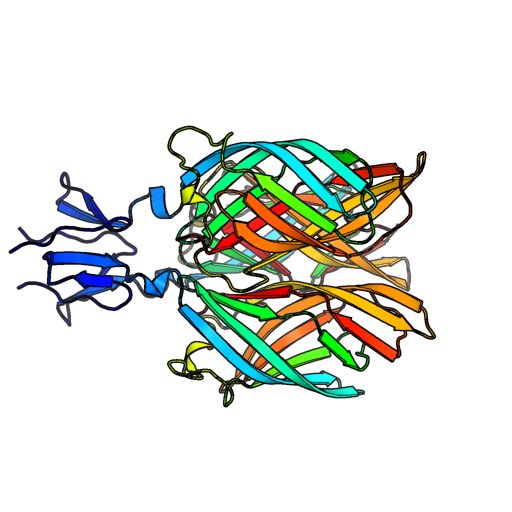7.566 1.00 32.01 334 THR C O 1
ATOM 2753 N N . GLY C 1 83 ? 20.962 33.138 9.014 1.00 30.92 335 GLY C N 1
ATOM 2754 C CA . GLY C 1 83 ? 20.392 34.446 8.744 1.00 30.06 335 GLY C CA 1
ATOM 2755 C C . GLY C 1 83 ? 21.191 35.524 9.439 1.00 32.42 335 GLY C C 1
ATOM 2756 O O . GLY C 1 83 ? 22.190 35.236 10.106 1.00 29.36 335 GLY C O 1
ATOM 2757 N N . THR C 1 84 ? 20.773 36.774 9.267 1.00 29.30 336 THR C N 1
ATOM 2758 C CA . THR C 1 84 ? 21.404 37.899 9.942 1.00 29.82 336 THR C CA 1
ATOM 2759 C C . THR C 1 84 ? 20.318 38.807 10.436 1.00 33.12 336 THR C C 1
ATOM 2760 O O . THR C 1 84 ? 19.200 38.784 9.899 1.00 30.68 336 THR C O 1
ATOM 2764 N N . TRP C 1 85 ? 20.642 39.602 11.469 1.00 31.81 337 TRP C N 1
ATOM 2765 C CA . TRP C 1 85 ? 19.759 40.640 12.010 1.00 31.76 337 TRP C CA 1
ATOM 2766 C C . TRP C 1 85 ? 20.591 41.898 12.103 1.00 35.49 337 TRP C C 1
ATOM 2767 O O . TRP C 1 85 ? 21.688 41.866 12.659 1.00 34.54 337 TRP C O 1
ATOM 2778 N N . THR C 1 86 ? 20.096 42.989 11.521 1.00 30.31 338 THR C N 1
ATOM 2779 C CA . THR C 1 86 ? 20.784 44.261 11.571 1.00 29.67 338 THR C CA 1
ATOM 2780 C C . THR C 1 86 ? 19.849 45.225 12.289 1.00 32.55 338 THR C C 1
ATOM 2781 O O . THR C 1 86 ? 18.698 45.374 11.892 1.00 30.85 338 THR C O 1
ATOM 2785 N N . GLY C 1 87 ? 20.333 45.840 13.359 1.00 29.30 339 GLY C N 1
ATOM 2786 C CA . GLY C 1 87 ? 19.523 46.779 14.112 1.00 28.74 339 GLY C CA 1
ATOM 2787 C C . GLY C 1 87 ? 20.296 47.458 15.201 1.00 35.71 339 GLY C C 1
ATOM 2788 O O . GLY C 1 87 ? 21.527 47.491 15.180 1.00 37.81 339 GLY C O 1
ATOM 2789 N N . GLN C 1 88 ? 19.582 47.992 16.165 1.00 34.43 340 GLN C N 1
ATOM 2790 C CA . GLN C 1 88 ? 20.213 48.661 17.288 1.00 34.84 340 GLN C CA 1
ATOM 2791 C C . GLN C 1 88 ? 20.048 47.835 18.546 1.00 37.62 340 GLN C C 1
ATOM 2792 O O . GLN C 1 88 ? 18.939 47.422 18.874 1.00 39.38 340 GLN C O 1
ATOM 2798 N N . LEU C 1 89 ? 21.154 47.528 19.208 1.00 30.73 341 LEU C N 1
ATOM 2799 C CA . LEU C 1 89 ? 21.129 46.793 20.456 1.00 30.10 341 LEU C CA 1
ATOM 2800 C C . LEU C 1 89 ? 20.782 47.878 21.492 1.00 36.67 341 LEU C C 1
ATOM 2801 O O . LEU C 1 89 ? 21.457 48.909 21.519 1.00 36.67 341 LEU C O 1
ATOM 2806 N N . GLN C 1 90 ? 19.740 47.666 22.309 1.00 32.03 342 GLN C N 1
ATOM 2807 C CA . GLN C 1 90 ? 19.317 48.653 23.304 1.00 30.97 342 GLN C CA 1
ATOM 2808 C C . GLN C 1 90 ? 19.777 48.228 24.684 1.00 35.21 342 GLN C C 1
ATOM 2809 O O . GLN C 1 90 ? 19.537 47.090 25.067 1.00 36.34 342 GLN C O 1
ATOM 2815 N N . TYR C 1 91 ? 20.418 49.130 25.431 1.00 27.93 343 TYR C N 1
ATOM 2816 C CA . TYR C 1 91 ? 20.793 48.880 26.814 1.00 27.30 343 TYR C CA 1
ATOM 2817 C C . TYR C 1 91 ? 19.863 49.724 27.639 1.00 32.63 343 TYR C C 1
ATOM 2818 O O . TYR C 1 91 ? 19.631 50.885 27.296 1.00 32.00 343 TYR C O 1
ATOM 2827 N N . GLN C 1 92 ? 19.288 49.132 28.697 1.00 30.16 344 GLN C N 1
ATOM 2828 C CA . GLN C 1 92 ? 18.320 49.780 29.565 1.00 29.82 344 GLN C CA 1
ATOM 2829 C C . GLN C 1 92 ? 18.628 49.604 31.032 1.00 36.95 344 GLN C C 1
ATOM 2830 O O . GLN C 1 92 ? 18.827 48.482 31.529 1.00 36.38 344 GLN C O 1
ATOM 2836 N N . HIS C 1 93 ? 18.620 50.735 31.733 1.00 34.03 345 HIS C N 1
ATOM 2837 C CA . HIS C 1 93 ? 18.815 50.842 33.178 1.00 34.26 345 HIS C CA 1
ATOM 2838 C C . HIS C 1 93 ? 18.190 52.189 33.598 1.00 39.33 345 HIS C C 1
ATOM 2839 O O . HIS C 1 93 ? 18.292 53.138 32.825 1.00 37.06 345 HIS C O 1
ATOM 2846 N N . PRO C 1 94 ? 17.563 52.323 34.790 1.00 38.32 346 PRO C N 1
ATOM 2847 C CA . PRO C 1 94 ? 16.987 53.637 35.169 1.00 38.40 346 PRO C CA 1
ATOM 2848 C C . PRO C 1 94 ? 17.947 54.842 35.095 1.00 40.32 346 PRO C C 1
ATOM 2849 O O . PRO C 1 94 ? 17.495 55.940 34.788 1.00 41.90 346 PRO C O 1
ATOM 2853 N N . GLN C 1 95 ? 19.254 54.644 35.324 1.00 33.64 347 GLN C N 1
ATOM 2854 C CA . GLN C 1 95 ? 20.230 55.745 35.317 1.00 33.27 347 GLN C CA 1
ATOM 2855 C C . GLN C 1 95 ? 20.993 55.948 33.998 1.00 35.15 347 GLN C C 1
ATOM 2856 O O . GLN C 1 95 ? 21.770 56.897 33.905 1.00 33.01 347 GLN C O 1
ATOM 2862 N N . LEU C 1 96 ? 20.864 54.999 33.038 1.00 31.23 348 LEU C N 1
ATOM 2863 C CA . LEU C 1 96 ? 21.626 54.972 31.805 1.00 30.53 348 LEU C CA 1
ATOM 2864 C C . LEU C 1 96 ? 20.970 54.030 30.791 1.00 34.76 348 LEU C C 1
ATOM 2865 O O . LEU C 1 96 ? 20.675 52.874 31.097 1.00 33.00 348 LEU C O 1
ATOM 2870 N N . SER C 1 97 ? 20.734 54.558 29.585 1.00 30.01 349 SER C N 1
ATOM 2871 C CA . SER C 1 97 ? 20.157 53.866 28.451 1.00 29.75 349 SER C CA 1
ATOM 2872 C C . SER C 1 97 ? 20.853 54.360 27.186 1.00 33.62 349 SER C C 1
ATOM 2873 O O . SER C 1 97 ? 21.230 55.529 27.106 1.00 33.69 349 SER C O 1
ATOM 2875 N N . TRP C 1 98 ? 21.072 53.461 26.243 1.00 28.96 350 TRP C N 1
ATOM 2876 C CA . TRP C 1 98 ? 21.690 53.760 24.951 1.00 30.55 350 TRP C CA 1
ATOM 2877 C C . TRP C 1 98 ? 21.288 52.733 23.875 1.00 36.80 350 TRP C C 1
ATOM 2878 O O . TRP C 1 98 ? 20.703 51.686 24.202 1.00 34.46 350 TRP C O 1
ATOM 2889 N N . ARG C 1 99 ? 21.603 53.050 22.597 1.00 34.55 351 ARG C N 1
ATOM 2890 C CA . ARG C 1 99 ? 21.346 52.219 21.412 1.00 34.98 351 ARG C CA 1
ATOM 2891 C C . ARG C 1 99 ? 22.632 52.142 20.617 1.00 40.79 351 ARG C C 1
ATOM 2892 O O . ARG C 1 99 ? 23.270 53.166 20.402 1.00 41.97 351 ARG C O 1
ATOM 2900 N N . ALA C 1 100 ? 23.043 50.936 20.224 1.00 37.43 352 ALA C N 1
ATOM 2901 C CA . ALA C 1 100 ? 24.274 50.714 19.468 1.00 37.38 352 ALA C CA 1
ATOM 2902 C C . ALA C 1 100 ? 23.950 49.907 18.229 1.00 41.95 352 ALA C C 1
ATOM 2903 O O . ALA C 1 100 ? 23.224 48.924 18.313 1.00 41.71 352 ALA C O 1
ATOM 2905 N N . ASN C 1 101 ? 24.460 50.343 17.075 1.00 40.24 353 ASN C N 1
ATOM 2906 C CA . ASN C 1 101 ? 24.249 49.674 15.789 1.00 40.62 353 ASN C CA 1
ATOM 2907 C C . ASN C 1 101 ? 25.017 48.372 15.752 1.00 42.93 353 ASN C C 1
ATOM 2908 O O . ASN C 1 101 ? 26.225 48.380 15.944 1.00 42.64 353 ASN C O 1
ATOM 2913 N N . VAL C 1 102 ? 24.316 47.248 15.565 1.00 39.45 354 VAL C N 1
ATOM 2914 C CA . VAL C 1 102 ? 24.951 45.928 15.523 1.00 38.88 354 VAL C CA 1
ATOM 2915 C C . VAL C 1 102 ? 24.377 45.064 14.382 1.00 41.60 354 VAL C C 1
ATOM 2916 O O . VAL C 1 102 ? 23.285 45.325 13.891 1.00 41.41 354 VAL C O 1
ATOM 2920 N N . THR C 1 103 ? 25.108 44.014 14.014 1.00 37.78 355 THR C N 1
ATOM 2921 C CA . THR C 1 103 ? 24.733 42.956 13.070 1.00 37.07 355 THR C CA 1
ATOM 2922 C C . THR C 1 103 ? 25.058 41.632 13.778 1.00 37.92 355 THR C C 1
ATOM 2923 O O . THR C 1 103 ? 26.194 41.436 14.218 1.00 36.33 355 THR C O 1
ATOM 2927 N N . LEU C 1 104 ? 24.054 40.770 13.926 1.00 33.25 356 LEU C N 1
ATOM 2928 C CA . LEU C 1 104 ? 24.203 39.451 14.544 1.00 34.23 356 LEU C CA 1
ATOM 2929 C C . LEU C 1 104 ? 24.087 38.385 13.475 1.00 37.18 356 LEU C C 1
ATOM 2930 O O . LEU C 1 104 ? 23.375 38.572 12.495 1.00 36.00 356 LEU C O 1
ATOM 2935 N N . ASN C 1 105 ? 24.756 37.257 13.677 1.00 32.16 357 ASN C N 1
ATOM 2936 C CA . ASN C 1 105 ? 24.552 36.116 12.820 1.00 31.80 357 ASN C CA 1
ATOM 2937 C C . ASN C 1 105 ? 23.606 35.226 13.611 1.00 36.77 357 ASN C C 1
ATOM 2938 O O . ASN C 1 105 ? 23.672 35.179 14.847 1.00 36.00 357 ASN C O 1
ATOM 2943 N N . LEU C 1 106 ? 22.678 34.590 12.905 1.00 32.69 358 LEU C N 1
ATOM 2944 C CA . LEU C 1 106 ? 21.700 33.733 13.531 1.00 32.48 358 LEU C CA 1
ATOM 2945 C C . LEU C 1 106 ? 21.825 32.385 12.936 1.00 33.21 358 LEU C C 1
ATOM 2946 O O . LEU C 1 106 ? 22.140 32.253 11.750 1.00 30.62 358 LEU C O 1
ATOM 2951 N N . MET C 1 107 ? 21.550 31.373 13.759 1.00 29.22 359 MET C N 1
ATOM 2952 C CA . MET C 1 107 ? 21.475 30.005 13.315 1.00 29.44 359 MET C CA 1
ATOM 2953 C C . MET C 1 107 ? 20.475 29.188 14.055 1.00 31.90 359 MET C C 1
ATOM 2954 O O . MET C 1 107 ? 20.497 29.120 15.286 1.00 30.43 359 MET C O 1
ATOM 2959 N N . LYS C 1 108 ? 19.582 28.574 13.282 1.00 27.21 360 LYS C N 1
ATOM 2960 C CA . LYS C 1 108 ? 18.573 27.688 13.820 1.00 26.49 360 LYS C CA 1
ATOM 2961 C C . LYS C 1 108 ? 19.213 26.328 13.688 1.00 31.40 360 LYS C C 1
ATOM 2962 O O . LYS C 1 108 ? 19.591 25.919 12.569 1.00 31.95 360 LYS C O 1
ATOM 2964 N N . VAL C 1 109 ? 19.432 25.666 14.833 1.00 25.61 361 VAL C N 1
ATOM 2965 C CA . VAL C 1 109 ? 20.058 24.332 14.857 1.00 25.74 361 VAL C CA 1
ATOM 2966 C C . VAL C 1 109 ? 19.054 23.443 15.593 1.00 29.54 361 VAL C C 1
ATOM 2967 O O . VAL C 1 109 ? 18.833 23.644 16.796 1.00 28.86 361 VAL C O 1
ATOM 2971 N N . ASP C 1 110 ? 18.424 22.488 14.877 1.00 24.71 362 ASP C N 1
ATOM 2972 C CA . ASP C 1 110 ? 17.377 21.643 15.468 1.00 26.02 362 ASP C CA 1
ATOM 2973 C C . ASP C 1 110 ? 16.334 22.553 16.148 1.00 27.93 362 ASP C C 1
ATOM 2974 O O . ASP C 1 110 ? 15.922 23.535 15.528 1.00 26.58 362 ASP C O 1
ATOM 2979 N N . ASP C 1 111 ? 15.982 22.311 17.410 1.00 24.44 363 ASP C N 1
ATOM 2980 C CA . ASP C 1 111 ? 15.010 23.177 18.079 1.00 25.11 363 ASP C CA 1
ATOM 2981 C C . ASP C 1 111 ? 15.643 24.309 18.933 1.00 28.42 363 ASP C C 1
ATOM 2982 O O . ASP C 1 111 ? 15.102 24.696 19.959 1.00 28.86 363 ASP C O 1
ATOM 2987 N N . TRP C 1 112 ? 16.779 24.855 18.472 1.00 25.46 364 TRP C N 1
ATOM 2988 C CA . TRP C 1 112 ? 17.524 25.930 19.157 1.00 26.01 364 TRP C CA 1
ATOM 2989 C C . TRP C 1 112 ? 17.749 27.097 18.227 1.00 29.42 364 TRP C C 1
ATOM 2990 O O . TRP C 1 112 ? 17.928 26.894 17.022 1.00 29.56 364 TRP C O 1
ATOM 3001 N N . LEU C 1 113 ? 17.807 28.312 18.793 1.00 25.78 365 LEU C N 1
ATOM 3002 C CA . LEU C 1 113 ? 18.212 29.493 18.046 1.00 25.91 365 LEU C CA 1
ATOM 3003 C C . LEU C 1 113 ? 19.530 30.007 18.641 1.00 31.61 365 LEU C C 1
ATOM 3004 O O . LEU C 1 113 ? 19.571 30.359 19.804 1.00 31.52 365 LEU C O 1
ATOM 3009 N N . VAL C 1 114 ? 20.574 30.130 17.817 1.00 29.33 366 VAL C N 1
ATOM 3010 C CA . VAL C 1 114 ? 21.866 30.639 18.262 1.00 28.04 366 VAL C CA 1
ATOM 3011 C C . VAL C 1 114 ? 22.034 32.051 17.728 1.00 32.06 366 VAL C C 1
ATOM 3012 O O . VAL C 1 114 ? 21.856 32.283 16.533 1.00 29.51 366 VAL C O 1
ATOM 3016 N N . LEU C 1 115 ? 22.395 32.990 18.622 1.00 31.05 367 LEU C N 1
ATOM 3017 C CA . LEU C 1 115 ? 22.750 34.365 18.268 1.00 31.91 367 LEU C CA 1
ATOM 3018 C C . LEU C 1 115 ? 24.274 34.447 18.398 1.00 34.63 367 LEU C C 1
ATOM 3019 O O . LEU C 1 115 ? 24.822 34.030 19.409 1.00 33.80 367 LEU C O 1
ATOM 3024 N N . SER C 1 116 ? 24.948 34.967 17.380 1.00 29.37 368 SER C N 1
ATOM 3025 C CA . SER C 1 116 ? 26.402 35.059 17.376 1.00 28.94 368 SER C CA 1
ATOM 3026 C C . SER C 1 116 ? 26.815 36.511 17.193 1.00 32.66 368 SER C C 1
ATOM 3027 O O . SER C 1 116 ? 26.533 37.095 16.157 1.00 32.56 368 SER C O 1
ATOM 3030 N N . PHE C 1 117 ? 27.440 37.086 18.222 1.00 29.73 369 PHE C N 1
ATOM 3031 C CA . PHE C 1 117 ? 27.936 38.449 18.268 1.00 29.50 369 PHE C CA 1
ATOM 3032 C C . PHE C 1 117 ? 29.402 38.480 17.924 1.00 33.80 369 PHE C C 1
ATOM 3033 O O . PHE C 1 117 ? 30.189 37.712 18.481 1.00 35.09 369 PHE C O 1
ATOM 3041 N N . SER C 1 118 ? 29.787 39.404 17.048 1.00 29.21 370 SER C N 1
ATOM 3042 C CA . SER C 1 118 ? 31.186 39.666 16.729 1.00 29.81 370 SER C CA 1
ATOM 3043 C C . SER C 1 118 ? 31.669 40.671 17.781 1.00 33.07 370 SER C C 1
ATOM 3044 O O . SER C 1 118 ? 30.868 41.163 18.573 1.00 31.27 370 SER C O 1
ATOM 3047 N N . GLN C 1 119 ? 32.951 40.999 17.784 1.00 32.22 371 GLN C N 1
ATOM 3048 C CA . GLN C 1 119 ? 33.491 41.971 18.733 1.00 32.58 371 GLN C CA 1
ATOM 3049 C C . GLN C 1 119 ? 32.756 43.311 18.625 1.00 36.40 371 GLN C C 1
ATOM 3050 O O . GLN C 1 119 ? 32.277 43.673 17.546 1.00 36.70 371 GLN C O 1
ATOM 3056 N N . MET C 1 120 ? 32.595 44.006 19.738 1.00 32.54 372 MET C N 1
ATOM 3057 C CA . MET C 1 120 ? 31.938 45.319 19.691 1.00 33.20 372 MET C CA 1
ATOM 3058 C C . MET C 1 120 ? 32.433 46.238 20.786 1.00 34.75 372 MET C C 1
ATOM 3059 O O . MET C 1 120 ? 32.969 45.778 21.793 1.00 33.46 372 MET C O 1
ATOM 3064 N N . THR C 1 121 ? 32.299 47.537 20.544 1.00 31.37 373 THR C N 1
ATOM 3065 C CA . THR C 1 121 ? 32.663 48.596 21.463 1.00 31.10 373 THR C CA 1
ATOM 3066 C C . THR C 1 121 ? 31.388 49.336 21.757 1.00 33.96 373 THR C C 1
ATOM 3067 O O . THR C 1 121 ? 30.716 49.785 20.835 1.00 34.73 373 THR C O 1
ATOM 3071 N N . THR C 1 122 ? 31.025 49.416 23.024 1.00 29.74 374 THR C N 1
ATOM 3072 C CA . THR C 1 122 ? 29.811 50.132 23.431 1.00 29.78 374 THR C CA 1
ATOM 3073 C C . THR C 1 122 ? 30.177 51.143 24.497 1.00 34.65 374 THR C C 1
ATOM 3074 O O . THR C 1 122 ? 31.265 51.090 25.073 1.00 34.51 374 THR C O 1
ATOM 3078 N N . ASN C 1 123 ? 29.239 52.017 24.808 1.00 30.45 375 ASN C N 1
ATOM 3079 C CA . ASN C 1 123 ? 29.341 52.962 25.898 1.00 29.97 375 ASN C CA 1
ATOM 3080 C C . ASN C 1 123 ? 29.335 52.155 27.213 1.00 34.16 375 ASN C C 1
ATOM 3081 O O . ASN C 1 123 ? 29.084 50.940 27.211 1.00 30.89 375 ASN C O 1
ATOM 3086 N N . SER C 1 124 ? 29.587 52.829 28.338 1.00 31.22 376 SER C N 1
ATOM 3087 C CA . SER C 1 124 ? 29.617 52.215 29.654 1.00 30.58 376 SER C CA 1
ATOM 3088 C C . SER C 1 124 ? 28.259 51.666 30.067 1.00 33.80 376 SER C C 1
ATOM 3089 O O . SER C 1 124 ? 27.243 52.024 29.483 1.00 33.72 376 SER C O 1
ATOM 3092 N N . ILE C 1 125 ? 28.254 50.742 31.041 1.00 29.05 377 ILE C N 1
ATOM 3093 C CA . ILE C 1 125 ? 27.046 50.103 31.538 1.00 28.05 377 ILE C CA 1
ATOM 3094 C C . ILE C 1 125 ? 27.039 50.183 33.050 1.00 32.37 377 ILE C C 1
ATOM 3095 O O . ILE C 1 125 ? 28.089 50.380 33.643 1.00 33.61 377 ILE C O 1
ATOM 3100 N N . MET C 1 126 ? 25.883 49.971 33.677 1.00 28.88 378 MET C N 1
ATOM 3101 C CA . MET C 1 126 ? 25.774 49.912 35.134 1.00 29.81 378 MET C CA 1
ATOM 3102 C C . MET C 1 126 ? 26.150 48.493 35.622 1.00 34.40 378 MET C C 1
ATOM 3103 O O . MET C 1 126 ? 26.407 47.612 34.789 1.00 34.41 378 MET C O 1
ATOM 3108 N N . ALA C 1 127 ? 26.191 48.263 36.949 1.00 32.37 379 ALA C N 1
ATOM 3109 C CA . ALA C 1 127 ? 26.550 46.946 37.517 1.00 33.28 379 ALA C CA 1
ATOM 3110 C C . ALA C 1 127 ? 25.654 45.818 36.972 1.00 40.71 379 ALA C C 1
ATOM 3111 O O . ALA C 1 127 ? 26.150 44.726 36.711 1.00 41.99 379 ALA C O 1
ATOM 3113 N N . ASP C 1 128 ? 24.357 46.115 36.764 1.00 37.91 380 ASP C N 1
ATOM 3114 C CA . ASP C 1 128 ? 23.348 45.233 36.164 1.00 38.91 380 ASP C CA 1
ATOM 3115 C C . ASP C 1 128 ? 22.478 46.072 35.238 1.00 43.28 380 ASP C C 1
ATOM 3116 O O . ASP C 1 128 ? 22.634 47.286 35.196 1.00 44.61 380 ASP C O 1
ATOM 3121 N N . GLY C 1 129 ? 21.625 45.424 34.470 1.00 38.07 381 GLY C N 1
ATOM 3122 C CA . GLY C 1 129 ? 20.758 46.080 33.502 1.00 36.86 381 GLY C CA 1
ATOM 3123 C C . GLY C 1 129 ? 20.247 45.095 32.475 1.00 38.23 381 GLY C C 1
ATOM 3124 O O . GLY C 1 129 ? 20.383 43.885 32.655 1.00 36.04 381 GLY C O 1
ATOM 3125 N N . LYS C 1 130 ? 19.640 45.587 31.400 1.00 34.34 382 LYS C N 1
ATOM 3126 C CA . LYS C 1 130 ? 19.106 44.670 30.402 1.00 33.46 382 LYS C CA 1
ATOM 3127 C C . LYS C 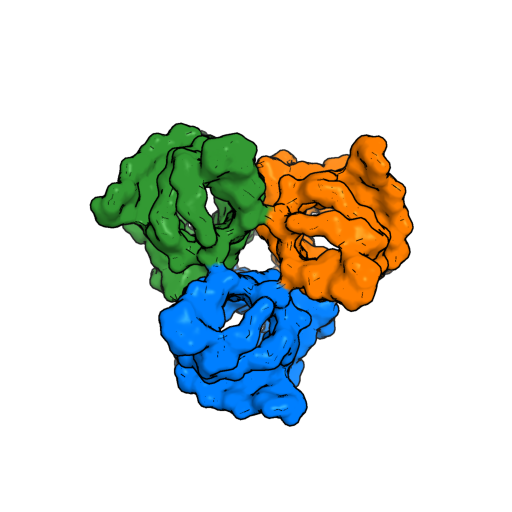1 130 ? 19.355 45.126 28.989 1.00 36.43 382 LYS C C 1
ATOM 3128 O O . LYS C 1 130 ? 19.487 46.316 28.724 1.00 35.49 382 LYS C O 1
ATOM 3134 N N . PHE C 1 131 ? 19.472 44.162 28.092 1.00 33.07 383 PHE C N 1
ATOM 3135 C CA . PHE C 1 131 ? 19.676 44.394 26.677 1.00 32.83 383 PHE C CA 1
ATOM 3136 C C . PHE C 1 131 ? 18.452 43.890 25.960 1.00 37.48 383 PHE C C 1
ATOM 3137 O O . PHE C 1 131 ? 17.904 42.837 26.322 1.00 36.86 383 PHE C O 1
ATOM 3145 N N . VAL C 1 132 ? 18.011 44.658 24.962 1.00 33.33 384 VAL C N 1
ATOM 3146 C CA . VAL C 1 132 ? 16.839 44.359 24.164 1.00 32.83 384 VAL C CA 1
ATOM 3147 C C . VAL C 1 132 ? 17.249 44.359 22.694 1.00 35.14 384 VAL C C 1
ATOM 3148 O O . VAL C 1 132 ? 17.907 45.301 22.232 1.00 34.85 384 VAL C O 1
ATOM 3152 N N . ILE C 1 133 ? 16.870 43.293 21.976 1.00 29.88 385 ILE C N 1
ATOM 3153 C CA . ILE C 1 133 ? 17.059 43.104 20.526 1.00 29.16 385 ILE C CA 1
ATOM 3154 C C . ILE C 1 133 ? 15.638 43.104 19.947 1.00 34.14 385 ILE C C 1
ATOM 3155 O O . ILE C 1 133 ? 14.806 42.245 20.312 1.00 33.60 385 ILE C O 1
ATOM 3160 N N . ASN C 1 134 ? 15.357 44.072 19.082 1.00 30.39 386 ASN C N 1
ATOM 3161 C CA . ASN C 1 134 ? 14.051 44.200 18.468 1.00 30.02 386 ASN C CA 1
ATOM 3162 C C . ASN C 1 134 ? 14.069 43.531 17.107 1.00 33.57 386 ASN C C 1
ATOM 3163 O O . ASN C 1 134 ? 14.613 44.077 16.150 1.00 34.61 386 ASN C O 1
ATOM 3168 N N . PHE C 1 135 ? 13.498 42.335 17.034 1.00 29.53 387 PHE C N 1
ATOM 3169 C CA . PHE C 1 135 ? 13.438 41.545 15.793 1.00 29.28 387 PHE C CA 1
ATOM 3170 C C . PHE C 1 135 ? 12.256 41.940 14.885 1.00 33.09 387 PHE C C 1
ATOM 3171 O O . PHE C 1 135 ? 12.043 41.287 13.862 1.00 32.36 387 PHE C O 1
ATOM 3179 N N . VAL C 1 136 ? 11.494 42.993 15.255 1.00 31.04 388 VAL C N 1
ATOM 3180 C CA . VAL C 1 136 ? 10.374 43.506 14.446 1.00 32.60 388 VAL C CA 1
ATOM 3181 C C . VAL C 1 136 ? 10.871 43.918 13.048 1.00 38.28 388 VAL C C 1
ATOM 3182 O O . VAL C 1 136 ? 10.182 43.666 12.054 1.00 39.46 388 VAL C O 1
ATOM 3186 N N . SER C 1 137 ? 12.107 44.445 12.970 1.00 33.22 389 SER C N 1
ATOM 3187 C CA . SER C 1 137 ? 12.736 44.751 11.685 1.00 33.35 389 SER C CA 1
ATOM 3188 C C . SER C 1 137 ? 14.206 44.296 11.720 1.00 35.98 389 SER C C 1
ATOM 3189 O O . SER C 1 137 ? 14.746 44.056 12.794 1.00 36.28 389 SER C O 1
ATOM 3192 N N . GLY C 1 138 ? 14.827 44.208 10.551 1.00 30.11 390 GLY C N 1
ATOM 3193 C CA . GLY C 1 138 ? 16.240 43.908 10.432 1.00 29.49 390 GLY C CA 1
ATOM 3194 C C . GLY C 1 138 ? 16.582 42.492 10.063 1.00 34.01 390 GLY C C 1
ATOM 3195 O O . GLY C 1 138 ? 17.738 42.220 9.780 1.00 33.63 390 GLY C O 1
ATOM 3196 N N . LEU C 1 139 ? 15.602 41.572 10.083 1.00 31.36 391 LEU C N 1
ATOM 3197 C CA . LEU C 1 139 ? 15.891 40.181 9.773 1.00 31.13 391 LEU C CA 1
ATOM 3198 C C . LEU C 1 139 ? 16.170 40.009 8.315 1.00 34.18 391 LEU C C 1
ATOM 3199 O O . LEU C 1 139 ? 15.561 40.684 7.509 1.00 34.94 391 LEU C O 1
ATOM 3204 N N . SER C 1 140 ? 17.120 39.148 7.971 1.00 30.17 392 SER C N 1
ATOM 3205 C CA . SER C 1 140 ? 17.456 38.854 6.581 1.00 30.77 392 SER C CA 1
ATOM 3206 C C . SER C 1 140 ? 16.276 38.083 5.914 1.00 35.71 392 SER C C 1
ATOM 3207 O O . SER C 1 140 ? 15.349 37.628 6.603 1.00 34.06 392 SER C O 1
ATOM 3210 N N . SER C 1 141 ? 16.290 37.977 4.584 1.00 37.15 393 SER C N 1
ATOM 3211 C CA . SER C 1 141 ? 15.200 37.337 3.816 1.00 38.60 393 SER C CA 1
ATOM 3212 C C . SER C 1 141 ? 15.017 35.875 4.168 1.00 42.57 393 SER C C 1
ATOM 3213 O O . SER C 1 141 ? 15.991 35.147 4.355 1.00 42.16 393 SER C O 1
ATOM 3216 N N . GLY C 1 142 ? 13.769 35.465 4.264 1.00 39.71 394 GLY C N 1
ATOM 3217 C CA . GLY C 1 142 ? 13.430 34.094 4.623 1.00 38.72 394 GLY C CA 1
ATOM 3218 C C . GLY C 1 142 ? 13.062 33.975 6.078 1.00 40.90 394 GLY C C 1
ATOM 3219 O O . GLY C 1 142 ? 12.440 33.000 6.478 1.00 41.33 394 GLY C O 1
ATOM 3220 N N . TRP C 1 143 ? 13.421 34.984 6.876 1.00 37.58 395 TRP C N 1
ATOM 3221 C CA . TRP C 1 143 ? 13.173 35.006 8.307 1.00 35.65 395 TRP C CA 1
ATOM 3222 C C . TRP C 1 143 ? 12.025 35.901 8.639 1.00 39.25 395 TRP C C 1
ATOM 3223 O O . TRP C 1 143 ? 11.925 37.013 8.121 1.00 37.89 395 TRP C O 1
ATOM 3234 N N . GLN C 1 144 ? 11.175 35.429 9.541 1.00 35.76 396 GLN C N 1
ATOM 3235 C CA . GLN C 1 144 ? 10.064 36.228 10.029 1.00 35.44 396 GLN C CA 1
ATOM 3236 C C . GLN C 1 144 ? 10.331 36.495 11.495 1.00 35.13 396 GLN C C 1
ATOM 3237 O O . GLN C 1 144 ? 11.031 35.714 12.143 1.00 32.58 396 GLN C O 1
ATOM 3243 N N . THR C 1 145 ? 9.752 37.564 12.029 1.00 31.77 397 THR C N 1
ATOM 3244 C CA . THR C 1 145 ? 9.922 37.944 13.438 1.00 31.71 397 THR C CA 1
ATOM 3245 C C . THR C 1 145 ? 9.562 36.797 14.395 1.00 35.94 397 THR C C 1
ATOM 3246 O O . THR C 1 145 ? 10.280 36.573 15.374 1.00 34.71 397 THR C O 1
ATOM 3250 N N . GLY C 1 146 ? 8.484 36.078 14.063 1.00 32.46 398 GLY C N 1
ATOM 3251 C CA . GLY C 1 146 ? 7.968 34.943 14.810 1.00 32.32 398 GLY C CA 1
ATOM 3252 C C . GLY C 1 146 ? 8.948 33.795 14.940 1.00 38.42 398 GLY C C 1
ATOM 3253 O O . GLY C 1 146 ? 8.857 33.025 15.894 1.00 38.46 398 GLY C O 1
ATOM 3254 N N . ASP C 1 147 ? 9.926 33.690 14.011 1.00 36.48 399 ASP C N 1
ATOM 3255 C CA . ASP C 1 147 ? 10.962 32.645 14.018 1.00 36.23 399 ASP C CA 1
ATOM 3256 C C . ASP C 1 147 ? 11.941 32.771 15.183 1.00 40.00 399 ASP C C 1
ATOM 3257 O O . ASP C 1 147 ? 12.734 31.852 15.381 1.00 39.76 399 ASP C O 1
ATOM 3262 N N . THR C 1 148 ? 11.940 33.920 15.914 1.00 34.71 400 THR C N 1
ATOM 3263 C CA . THR C 1 148 ? 12.848 34.151 17.049 1.00 33.40 400 THR C CA 1
ATOM 3264 C C . THR C 1 148 ? 12.146 33.920 18.403 1.00 37.57 400 THR C C 1
ATOM 3265 O O . THR C 1 148 ? 12.765 34.100 19.456 1.00 36.92 400 THR C O 1
ATOM 3269 N N . GLU C 1 149 ? 10.853 33.556 18.375 1.00 33.63 401 GLU C N 1
ATOM 3270 C CA . GLU C 1 149 ? 10.083 33.342 19.590 1.00 33.05 401 GLU C CA 1
ATOM 3271 C C . GLU C 1 149 ? 10.530 32.075 20.356 1.00 32.33 401 GLU C C 1
ATOM 3272 O O . GLU C 1 149 ? 10.544 31.008 19.766 1.00 30.97 401 GLU C O 1
ATOM 3278 N N . PRO C 1 150 ? 10.865 32.192 21.658 1.00 28.32 402 PRO C N 1
ATOM 3279 C CA . PRO C 1 150 ? 11.259 31.002 22.450 1.00 29.12 402 PRO C CA 1
ATOM 3280 C C . PRO C 1 150 ? 10.100 30.019 22.597 1.00 34.71 402 PRO C C 1
ATOM 3281 O O . PRO C 1 150 ? 8.941 30.415 22.505 1.00 34.01 402 PRO C O 1
ATOM 3285 N N . SER C 1 151 ? 10.408 28.757 22.876 1.00 31.69 403 SER C N 1
ATOM 3286 C CA . SER C 1 151 ? 9.373 27.730 22.971 1.00 31.10 403 SER C CA 1
ATOM 3287 C C . SER C 1 151 ? 8.915 27.485 24.381 1.00 32.86 403 SER C C 1
ATOM 3288 O O . SER C 1 151 ? 8.149 26.560 24.614 1.00 33.03 403 SER C O 1
ATOM 3291 N N . SER C 1 152 ? 9.351 28.331 25.320 1.00 27.98 404 SER C N 1
ATOM 3292 C CA . SER C 1 152 ? 8.984 28.247 26.740 1.00 28.62 404 SER C CA 1
ATOM 3293 C C . SER C 1 152 ? 9.060 29.625 27.341 1.00 31.66 404 SER C C 1
ATOM 3294 O O . SER C 1 152 ? 9.768 30.472 26.815 1.00 31.50 404 SER C O 1
ATOM 3297 N N . THR C 1 153 ? 8.386 29.823 28.471 1.00 29.91 405 THR C N 1
ATOM 3298 C CA . THR C 1 153 ? 8.372 31.078 29.242 1.00 31.10 405 THR C CA 1
ATOM 3299 C C . THR C 1 153 ? 9.233 30.934 30.509 1.00 35.91 405 THR C C 1
ATOM 3300 O O . THR C 1 153 ? 9.251 31.846 31.331 1.00 36.73 405 THR C O 1
ATOM 3304 N N . ILE C 1 154 ? 9.951 29.803 30.671 1.00 31.36 406 ILE C N 1
ATOM 3305 C CA . ILE C 1 154 ? 10.865 29.636 31.814 1.00 30.74 406 ILE C CA 1
ATOM 3306 C C . ILE C 1 154 ? 11.938 30.763 31.783 1.00 33.65 406 ILE C C 1
ATOM 3307 O O . ILE C 1 154 ? 12.379 31.155 30.708 1.00 31.29 406 ILE C O 1
ATOM 3312 N N . ASP C 1 155 ? 12.281 31.327 32.955 1.00 32.20 407 ASP C N 1
ATOM 3313 C CA . ASP C 1 155 ? 13.243 32.417 33.083 1.00 33.09 407 ASP C CA 1
ATOM 3314 C C . ASP C 1 155 ? 14.313 32.078 34.157 1.00 37.36 407 ASP C C 1
ATOM 3315 O O . ASP C 1 155 ? 13.965 31.894 35.319 1.00 38.96 407 ASP C O 1
ATOM 3320 N N . PRO C 1 156 ? 15.616 31.978 33.814 1.00 31.91 408 PRO C N 1
ATOM 3321 C CA . PRO C 1 156 ? 16.214 32.146 32.485 1.00 31.42 408 PRO C CA 1
ATOM 3322 C C . PRO C 1 156 ? 16.055 30.892 31.618 1.00 33.69 408 PRO C C 1
ATOM 3323 O O . PRO C 1 156 ? 15.974 29.772 32.140 1.00 29.54 408 PRO C O 1
ATOM 3327 N N . LEU C 1 157 ? 15.962 31.100 30.298 1.00 31.78 409 LEU C N 1
ATOM 3328 C CA . LEU C 1 157 ? 15.885 30.021 29.317 1.00 32.97 409 LEU C CA 1
ATOM 3329 C C . LEU C 1 157 ? 17.276 29.505 29.099 1.00 36.93 409 LEU C C 1
ATOM 3330 O O . LEU C 1 157 ? 17.463 28.324 28.795 1.00 38.27 409 LEU C O 1
ATOM 3335 N N . SER C 1 158 ? 18.257 30.415 29.194 1.00 31.22 410 SER C N 1
ATOM 3336 C CA . SER C 1 158 ? 19.655 30.122 28.949 1.00 31.39 410 SER C CA 1
ATOM 3337 C C . SER C 1 158 ? 20.525 31.218 29.521 1.00 34.43 410 SER C C 1
ATOM 3338 O O . SER C 1 158 ? 20.128 32.373 29.534 1.00 34.72 410 SER C O 1
ATOM 3341 N N . THR C 1 159 ? 21.709 30.863 29.984 1.00 31.39 411 THR C N 1
ATOM 3342 C CA . THR C 1 159 ? 22.683 31.848 30.447 1.00 31.81 411 THR C CA 1
ATOM 3343 C C . THR C 1 159 ? 24.003 31.568 29.795 1.00 35.97 411 THR C C 1
ATOM 3344 O O . THR C 1 159 ? 24.307 30.422 29.459 1.00 36.31 411 THR C O 1
ATOM 3348 N N . THR C 1 160 ? 24.757 32.628 29.560 1.00 31.65 412 THR C N 1
ATOM 3349 C CA . THR C 1 160 ? 26.115 32.579 29.054 1.00 31.17 412 THR C CA 1
ATOM 3350 C C . THR C 1 160 ? 26.928 33.733 29.633 1.00 32.67 412 THR C C 1
ATOM 3351 O O . THR C 1 160 ? 26.397 34.615 30.309 1.00 30.38 412 THR C O 1
ATOM 3355 N N . PHE C 1 161 ? 28.230 33.675 29.416 1.00 30.62 413 PHE C N 1
ATOM 3356 C CA . PHE C 1 161 ? 29.153 34.678 29.882 1.00 30.95 413 PHE C CA 1
ATOM 3357 C C . PHE C 1 161 ? 29.729 35.373 28.670 1.00 33.93 413 PHE C C 1
ATOM 3358 O O . PHE C 1 161 ? 29.977 34.748 27.640 1.00 35.90 413 PHE C O 1
ATOM 3366 N N . ALA C 1 162 ? 29.918 36.653 28.784 1.00 28.12 414 ALA C N 1
ATOM 3367 C CA . ALA C 1 162 ? 30.545 37.468 27.750 1.00 27.62 414 ALA C CA 1
ATOM 3368 C C . ALA C 1 162 ? 31.820 38.007 28.416 1.00 31.37 414 ALA C C 1
ATOM 3369 O O . ALA C 1 162 ? 31.755 38.429 29.565 1.00 32.30 414 ALA C O 1
ATOM 3371 N N . ALA C 1 163 ? 32.962 37.935 27.729 1.00 27.48 415 ALA C N 1
ATOM 3372 C CA . ALA C 1 163 ? 34.240 38.472 28.201 1.00 25.77 415 ALA C CA 1
ATOM 3373 C C . ALA C 1 163 ? 34.324 39.915 27.718 1.00 30.09 415 ALA C C 1
ATOM 3374 O O . ALA C 1 163 ? 34.074 40.207 26.534 1.00 28.55 415 ALA C O 1
ATOM 3376 N N . VAL C 1 164 ? 34.679 40.819 28.637 1.00 26.99 416 VAL C N 1
ATOM 3377 C CA . VAL C 1 164 ? 34.771 42.245 28.309 1.00 27.39 416 VAL C CA 1
ATOM 3378 C C . VAL C 1 164 ? 36.062 42.845 28.840 1.00 33.20 416 VAL C C 1
ATOM 3379 O O . VAL C 1 164 ? 36.738 42.283 29.711 1.00 30.58 416 VAL C O 1
ATOM 3383 N N . GLN C 1 165 ? 36.358 44.033 28.348 1.00 30.40 417 GLN C N 1
ATOM 3384 C CA . GLN C 1 165 ? 37.406 44.868 28.905 1.00 29.71 417 GLN C CA 1
ATOM 3385 C C . GLN C 1 165 ? 36.719 46.179 29.221 1.00 32.30 417 GLN C C 1
ATOM 3386 O O . GLN C 1 165 ? 36.056 46.744 28.353 1.00 31.83 417 GLN C O 1
ATOM 3392 N N . PHE C 1 166 ? 36.788 46.602 30.470 1.00 29.79 418 PHE C N 1
ATOM 3393 C CA . PHE C 1 166 ? 36.271 47.898 30.890 1.00 31.15 418 PHE C CA 1
ATOM 3394 C C . PHE C 1 166 ? 37.419 48.911 30.720 1.00 39.31 418 PHE C C 1
ATOM 3395 O O . PHE C 1 166 ? 38.525 48.672 31.200 1.00 38.96 418 PHE C O 1
ATOM 3403 N N . LEU C 1 167 ? 37.168 49.990 29.988 1.00 39.06 419 LEU C N 1
ATOM 3404 C CA . LEU C 1 167 ? 38.161 51.023 29.706 1.00 40.73 419 LEU C CA 1
ATOM 3405 C C . LEU C 1 167 ? 37.984 52.154 30.690 1.00 48.88 419 LEU C C 1
ATOM 3406 O O . LEU C 1 167 ? 36.880 52.697 30.835 1.00 48.25 419 LEU C O 1
ATOM 3408 N N . ASN C 1 168 ? 39.039 52.459 31.426 1.00 49.50 420 ASN C N 1
ATOM 3409 C CA . ASN C 1 168 ? 38.966 53.523 32.416 1.00 52.67 420 ASN C CA 1
ATOM 3410 C C . ASN C 1 168 ? 40.147 54.484 32.240 1.00 63.15 420 ASN C C 1
ATOM 3411 O O . ASN C 1 168 ? 41.131 54.421 32.999 1.00 63.07 420 ASN C O 1
ATOM 3416 N N . ASN C 1 169 ? 40.042 55.350 31.184 1.00 62.66 421 ASN C N 1
ATOM 3417 C CA . ASN C 1 169 ? 41.058 56.326 30.772 1.00 63.68 421 ASN C CA 1
ATOM 3418 C C . ASN C 1 169 ? 42.443 55.670 30.617 1.00 67.85 421 ASN C C 1
ATOM 3419 O O . ASN C 1 169 ? 43.261 55.671 31.543 1.00 67.94 421 ASN C O 1
ATOM 3421 N N . GLY C 1 170 ? 42.651 55.053 29.463 1.00 63.72 422 GLY C N 1
ATOM 3422 C CA . GLY C 1 170 ? 43.906 54.388 29.140 1.00 62.27 422 GLY C CA 1
ATOM 3423 C C . GLY C 1 170 ? 43.986 52.931 29.539 1.00 62.57 422 GLY C C 1
ATOM 3424 O O . GLY C 1 170 ? 44.434 52.109 28.730 1.00 63.96 422 GLY C O 1
ATOM 3425 N N . GLN C 1 171 ? 43.587 52.591 30.787 1.00 53.86 423 GLN C N 1
ATOM 3426 C CA . GLN C 1 171 ? 43.670 51.201 31.267 1.00 51.76 423 GLN C CA 1
ATOM 3427 C C . GLN C 1 171 ? 42.503 50.287 30.852 1.00 50.17 423 GLN C C 1
ATOM 3428 O O . GLN C 1 171 ? 41.342 50.689 30.928 1.00 47.54 423 GLN C O 1
ATOM 3434 N N . ARG C 1 172 ? 42.833 49.054 30.417 1.00 44.07 424 ARG C N 1
ATOM 3435 C CA . ARG C 1 172 ? 41.862 48.038 30.018 1.00 43.49 424 ARG C CA 1
ATOM 3436 C C . ARG C 1 172 ? 41.738 47.013 31.172 1.00 44.58 424 ARG C C 1
ATOM 3437 O O . ARG C 1 172 ? 42.740 46.425 31.579 1.00 44.61 424 ARG C O 1
ATOM 3445 N N . ILE C 1 173 ? 40.541 46.857 31.740 1.00 37.94 425 ILE C N 1
ATOM 3446 C CA . ILE C 1 173 ? 40.326 45.925 32.858 1.00 36.90 425 ILE C CA 1
ATOM 3447 C C . ILE C 1 173 ? 39.473 44.749 32.380 1.00 37.68 425 ILE C C 1
ATOM 3448 O O . ILE C 1 173 ? 38.285 44.932 32.105 1.00 35.34 425 ILE C O 1
ATOM 3453 N N . ASP C 1 174 ? 40.087 43.544 32.283 1.00 33.22 426 ASP C N 1
ATOM 3454 C CA . ASP C 1 174 ? 39.407 42.306 31.874 1.00 33.12 426 ASP C CA 1
ATOM 3455 C C . ASP C 1 174 ? 38.347 41.924 32.920 1.00 36.02 426 ASP C C 1
ATOM 3456 O O . ASP C 1 174 ? 38.581 42.044 34.116 1.00 36.65 426 ASP C O 1
ATOM 3461 N N . ALA C 1 175 ? 37.161 41.548 32.463 1.00 29.61 427 ALA C N 1
ATOM 3462 C CA . ALA C 1 175 ? 36.061 41.191 33.341 1.00 27.79 427 ALA C CA 1
ATOM 3463 C C . ALA C 1 175 ? 35.073 40.315 32.574 1.00 31.62 427 ALA C C 1
ATOM 3464 O O . A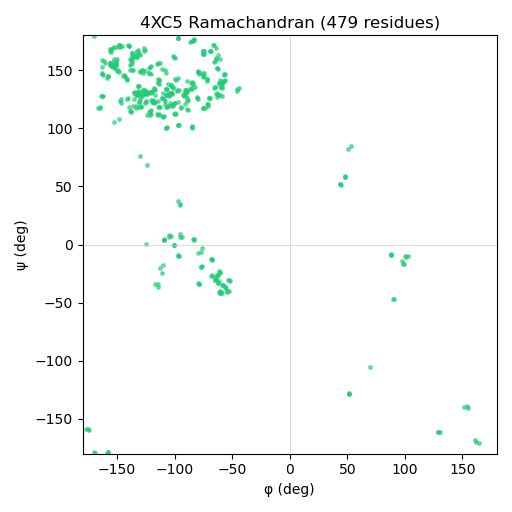LA C 1 175 ? 35.311 39.993 31.415 1.00 31.87 427 ALA C O 1
ATOM 3466 N N . PHE C 1 176 ? 33.980 39.920 33.226 1.00 28.25 428 PHE C N 1
ATOM 3467 C CA . PHE C 1 176 ? 32.943 39.128 32.578 1.00 27.87 428 PHE C CA 1
ATOM 3468 C C . PHE C 1 176 ? 31.602 39.701 32.929 1.00 29.67 428 PHE C C 1
ATOM 3469 O O . PHE C 1 176 ? 31.466 40.439 33.913 1.00 25.97 428 PHE C O 1
ATOM 3477 N N . ARG C 1 177 ? 30.608 39.324 32.121 1.00 27.18 429 ARG C N 1
ATOM 3478 C CA . ARG C 1 177 ? 29.202 39.697 32.224 1.00 25.83 429 ARG C CA 1
ATOM 3479 C C . ARG C 1 177 ? 28.417 38.419 32.045 1.00 29.00 429 ARG C C 1
ATOM 3480 O O . ARG C 1 177 ? 28.671 37.663 31.090 1.00 27.73 429 ARG C O 1
ATOM 3488 N N . ILE C 1 178 ? 27.495 38.151 32.978 1.00 24.77 430 ILE C N 1
ATOM 3489 C CA . ILE C 1 178 ? 26.599 37.011 32.856 1.00 24.02 430 ILE C CA 1
ATOM 3490 C C . ILE C 1 178 ? 25.337 37.557 32.147 1.00 29.70 430 ILE C C 1
ATOM 3491 O O . ILE C 1 178 ? 24.804 38.598 32.548 1.00 26.98 430 ILE C O 1
ATOM 3496 N N . MET C 1 179 ? 24.918 36.889 31.068 1.00 28.57 431 MET C N 1
ATOM 3497 C CA . MET C 1 179 ? 23.753 37.275 30.253 1.00 29.69 431 MET C CA 1
ATOM 3498 C C . MET C 1 179 ? 22.731 36.125 30.286 1.00 36.00 431 MET C C 1
ATOM 3499 O O . MET C 1 179 ? 23.098 34.966 30.072 1.00 35.07 431 MET C O 1
ATOM 3504 N N . GLY C 1 180 ? 21.475 36.454 30.543 1.00 31.99 432 GLY C N 1
ATOM 3505 C CA . GLY C 1 180 ? 20.406 35.466 30.573 1.00 31.16 432 GLY C CA 1
ATOM 3506 C C . GLY C 1 180 ? 19.280 35.811 29.627 1.00 34.83 432 GLY C C 1
ATOM 3507 O O . GLY C 1 180 ? 18.820 36.949 29.631 1.00 35.23 432 GLY C O 1
ATOM 3508 N N . VAL C 1 181 ? 18.852 34.855 28.769 1.00 30.94 433 VAL C N 1
ATOM 3509 C CA . VAL C 1 181 ? 17.712 35.047 27.870 1.00 30.78 433 VAL C CA 1
ATOM 3510 C C . VAL C 1 181 ? 16.530 34.979 28.809 1.00 35.48 433 VAL C C 1
ATOM 3511 O O . VAL C 1 181 ? 16.336 33.985 29.530 1.00 35.98 433 VAL C O 1
ATOM 3515 N N . SER C 1 182 ? 15.808 36.083 28.882 1.00 30.14 434 SER C N 1
ATOM 3516 C CA . SER C 1 182 ? 14.802 36.211 29.899 1.00 30.64 434 SER C CA 1
ATOM 3517 C C . SER C 1 182 ? 13.347 36.286 29.451 1.00 36.42 434 SER C C 1
ATOM 3518 O O . SER C 1 182 ? 12.459 35.812 30.183 1.00 36.13 434 SER C O 1
ATOM 3521 N N . GLU C 1 183 ? 13.091 36.952 28.317 1.00 32.60 435 GLU C N 1
ATOM 3522 C CA . GLU C 1 183 ? 11.741 37.215 27.848 1.00 32.85 435 GLU C CA 1
ATOM 3523 C C . GLU C 1 183 ? 11.731 37.569 26.366 1.00 34.94 435 GLU C C 1
ATOM 3524 O O . GLU C 1 183 ? 12.711 38.099 25.852 1.00 34.41 435 GLU C O 1
ATOM 3530 N N . TRP C 1 184 ? 10.575 37.393 25.732 1.00 31.14 436 TRP C N 1
ATOM 3531 C CA . TRP C 1 184 ? 10.306 37.767 24.352 1.00 31.56 436 TRP C CA 1
ATOM 3532 C C . TRP C 1 184 ? 8.904 38.327 24.338 1.00 37.09 436 TRP C C 1
ATOM 3533 O O . TRP C 1 184 ? 7.989 37.685 24.831 1.00 37.48 436 TRP C O 1
ATOM 3544 N N . THR C 1 185 ? 8.735 39.535 23.827 1.00 35.76 437 THR C N 1
ATOM 3545 C CA . THR C 1 185 ? 7.427 40.174 23.798 1.00 36.35 437 THR C CA 1
ATOM 3546 C C . THR C 1 185 ? 7.261 40.866 22.469 1.00 39.51 437 THR C C 1
ATOM 3547 O O . THR C 1 185 ? 8.011 41.788 22.168 1.00 37.02 437 THR C O 1
ATOM 3551 N N . ASP C 1 186 ? 6.306 40.387 21.658 1.00 37.81 438 ASP C N 1
ATOM 3552 C CA . ASP C 1 186 ? 5.980 40.944 20.335 1.00 38.71 438 ASP C CA 1
ATOM 3553 C C . ASP C 1 186 ? 7.213 41.271 19.485 1.00 40.78 438 ASP C C 1
ATOM 3554 O O . ASP C 1 186 ? 7.372 42.413 19.042 1.00 40.49 438 ASP C O 1
ATOM 3559 N N . GLY C 1 187 ? 8.111 40.295 19.347 1.00 35.25 439 GLY C N 1
ATOM 3560 C CA . GLY C 1 187 ? 9.331 40.480 18.568 1.00 34.30 439 GLY C CA 1
ATOM 3561 C C . GLY C 1 187 ? 10.549 41.035 19.276 1.00 35.79 439 GLY C C 1
ATOM 3562 O O . GLY C 1 187 ? 11.625 41.047 18.687 1.00 36.66 439 GLY C O 1
ATOM 3563 N N . GLU C 1 188 ? 10.406 41.506 20.517 1.00 32.14 440 GLU C N 1
ATOM 3564 C CA . GLU C 1 188 ? 11.497 42.086 21.308 1.00 31.72 440 GLU C CA 1
ATOM 3565 C C . GLU C 1 188 ? 12.082 41.076 22.292 1.00 35.44 440 GLU C C 1
ATOM 3566 O O . GLU C 1 188 ? 11.422 40.696 23.266 1.00 36.00 440 GLU C O 1
ATOM 3572 N N . LEU C 1 189 ? 13.334 40.672 22.066 1.00 31.34 441 LEU C N 1
ATOM 3573 C CA . LEU C 1 189 ? 14.020 39.730 22.941 1.00 30.12 441 LEU C CA 1
ATOM 3574 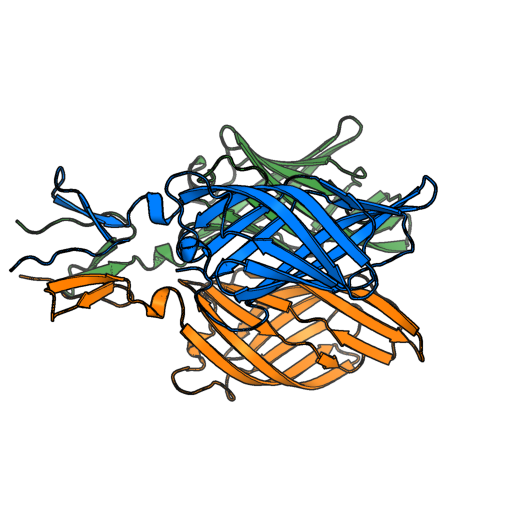C C . LEU C 1 189 ? 14.761 40.483 24.056 1.00 34.06 441 LEU C C 1
ATOM 3575 O O . LEU C 1 189 ? 15.516 41.421 23.783 1.00 32.76 441 LEU C O 1
ATOM 3580 N N . GLU C 1 190 ? 14.565 40.039 25.296 1.00 29.25 442 GLU C N 1
ATOM 3581 C CA . GLU C 1 190 ? 15.219 40.631 26.451 1.00 29.21 442 GLU C CA 1
ATOM 3582 C C . GLU C 1 190 ? 16.284 39.706 27.013 1.00 32.91 442 GLU C C 1
ATOM 3583 O O . GLU C 1 190 ? 16.014 38.551 27.389 1.00 32.16 442 GLU C O 1
ATOM 3589 N N . ILE C 1 191 ? 17.489 40.235 27.083 1.00 29.33 443 ILE C N 1
ATOM 3590 C CA . ILE C 1 191 ? 18.641 39.548 27.641 1.00 29.50 443 ILE C CA 1
ATOM 3591 C C . ILE C 1 191 ? 19.035 40.354 28.874 1.00 35.58 443 ILE C C 1
ATOM 3592 O O . ILE C 1 191 ? 19.438 41.514 28.755 1.00 35.93 443 ILE C O 1
ATOM 3597 N N . LYS C 1 192 ? 18.855 39.754 30.051 1.00 31.03 444 LYS C N 1
ATOM 3598 C CA . LYS C 1 192 ? 19.191 40.428 31.277 1.00 32.47 444 LYS C CA 1
ATOM 3599 C C . LYS C 1 192 ? 20.669 40.249 31.578 1.00 37.61 444 LYS C C 1
ATOM 3600 O O . LYS C 1 192 ? 21.206 39.150 31.418 1.00 37.71 444 LYS C O 1
ATOM 3606 N N . ASN C 1 193 ? 21.323 41.307 32.056 1.00 32.23 445 ASN C N 1
ATOM 3607 C CA . ASN C 1 193 ? 22.702 41.182 32.492 1.00 31.24 445 ASN C CA 1
ATOM 3608 C C . ASN C 1 193 ? 22.642 41.264 34.004 1.00 34.66 445 ASN C C 1
ATOM 3609 O O . ASN C 1 193 ? 22.470 42.350 34.540 1.00 34.67 445 ASN C O 1
ATOM 3614 N N . TYR C 1 194 ? 22.699 40.098 34.693 1.00 30.18 446 TYR C N 1
ATOM 3615 C CA . TYR C 1 194 ? 22.577 40.024 36.171 1.00 29.33 446 TYR C CA 1
ATOM 3616 C C . TYR C 1 194 ? 23.723 40.678 36.918 1.00 34.78 446 TYR C C 1
ATOM 3617 O O . TYR C 1 194 ? 23.549 41.092 38.056 1.00 36.14 446 TYR C O 1
ATOM 3626 N N . GLY C 1 195 ? 24.888 40.702 36.296 1.00 31.35 447 GLY C N 1
ATOM 3627 C CA . GLY C 1 195 ? 26.110 41.254 36.864 1.00 29.88 447 GLY C CA 1
ATOM 3628 C C . GLY C 1 195 ? 27.350 40.626 36.276 1.00 31.68 447 GLY C C 1
ATOM 3629 O O . GLY C 1 195 ? 27.412 40.342 35.077 1.00 30.01 447 GLY C O 1
ATOM 3630 N N . GLY C 1 196 ? 28.305 40.367 37.160 1.00 27.94 448 GLY C N 1
ATOM 3631 C CA . GLY C 1 196 ? 29.619 39.824 36.880 1.00 26.87 448 GLY C CA 1
ATOM 3632 C C . GLY C 1 196 ? 30.637 40.723 37.551 1.00 33.11 448 GLY C C 1
ATOM 3633 O O . GLY C 1 196 ? 30.288 41.495 38.447 1.00 33.04 448 GLY C O 1
ATOM 3634 N N . THR C 1 197 ? 31.894 40.655 37.132 1.00 29.45 449 THR C N 1
ATOM 3635 C CA . THR C 1 197 ? 32.924 41.510 37.703 1.00 29.29 449 THR C CA 1
ATOM 3636 C C . THR C 1 197 ? 32.760 42.905 37.150 1.00 37.57 449 THR C C 1
ATOM 3637 O O . THR C 1 197 ? 32.228 43.091 36.038 1.00 36.65 449 THR C O 1
ATOM 3641 N N . TYR C 1 198 ? 33.076 43.897 37.990 1.00 34.32 450 TYR C N 1
ATOM 3642 C CA . TYR C 1 198 ? 32.806 45.274 37.651 1.00 34.16 450 TYR C CA 1
ATOM 3643 C C . TYR C 1 198 ? 33.813 46.233 38.234 1.00 39.93 450 TYR C C 1
ATOM 3644 O O . TYR C 1 198 ? 34.376 45.992 39.304 1.00 38.18 450 TYR C O 1
ATOM 3653 N N . THR C 1 199 ? 34.042 47.325 37.495 1.00 37.21 451 THR C N 1
ATOM 3654 C CA . THR C 1 199 ? 34.891 48.445 37.866 1.00 37.35 451 THR C CA 1
ATOM 3655 C C . THR C 1 199 ? 34.332 49.664 37.150 1.00 40.44 451 THR C C 1
ATOM 3656 O O . THR C 1 199 ? 33.685 49.506 36.105 1.00 38.13 451 THR C O 1
ATOM 3660 N N . GLY C 1 200 ? 34.533 50.849 37.735 1.00 36.42 452 GLY C N 1
ATOM 3661 C CA . GLY C 1 200 ? 34.106 52.102 37.120 1.00 34.99 452 GLY C CA 1
ATOM 3662 C C . GLY C 1 200 ? 34.791 52.238 35.778 1.00 35.27 452 GLY C C 1
ATOM 3663 O O . GLY C 1 200 ? 35.974 51.908 35.646 1.00 33.68 452 GLY C O 1
ATOM 3664 N N . HIS C 1 201 ? 34.050 52.631 34.746 1.00 31.59 453 HIS C N 1
ATOM 3665 C CA . HIS C 1 201 ? 34.656 52.701 33.404 1.00 30.75 453 HIS C CA 1
ATOM 3666 C C . HIS C 1 201 ? 33.961 53.721 32.537 1.00 34.45 453 HIS C C 1
ATOM 3667 O O . HIS C 1 201 ? 32.871 54.151 32.863 1.00 34.11 453 HIS C O 1
ATOM 3674 N N . THR C 1 202 ? 34.532 54.018 31.382 1.00 32.82 454 THR C N 1
ATOM 3675 C CA . THR C 1 202 ? 33.961 54.984 30.447 1.00 33.04 454 THR C CA 1
ATOM 3676 C C . THR C 1 202 ? 33.469 54.287 29.138 1.00 38.21 454 THR C C 1
ATOM 3677 O O . THR C 1 202 ? 32.645 54.848 28.404 1.00 38.23 454 THR C O 1
ATOM 3681 N N . GLN C 1 203 ? 33.979 53.073 28.852 1.00 33.89 455 GLN C N 1
ATOM 3682 C CA . GLN C 1 203 ? 33.681 52.349 27.609 1.00 33.42 455 GLN C CA 1
ATOM 3683 C C . GLN C 1 203 ? 33.876 50.843 27.794 1.00 34.43 455 GLN C C 1
ATOM 3684 O O . GLN C 1 203 ? 34.631 50.428 28.671 1.00 31.48 455 GLN C O 1
ATOM 3690 N N . VAL C 1 204 ? 33.198 50.028 26.952 1.00 29.88 456 VAL C N 1
ATOM 3691 C CA . VAL C 1 204 ? 33.271 48.571 27.059 1.00 29.54 456 VAL C CA 1
ATOM 3692 C C . VAL C 1 204 ? 33.701 47.972 25.726 1.00 32.83 456 VAL C C 1
ATOM 3693 O O . VAL C 1 204 ? 33.118 48.289 24.703 1.00 33.57 456 VAL C O 1
ATOM 3697 N N . TYR C 1 205 ? 34.700 47.095 25.748 1.00 27.15 457 TYR C N 1
ATOM 3698 C CA . TYR C 1 205 ? 35.155 46.334 24.577 1.00 25.38 457 TYR C CA 1
ATOM 3699 C C . TYR C 1 205 ? 34.655 44.912 24.852 1.00 30.37 457 TYR C C 1
ATOM 3700 O O . TYR C 1 205 ? 34.976 44.344 25.897 1.00 29.32 457 TYR C O 1
ATOM 3702 N N . TRP C 1 206 ? 33.784 44.386 23.978 1.00 27.15 458 TRP C N 1
ATOM 3703 C CA . TRP C 1 206 ? 33.177 43.072 24.171 1.00 27.27 458 TRP C CA 1
ATOM 3704 C C . TRP C 1 206 ? 33.858 42.124 23.227 1.00 29.28 458 TRP C C 1
ATOM 3705 O O . TRP C 1 206 ? 33.932 42.443 22.034 1.00 26.76 458 TRP C O 1
ATOM 3716 N N . ALA C 1 207 ? 34.357 40.966 23.728 1.00 23.73 459 ALA C N 1
ATOM 3717 C CA . ALA C 1 207 ? 34.935 39.964 22.833 1.00 24.25 459 ALA C CA 1
ATOM 3718 C C . ALA C 1 207 ? 33.720 39.273 22.121 1.00 27.08 459 ALA C C 1
ATOM 3719 O O . ALA C 1 207 ? 32.579 39.445 22.584 1.00 23.93 459 ALA C O 1
ATOM 3721 N N . PRO C 1 208 ? 33.901 38.484 21.034 1.00 26.17 460 PRO C N 1
ATOM 3722 C CA . PRO C 1 208 ? 32.739 37.783 20.449 1.00 25.35 460 PRO C CA 1
ATOM 3723 C C . PRO C 1 208 ? 32.130 36.783 21.430 1.00 30.92 460 PRO C C 1
ATOM 3724 O O . PRO C 1 208 ? 32.819 36.282 22.319 1.00 29.04 460 PRO C O 1
ATOM 3728 N N . TRP C 1 209 ? 30.822 36.520 21.296 1.00 29.12 461 TRP C N 1
ATOM 3729 C CA . TRP C 1 209 ? 30.110 35.581 22.155 1.00 28.58 461 TRP C CA 1
ATOM 3730 C C . TRP C 1 209 ? 28.886 35.071 21.455 1.00 30.89 461 TRP C C 1
ATOM 3731 O O . TRP C 1 209 ? 28.386 35.697 20.522 1.00 30.03 461 TRP C O 1
ATOM 3742 N N . THR C 1 210 ? 28.432 33.914 21.869 1.00 28.09 462 THR C N 1
ATOM 3743 C CA . THR C 1 210 ? 27.201 33.310 21.366 1.00 27.93 462 THR C CA 1
ATOM 3744 C C . THR C 1 210 ? 26.286 33.071 22.534 1.00 31.70 462 THR C C 1
ATOM 3745 O O . THR C 1 210 ? 26.748 32.891 23.654 1.00 30.05 462 THR C O 1
ATOM 3749 N N . ILE C 1 211 ? 24.985 33.079 22.274 1.00 29.88 463 ILE C N 1
ATOM 3750 C CA . ILE C 1 211 ? 23.983 32.723 23.259 1.00 29.91 463 ILE C CA 1
ATOM 3751 C C . ILE C 1 211 ? 22.922 31.989 22.441 1.00 34.49 463 ILE C C 1
ATOM 3752 O O . ILE C 1 211 ? 22.733 32.296 21.259 1.00 34.27 463 ILE C O 1
ATOM 3757 N N . MET C 1 212 ? 22.294 30.982 23.045 1.00 28.56 464 MET C N 1
ATOM 3758 C CA . MET C 1 212 ? 21.246 30.233 22.394 1.00 27.36 464 MET C CA 1
ATOM 3759 C C . MET C 1 212 ? 20.098 29.965 23.317 1.00 28.50 464 MET C C 1
ATOM 3760 O O . MET C 1 212 ? 20.277 29.979 24.521 1.00 27.63 464 MET C O 1
ATOM 3765 N N . TYR C 1 213 ? 18.922 29.690 22.761 1.00 25.00 465 TYR C N 1
ATOM 3766 C CA . TYR C 1 213 ? 17.739 29.372 23.560 1.00 24.61 465 TYR C CA 1
ATOM 3767 C C . TYR C 1 213 ? 16.802 28.441 22.770 1.00 28.92 465 TYR C C 1
ATOM 3768 O O . TYR C 1 213 ? 16.857 28.408 21.531 1.00 26.31 465 TYR C O 1
ATOM 3777 N N . PRO C 1 214 ? 15.985 27.642 23.482 1.00 27.26 466 PRO C N 1
ATOM 3778 C CA . PRO C 1 214 ? 15.053 26.737 22.784 1.00 27.29 466 PRO C CA 1
ATOM 3779 C C . PRO C 1 214 ? 14.080 27.592 21.995 1.00 30.33 466 PRO C C 1
ATOM 3780 O O . PRO C 1 214 ? 13.516 28.555 22.503 1.00 26.36 466 PRO C O 1
ATOM 3784 N N . CYS C 1 215 ? 13.933 27.250 20.742 1.00 32.55 467 CYS C N 1
ATOM 3785 C CA . CYS C 1 215 ? 13.126 27.950 19.768 1.00 35.57 467 CYS C CA 1
ATOM 3786 C C . CYS C 1 215 ? 12.713 26.862 18.756 1.00 44.02 467 CYS C C 1
ATOM 3787 O O . CYS C 1 215 ? 13.554 26.385 17.990 1.00 47.08 467 CYS C O 1
ATOM 3790 N N . ASN C 1 216 ? 11.461 26.417 18.792 1.00 41.16 468 ASN C N 1
ATOM 3791 C CA . ASN C 1 216 ? 10.971 25.355 17.878 1.00 65.24 468 ASN C CA 1
ATOM 3792 C C . ASN C 1 216 ? 9.952 25.828 16.830 1.00 86.23 468 ASN C C 1
ATOM 3793 O O . ASN C 1 216 ? 10.181 26.820 16.136 1.00 50.94 468 ASN C O 1
#

Radius of gyration: 22.86 Å; Cα contacts (8 Å, |Δi|>4): 1337; chains: 3; bounding box: 63×63×63 Å

Foldseek 3Di:
DDDADDPLWHAPVVVRDIDGNPCLQWDKWKFWDWKWWDDPVDIDTHTAMWIWIRGHQKIKTKGAKDKFWDDDQWTKIKDAQCDGIGPPDDLLQPDAPDQDPQQWKDKWWKWAAAPNDTRIWIWIWGFHDDDPSMTMIITGGTDDDDHGMMIIHMDMIMGGGD/DDDADDPLWHAPVVVRDIDGNPCLQWDKWKFWDWKWWDDPVDIDTHTAMWIWIRGHQKIKTKGAKDKFWDDDQWTKIKDAQCDRIGPPDDLCNPAAPDQDPQQWKDKWWKWAAAPPDTRIWIWIWGFHDADPSMTMIITGGTDDDDHGMMIIHMDMIMGRD/DDDADDPLWHAPVVVRDIDGNPCLQWDKWKFWFWKWWDDPVDIDTHTAMWIWIRGHQKIKTKGAKDKFWDDDQWTKIKDAQCDGIGPPDDLLQPAAPDQDPQQWKDKWWKWAAAPHDTRIWIWIWGFHDDDPSMTMIITGGTDDDDHGMMIIHMDMIMGGGD